Protein AF-A0A248YJZ9-F1 (afdb_monomer_lite)

pLDDT: mean 92.22, std 12.18, range [39.53, 98.88]

Secondary structure (DSSP, 8-state):
----PPPHHHHHHHHHHHHHS--GGGHHHHHT--SS-HHHHHHHHHHHH-TTS-EEEES-GGG-EEEEE-TTS-EEEEETTS--GGGS---GGGTTTEEES-TTSSEEEEEE-HHHHHHHH--EEEEEE---TTTS-S-B--HHHHHHHHHHHHTT-SEEEEEEGGGT--HHHHHHHHHTT-SEEEEE--TT-HHHHHHHHHHHHTSSSPPEEEEESHHHHHTHHHHHHH-TT-EEE-S-SHHHHHHHHHHHHTSS-GGGSTTEEEE----S-SS--SSPEEEPPPPPGGG----PPP-TTHHHHHHTT-BEEE--EES-S---TTS--TTT-S-EEPPGGGHHHHHHHHHHHHTT-TTS---EEE--SSSS-SSTTSSTTGGGSPPP--

Radius of gyration: 21.54 Å; chains: 1; bounding box: 48×52×67 Å

Sequence (390 aa):
MRDLVPSVHDRLLYACAHATGSIRSHRQLLASVPLEDPNALRAALSSAVGEERTVVVTGPLDRRLVLIQRSSGSWTAADLSGRPHSNRVWPAWTDDHLRVADPESRLSTAQITAEGQRRLLRPRLLLASLYHPEHFPLPRFPLAISDLARAARSTLLGRVELMDMQLGFGLDDIIDRVRDRVEVLGVSVTFGQHDLAVQLLDAVTALDRPPLVIAGGSLTVRNERILLDRYPNLLICRGAGEPTIADVLAHWHGDLDVGQIRGVGFRHTSQVRTVLPIGLPGRTAIVANRSQTDMWPELDLLDRTFAHRGVAQLESSRGCTNYCSFCPRGHKGQWAGARPDALPWLLRQIGAVFDRHPNLNRTIYLVDEEFIGRGDDAASPILSTRPPRL

Foldseek 3Di:
DPPPQDALLSLLLVLLCVQAVDRPDQSVLSVPFQLLAQVSVQVSSCVSNDVVKDWFWFAFSCFIWIWIQHPVRKIKIAGSNQAFQLPAPAAPVCPPAKDFPGRRGRIGIMHGDPVSVQQLADDEEEEEEFDDCVVPVFDEDCLLVQQLRNLQRSNSGHHYDYYYVSLVDDLVNVLVVQVVRHQEYEYEDEPPRVVSVVVSLVSQVPDPRRHQYEYEYDVCLVCVVVCCVVRQSYKYQQARCSQQSSVVSCVSVVNDDPQRRARIWHWDCDPDPDDDDHTDIDGHHHDACQVPARSFGRCNCVLSSVVSVHAAEDEQWWAACDDDPPDDRRHGHHIHGHDCPCVLVSLVSSVVSVVVRVVHDPDYHHPYPDQQHDDPRGPPPPVPDDRPPD

Structure (mmCIF, N/CA/C/O backbone):
data_AF-A0A248YJZ9-F1
#
_entry.id   AF-A0A248YJZ9-F1
#
loop_
_atom_site.group_PDB
_atom_site.id
_atom_site.type_symbol
_atom_site.label_atom_id
_atom_site.label_alt_id
_atom_site.label_comp_id
_atom_site.label_asym_id
_atom_site.label_entity_id
_atom_site.label_seq_id
_atom_site.pdbx_PDB_ins_code
_atom_site.Cartn_x
_atom_site.Cartn_y
_atom_site.Cartn_z
_atom_site.occupancy
_atom_site.B_iso_or_equiv
_atom_site.auth_seq_id
_atom_site.auth_comp_id
_atom_site.auth_asym_id
_atom_site.auth_atom_id
_atom_site.pdbx_PDB_model_num
ATOM 1 N N . MET A 1 1 ? -2.686 22.998 33.275 1.00 45.00 1 MET A N 1
ATOM 2 C CA . MET A 1 1 ? -2.180 21.699 32.783 1.00 45.00 1 MET A CA 1
ATOM 3 C C . MET A 1 1 ? -2.195 21.770 31.270 1.00 45.00 1 MET A C 1
ATOM 5 O O . MET A 1 1 ? -3.240 22.095 30.734 1.00 45.00 1 MET A O 1
ATOM 9 N N . ARG A 1 2 ? -1.056 21.605 30.586 1.00 50.09 2 ARG A N 1
ATOM 10 C CA . ARG A 1 2 ? -1.077 21.482 29.120 1.00 50.09 2 ARG A CA 1
ATOM 11 C C . ARG A 1 2 ? -1.733 20.141 28.810 1.00 50.09 2 ARG A C 1
ATOM 13 O O . ARG A 1 2 ? -1.237 19.133 29.309 1.00 50.09 2 ARG A O 1
ATOM 20 N N . ASP A 1 3 ? -2.821 20.142 28.052 1.00 61.38 3 ASP A N 1
ATOM 21 C CA . ASP A 1 3 ? -3.430 18.914 27.548 1.00 61.38 3 ASP A CA 1
ATOM 22 C C . ASP A 1 3 ? -2.385 18.193 26.696 1.00 61.38 3 ASP A C 1
ATOM 24 O O . ASP A 1 3 ? -2.062 18.610 25.581 1.00 61.38 3 ASP A O 1
ATOM 28 N N . LEU A 1 4 ? -1.759 17.166 27.273 1.00 78.75 4 LEU A N 1
ATOM 29 C CA . LEU A 1 4 ? -0.786 16.352 26.564 1.00 78.75 4 LEU A CA 1
ATOM 30 C C . LEU A 1 4 ? -1.532 15.664 25.426 1.00 78.75 4 LEU A C 1
ATOM 32 O O . LEU A 1 4 ? -2.432 14.858 25.660 1.00 78.75 4 LEU A O 1
ATOM 36 N N . VAL A 1 5 ? -1.169 16.013 24.192 1.00 85.25 5 VAL A N 1
ATOM 37 C CA . VAL A 1 5 ? -1.706 15.363 22.998 1.00 85.25 5 VAL A CA 1
ATOM 38 C C . VAL A 1 5 ? -1.412 13.863 23.122 1.00 85.25 5 VAL A C 1
ATOM 40 O O . VAL A 1 5 ? -0.236 13.502 23.201 1.00 85.25 5 VAL A O 1
ATOM 43 N N . PRO A 1 6 ? -2.435 12.984 23.140 1.00 90.56 6 PRO A N 1
ATOM 44 C CA . PRO A 1 6 ? -2.221 11.551 23.303 1.00 90.56 6 PRO A CA 1
ATOM 45 C C . PRO A 1 6 ? -1.289 11.011 22.221 1.00 90.56 6 PRO A C 1
ATOM 47 O O . PRO A 1 6 ? -1.449 11.370 21.041 1.00 90.56 6 PRO A O 1
ATOM 50 N N . SER A 1 7 ? -0.364 10.130 22.610 1.00 94.56 7 SER A N 1
ATOM 51 C CA . SER A 1 7 ? 0.512 9.430 21.666 1.00 94.56 7 SER A CA 1
ATOM 52 C C . SER A 1 7 ? -0.306 8.536 20.726 1.00 94.56 7 SER A C 1
ATOM 54 O O . SER A 1 7 ? -1.473 8.234 20.989 1.00 94.56 7 SER A O 1
ATOM 56 N N . VAL A 1 8 ? 0.279 8.092 19.610 1.00 94.88 8 VAL A N 1
ATOM 57 C CA . VAL A 1 8 ? -0.424 7.170 18.699 1.00 94.88 8 VAL A CA 1
ATOM 58 C C . VAL A 1 8 ? -0.745 5.841 19.396 1.00 94.88 8 VAL A C 1
ATOM 60 O O . VAL A 1 8 ? -1.843 5.312 19.229 1.00 94.88 8 VAL A O 1
ATOM 63 N N . HIS A 1 9 ? 0.146 5.348 20.258 1.00 95.62 9 HIS A N 1
ATOM 64 C CA . HIS A 1 9 ? -0.098 4.147 21.057 1.00 95.62 9 HIS A CA 1
ATOM 65 C C . HIS A 1 9 ? -1.214 4.335 22.093 1.00 95.62 9 HIS A C 1
ATOM 67 O O . HIS A 1 9 ? -2.032 3.433 22.266 1.00 95.62 9 HIS A O 1
ATOM 73 N N . ASP A 1 10 ? -1.350 5.519 22.704 1.00 95.19 10 ASP A N 1
ATOM 74 C CA . ASP A 1 10 ? -2.514 5.821 23.555 1.00 95.19 10 ASP A CA 1
ATOM 75 C C . ASP A 1 10 ? -3.819 5.768 22.749 1.00 95.19 10 ASP A C 1
ATOM 77 O O . ASP A 1 10 ? -4.831 5.252 23.220 1.00 95.19 10 ASP A O 1
ATOM 81 N N . ARG A 1 11 ? -3.808 6.247 21.497 1.00 96.56 11 ARG A N 1
ATOM 82 C CA . ARG A 1 11 ? -4.982 6.182 20.605 1.00 96.56 11 ARG A CA 1
ATOM 83 C C . ARG A 1 11 ? -5.359 4.744 20.263 1.00 96.56 11 ARG A C 1
ATOM 85 O O . ARG A 1 11 ? -6.551 4.446 20.241 1.00 96.56 11 ARG A O 1
ATOM 92 N N . LEU A 1 12 ? -4.378 3.864 20.054 1.00 96.81 12 LEU A N 1
ATOM 93 C CA . LEU A 1 12 ? -4.614 2.429 19.871 1.00 96.81 12 LEU A CA 1
ATOM 94 C C . LEU A 1 12 ? -5.252 1.800 21.111 1.00 96.81 12 LEU A C 1
ATOM 96 O O . LEU A 1 12 ? -6.250 1.092 20.994 1.00 96.81 12 LEU A O 1
ATOM 100 N N . LEU A 1 13 ? -4.736 2.116 22.302 1.00 96.06 13 LEU A N 1
ATOM 101 C CA . LEU A 1 13 ? -5.307 1.637 23.562 1.00 96.06 13 LEU A CA 1
ATOM 102 C C . LEU A 1 13 ? -6.754 2.101 23.741 1.00 96.06 13 LEU A C 1
ATOM 104 O O . LEU A 1 13 ? -7.610 1.303 24.122 1.00 96.06 13 LEU A O 1
ATOM 108 N N . TYR A 1 14 ? -7.048 3.362 23.417 1.00 96.31 14 TYR A N 1
ATOM 109 C CA . TYR A 1 14 ? -8.414 3.879 23.446 1.00 96.31 14 TYR A CA 1
ATOM 110 C C . TYR A 1 14 ? -9.323 3.203 22.416 1.00 96.31 14 TYR A C 1
ATOM 112 O O . TYR A 1 14 ? -10.481 2.938 22.730 1.00 96.31 14 TYR A O 1
ATOM 120 N N . ALA A 1 15 ? -8.823 2.879 21.220 1.00 97.19 15 ALA A N 1
ATOM 121 C CA . ALA A 1 15 ? -9.591 2.141 20.219 1.00 97.19 15 ALA A CA 1
ATOM 122 C C . ALA A 1 15 ? -9.956 0.731 20.713 1.00 97.19 15 ALA A C 1
ATOM 124 O O . ALA A 1 15 ? -11.123 0.341 20.643 1.00 97.19 15 ALA A O 1
ATOM 125 N N . CYS A 1 16 ? -8.995 -0.000 21.286 1.00 96.75 16 CYS A N 1
ATOM 126 C CA . CYS A 1 16 ? -9.253 -1.304 21.898 1.00 96.75 16 CYS A CA 1
ATOM 127 C C . CYS A 1 16 ? -10.275 -1.193 23.028 1.00 96.75 16 CYS A C 1
ATOM 129 O O . CYS A 1 16 ? -11.274 -1.903 23.017 1.00 96.75 16 CYS A O 1
ATOM 131 N N . ALA A 1 17 ? -10.083 -0.251 23.950 1.00 95.75 17 ALA A N 1
ATOM 132 C CA . ALA A 1 17 ? -10.990 -0.050 25.074 1.00 95.75 17 ALA A CA 1
ATOM 133 C C . ALA A 1 17 ? -12.406 0.335 24.645 1.00 95.75 17 ALA A C 1
ATOM 135 O O . ALA A 1 17 ? -13.376 -0.129 25.235 1.00 95.75 17 ALA A O 1
ATOM 136 N N . HIS A 1 18 ? -12.546 1.144 23.598 1.00 96.88 18 HIS A N 1
ATOM 137 C CA . HIS A 1 18 ? -13.847 1.483 23.033 1.00 96.88 18 HIS A CA 1
ATOM 138 C C . HIS A 1 18 ? -14.530 0.262 22.393 1.00 96.88 18 HIS A C 1
ATOM 140 O O . HIS A 1 18 ? -15.752 0.114 22.466 1.00 96.88 18 HIS A O 1
ATOM 146 N N . ALA A 1 19 ? -13.751 -0.645 21.792 1.00 96.69 19 ALA A N 1
ATOM 147 C CA . ALA A 1 19 ? -14.270 -1.875 21.203 1.00 96.69 19 ALA A CA 1
ATOM 148 C C . ALA A 1 19 ? -14.649 -2.943 22.246 1.00 96.69 19 ALA A C 1
ATOM 150 O O . ALA A 1 19 ? -15.673 -3.608 22.082 1.00 96.69 19 ALA A O 1
ATOM 151 N N . THR A 1 20 ? -13.848 -3.100 23.305 1.00 95.44 20 THR A N 1
ATOM 152 C CA . THR A 1 20 ? -13.954 -4.204 24.278 1.00 95.44 20 THR A CA 1
ATOM 153 C C . THR A 1 20 ? -14.568 -3.805 25.621 1.00 95.44 20 THR A C 1
ATOM 155 O O . THR A 1 20 ? -14.990 -4.673 26.377 1.00 95.44 20 THR A O 1
ATOM 158 N N . GLY A 1 21 ? -14.605 -2.511 25.946 1.00 94.38 21 GLY A N 1
ATOM 159 C CA . GLY A 1 21 ? -14.975 -2.001 27.269 1.00 94.38 21 GLY A CA 1
ATOM 160 C C . GLY A 1 21 ? -13.861 -2.082 28.325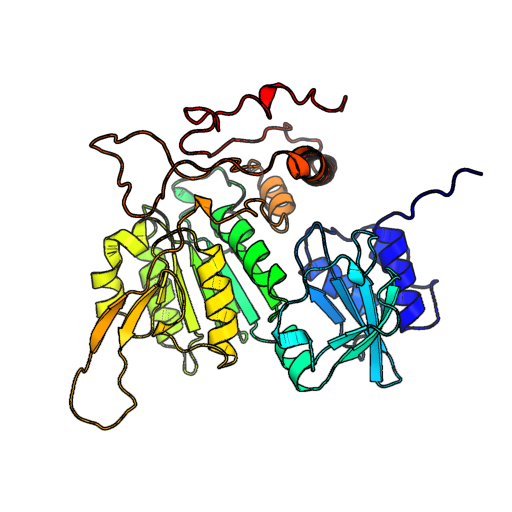 1.00 94.38 21 GLY A C 1
ATOM 161 O O . GLY A 1 21 ? -14.121 -1.768 29.484 1.00 94.38 21 GLY A O 1
ATOM 162 N N . SER A 1 22 ? -12.631 -2.490 27.974 1.00 90.12 22 SER A N 1
ATOM 163 C CA . SER A 1 22 ? -11.518 -2.659 28.929 1.00 90.12 22 SER A CA 1
ATOM 164 C C . SER A 1 22 ? -10.154 -2.242 28.358 1.00 90.12 22 SER A C 1
ATOM 166 O O . SER A 1 22 ? -9.840 -2.513 27.204 1.00 90.12 22 SER A O 1
ATOM 168 N N . ILE A 1 23 ? -9.316 -1.603 29.190 1.00 77.88 23 ILE A N 1
ATOM 169 C CA . ILE A 1 23 ? -7.974 -1.094 28.822 1.00 77.88 23 ILE A CA 1
ATOM 170 C C . ILE A 1 23 ? -6.836 -2.054 29.237 1.00 77.88 23 ILE A C 1
ATOM 172 O O . ILE A 1 23 ? -5.761 -2.043 28.637 1.00 77.88 23 ILE A O 1
ATOM 176 N N . ARG A 1 24 ? -7.004 -2.835 30.317 1.00 70.31 24 ARG A N 1
ATOM 177 C CA . ARG A 1 24 ? -5.861 -3.207 31.182 1.00 70.31 24 ARG A CA 1
ATOM 178 C C . ARG A 1 24 ? -4.939 -4.320 30.667 1.00 70.31 24 ARG A C 1
ATOM 180 O O . ARG A 1 24 ? -3.758 -4.278 30.992 1.00 70.31 24 ARG A O 1
ATOM 187 N N . SER A 1 25 ? -5.412 -5.286 29.884 1.00 74.19 25 SER A N 1
ATOM 188 C CA . SER A 1 25 ? -4.648 -6.517 29.606 1.00 74.19 25 SER A CA 1
ATOM 189 C C . SER A 1 25 ? -3.593 -6.414 28.494 1.00 74.19 25 SER A C 1
ATOM 191 O O . SER A 1 25 ? -2.751 -7.300 28.397 1.00 74.19 25 SER A O 1
ATOM 193 N N . HIS A 1 26 ? -3.576 -5.348 27.680 1.00 82.50 26 HIS A N 1
ATOM 194 C CA . HIS A 1 26 ? -2.786 -5.337 26.429 1.00 82.50 26 HIS A CA 1
ATOM 195 C C . HIS A 1 26 ? -1.887 -4.110 26.238 1.00 82.50 26 HIS A C 1
ATOM 197 O O . HIS A 1 26 ? -1.384 -3.867 25.141 1.00 82.50 26 HIS A O 1
ATOM 203 N N . ARG A 1 27 ? -1.649 -3.334 27.306 1.00 89.50 27 ARG A N 1
ATOM 204 C CA . ARG A 1 27 ? -0.862 -2.093 27.223 1.00 89.50 27 ARG A CA 1
ATOM 205 C C . ARG A 1 27 ? 0.548 -2.313 26.687 1.00 89.50 27 ARG A C 1
ATOM 207 O O . ARG A 1 27 ? 0.992 -1.553 25.838 1.00 89.50 27 ARG A O 1
ATOM 214 N N . GLN A 1 28 ? 1.234 -3.341 27.181 1.00 91.62 28 GLN A N 1
ATOM 215 C CA . GLN A 1 28 ? 2.612 -3.632 26.782 1.00 91.62 28 GLN A CA 1
ATOM 216 C C . GLN A 1 28 ? 2.700 -4.068 25.317 1.00 91.62 28 GLN A C 1
ATOM 218 O O . GLN A 1 28 ? 3.536 -3.544 24.592 1.00 91.62 28 GLN A O 1
ATOM 223 N N . LEU A 1 29 ? 1.797 -4.953 24.875 1.00 92.88 29 LEU A N 1
ATOM 224 C CA . LEU A 1 29 ? 1.754 -5.444 23.495 1.00 92.88 29 LEU A CA 1
ATOM 225 C C . LEU A 1 29 ? 1.555 -4.303 22.490 1.00 92.88 29 LEU A C 1
ATOM 227 O O . LEU A 1 29 ? 2.253 -4.230 21.486 1.00 92.88 29 LEU A O 1
ATOM 231 N N . LEU A 1 30 ? 0.606 -3.401 22.761 1.00 95.12 30 LEU A N 1
ATOM 232 C CA . LEU A 1 30 ? 0.325 -2.300 21.843 1.00 95.12 30 LEU A CA 1
ATOM 233 C C . LEU A 1 30 ? 1.354 -1.176 21.937 1.00 95.12 30 LEU A C 1
ATOM 235 O O . LEU A 1 30 ? 1.499 -0.454 20.968 1.00 95.12 30 LEU A O 1
ATOM 239 N N . ALA A 1 31 ? 2.070 -1.003 23.050 1.00 93.94 31 ALA A N 1
ATOM 240 C CA . ALA A 1 31 ? 3.051 0.077 23.195 1.00 93.94 31 ALA A CA 1
ATOM 241 C C . ALA A 1 31 ? 4.326 -0.122 22.358 1.00 93.94 31 ALA A C 1
ATOM 243 O O . ALA A 1 31 ? 5.015 0.853 22.071 1.00 93.94 31 ALA A O 1
ATOM 244 N N . SER A 1 32 ? 4.653 -1.359 21.978 1.00 93.19 32 SER A N 1
ATOM 245 C CA . SER A 1 32 ? 5.859 -1.683 21.206 1.00 93.19 32 SER A CA 1
ATOM 246 C C . SER A 1 32 ? 5.596 -1.946 19.725 1.00 93.19 32 SER A C 1
ATOM 248 O O . SER A 1 32 ? 6.543 -2.179 18.976 1.00 93.19 32 SER A O 1
ATOM 250 N N . VAL A 1 33 ? 4.334 -1.932 19.288 1.00 96.12 33 VAL A N 1
ATOM 251 C CA . VAL A 1 33 ? 4.002 -2.296 17.911 1.00 96.12 33 VAL A CA 1
ATOM 252 C C . VAL A 1 33 ? 4.504 -1.225 16.928 1.00 96.12 33 VAL A C 1
ATOM 254 O O . VAL A 1 33 ? 4.255 -0.031 17.156 1.00 96.12 33 VAL A O 1
ATOM 257 N N . PRO A 1 34 ? 5.205 -1.616 15.845 1.00 95.81 34 PRO A N 1
ATOM 258 C CA . PRO A 1 34 ? 5.595 -0.689 14.788 1.00 95.81 34 PRO A CA 1
ATOM 259 C C . PRO A 1 34 ? 4.342 -0.164 14.081 1.00 95.81 34 PRO A C 1
ATOM 261 O O . PRO A 1 34 ? 3.473 -0.930 13.667 1.00 95.81 34 PRO A O 1
ATOM 264 N N . LEU A 1 35 ? 4.220 1.158 13.973 1.00 95.88 35 LEU A N 1
ATOM 265 C CA . LEU A 1 35 ? 3.022 1.819 13.433 1.00 95.88 35 LEU A CA 1
ATOM 266 C C . LEU A 1 35 ? 3.044 1.888 11.900 1.00 95.88 35 LEU A C 1
ATOM 268 O O . LEU A 1 35 ? 2.001 1.989 11.249 1.00 95.88 35 LEU A O 1
ATOM 272 N N . GLU A 1 36 ? 4.246 1.840 11.341 1.00 96.62 36 GLU A N 1
ATOM 273 C CA . GLU A 1 36 ? 4.547 1.766 9.922 1.00 96.62 36 GLU A CA 1
ATOM 274 C C . GLU A 1 36 ? 4.227 0.408 9.297 1.00 96.62 36 GLU A C 1
ATOM 276 O O . GLU A 1 36 ? 4.000 0.363 8.094 1.00 96.62 36 GLU A O 1
ATOM 281 N N . ASP A 1 37 ? 4.140 -0.663 10.094 1.00 97.69 37 ASP A N 1
ATOM 282 C CA . ASP A 1 37 ? 3.752 -1.996 9.632 1.00 97.69 37 ASP A CA 1
ATOM 283 C C . ASP A 1 37 ? 2.275 -2.278 9.989 1.00 97.69 37 ASP A C 1
ATOM 285 O O . ASP A 1 37 ? 1.950 -2.672 11.117 1.00 97.69 37 ASP A O 1
ATOM 289 N N . PRO A 1 38 ? 1.335 -2.104 9.042 1.00 97.44 38 PRO A N 1
ATOM 290 C CA . PRO A 1 38 ? -0.078 -2.354 9.283 1.00 97.44 38 PRO A CA 1
ATOM 291 C C . PRO A 1 38 ? -0.404 -3.830 9.538 1.00 97.44 38 PRO A C 1
ATOM 293 O O . PRO A 1 38 ? -1.431 -4.112 10.159 1.00 97.44 38 PRO A O 1
ATOM 296 N N . ASN A 1 39 ? 0.423 -4.780 9.085 1.00 96.56 39 ASN A N 1
ATOM 297 C CA . ASN A 1 39 ? 0.195 -6.202 9.337 1.00 96.56 39 ASN A CA 1
ATOM 298 C C . ASN A 1 39 ? 0.583 -6.567 10.771 1.00 96.56 39 ASN A C 1
ATOM 300 O O . ASN A 1 39 ? -0.221 -7.211 11.453 1.00 96.56 39 ASN A O 1
ATOM 304 N N . ALA A 1 40 ? 1.737 -6.097 11.255 1.00 97.25 40 ALA A N 1
ATOM 305 C CA . ALA A 1 40 ? 2.120 -6.219 12.662 1.00 97.25 40 ALA A CA 1
ATOM 306 C C . ALA A 1 40 ? 1.105 -5.517 13.577 1.00 97.25 40 ALA A C 1
ATOM 308 O O . ALA A 1 40 ? 0.643 -6.102 14.560 1.00 97.25 40 ALA A O 1
ATOM 309 N N . LEU A 1 41 ? 0.669 -4.307 13.205 1.00 97.94 41 LEU A N 1
ATOM 310 C CA . LEU A 1 41 ? -0.365 -3.574 13.931 1.00 97.94 41 LEU A CA 1
ATOM 311 C C . LEU A 1 41 ? -1.694 -4.339 13.992 1.00 97.94 41 LEU A C 1
ATOM 313 O O . LEU A 1 41 ? -2.281 -4.476 15.066 1.00 97.94 41 LEU A O 1
ATOM 317 N N . ARG A 1 42 ? -2.162 -4.889 12.864 1.00 98.00 42 ARG A N 1
ATOM 318 C CA . ARG A 1 42 ? -3.380 -5.712 12.822 1.00 98.00 42 ARG A CA 1
ATOM 319 C C . ARG A 1 42 ? -3.242 -6.965 13.683 1.00 98.00 42 ARG A C 1
ATOM 321 O O . ARG A 1 42 ? -4.198 -7.304 14.377 1.00 98.00 42 ARG A O 1
ATOM 328 N N . ALA A 1 43 ? -2.099 -7.647 13.643 1.00 97.44 43 ALA A N 1
ATOM 329 C CA . ALA A 1 43 ? -1.854 -8.852 14.435 1.00 97.44 43 ALA A CA 1
ATOM 330 C C . ALA A 1 43 ? -1.886 -8.550 15.942 1.00 97.44 43 ALA A C 1
ATOM 332 O O . ALA A 1 43 ? -2.612 -9.212 16.684 1.00 97.44 43 ALA A O 1
ATOM 333 N N . ALA A 1 44 ? -1.191 -7.495 16.378 1.00 97.25 44 ALA A N 1
ATOM 334 C CA . ALA A 1 44 ? -1.192 -7.056 17.771 1.00 97.25 44 ALA A CA 1
ATOM 335 C C . ALA A 1 44 ? -2.596 -6.650 18.244 1.00 97.25 44 ALA A C 1
ATOM 337 O O . ALA A 1 44 ? -3.018 -7.035 19.332 1.00 97.25 44 ALA A O 1
ATOM 338 N N . LEU A 1 45 ? -3.349 -5.921 17.411 1.00 97.19 45 LEU A N 1
ATOM 339 C CA . LEU A 1 45 ? -4.735 -5.561 17.704 1.00 97.19 45 LEU A CA 1
ATOM 340 C C . LEU A 1 45 ? -5.642 -6.790 17.789 1.00 97.19 45 LEU A C 1
ATOM 342 O O . LEU A 1 45 ? -6.405 -6.888 18.739 1.00 97.19 45 LEU A O 1
ATOM 346 N N . SER A 1 46 ? -5.538 -7.733 16.850 1.00 96.94 46 SER A N 1
ATOM 347 C CA . SER A 1 46 ? -6.351 -8.962 16.846 1.00 96.94 46 SER A CA 1
ATOM 348 C C . SER A 1 46 ? -6.089 -9.797 18.101 1.00 96.94 46 SER A C 1
ATOM 350 O O . SER A 1 46 ? -7.027 -10.228 18.760 1.00 96.94 46 SER A O 1
ATOM 352 N N . SER A 1 47 ? -4.822 -9.931 18.507 1.00 95.75 47 SER A N 1
ATOM 353 C CA . SER A 1 47 ? -4.459 -10.570 19.777 1.00 95.75 47 SER A CA 1
ATOM 354 C C . SER A 1 47 ? -5.006 -9.804 20.992 1.00 95.75 47 SER A C 1
ATOM 356 O O . SER A 1 47 ? -5.493 -10.415 21.939 1.00 95.75 47 SER A O 1
ATOM 358 N N . ALA A 1 48 ? -4.977 -8.468 20.959 1.00 95.44 48 ALA A N 1
ATOM 359 C CA . ALA A 1 48 ? -5.463 -7.625 22.049 1.00 95.44 48 ALA A CA 1
ATOM 360 C C . ALA A 1 48 ? -6.993 -7.581 22.178 1.00 95.44 48 ALA A C 1
ATOM 362 O O . ALA A 1 48 ? -7.503 -7.311 23.264 1.00 95.44 48 ALA A O 1
ATOM 363 N N . VAL A 1 49 ? -7.738 -7.780 21.090 1.00 95.50 49 VAL A N 1
ATOM 364 C CA . VAL A 1 49 ? -9.205 -7.742 21.118 1.00 95.50 49 VAL A CA 1
ATOM 365 C C . VAL A 1 49 ? -9.853 -9.118 21.031 1.00 95.50 49 VAL A C 1
ATOM 367 O O . VAL A 1 49 ? -11.068 -9.175 21.148 1.00 95.50 49 VAL A O 1
ATOM 370 N N . GLY A 1 50 ? -9.094 -10.199 20.865 1.00 94.88 50 GLY A N 1
ATOM 371 C CA . GLY A 1 50 ? -9.623 -11.554 20.688 1.00 94.88 50 GLY A CA 1
ATOM 372 C C . GLY A 1 50 ? -9.870 -11.916 19.220 1.00 94.88 50 GLY A C 1
ATOM 373 O O . GLY A 1 50 ? -10.253 -11.074 18.404 1.00 94.88 50 GLY A O 1
ATOM 374 N N . GLU A 1 51 ? -9.635 -13.187 18.886 1.00 93.44 51 GLU A N 1
ATOM 375 C CA . GLU A 1 51 ? -9.694 -13.722 17.516 1.00 93.44 51 GLU A CA 1
ATOM 376 C C . GLU A 1 51 ? -11.111 -13.750 16.928 1.00 93.44 51 GLU A C 1
ATOM 378 O O . GLU A 1 51 ? -11.280 -13.799 15.711 1.00 93.44 51 GLU A O 1
ATOM 383 N N . GLU A 1 52 ? -12.142 -13.679 17.771 1.00 95.69 52 GLU A N 1
ATOM 384 C CA . GLU A 1 52 ? -13.538 -13.626 17.345 1.00 95.69 52 GLU A CA 1
ATOM 385 C C . GLU A 1 52 ? -13.931 -12.274 16.733 1.00 95.69 52 GLU A C 1
ATOM 387 O O . GLU A 1 52 ? -14.985 -12.158 16.104 1.00 95.69 52 GLU A O 1
ATOM 392 N N . ARG A 1 53 ? -13.110 -11.234 16.928 1.00 96.69 53 ARG A N 1
ATOM 393 C CA . ARG A 1 53 ? -13.372 -9.890 16.410 1.00 96.69 53 ARG A CA 1
ATOM 394 C C . ARG A 1 53 ? -12.606 -9.652 15.120 1.00 96.69 53 ARG A C 1
ATOM 396 O O . ARG A 1 53 ? -11.392 -9.819 15.037 1.00 96.69 53 ARG A O 1
ATOM 403 N N . THR A 1 54 ? -13.309 -9.133 14.122 1.00 98.19 54 THR A N 1
ATOM 404 C CA . THR A 1 54 ? -12.660 -8.680 12.895 1.00 98.19 54 THR A CA 1
ATOM 405 C C . THR A 1 54 ? -11.922 -7.364 13.138 1.00 98.19 54 THR A C 1
ATOM 407 O O . THR A 1 54 ? -12.516 -6.377 13.581 1.00 98.19 54 THR A O 1
ATOM 410 N N . VAL A 1 55 ? -10.634 -7.333 12.789 1.00 98.50 55 VAL A N 1
ATOM 411 C CA . VAL A 1 55 ? -9.800 -6.125 12.804 1.00 98.50 55 VAL A CA 1
ATOM 412 C C . VAL A 1 55 ? -9.400 -5.743 11.381 1.00 98.50 55 VAL A C 1
ATOM 414 O O . VAL A 1 55 ? -8.908 -6.568 10.602 1.00 98.50 55 VAL A O 1
ATOM 417 N N . VAL A 1 56 ? -9.565 -4.462 11.055 1.00 98.62 56 VAL A N 1
ATOM 418 C CA . VAL A 1 56 ? -9.059 -3.847 9.825 1.00 98.62 56 VAL A CA 1
ATOM 419 C C . VAL A 1 56 ? -8.109 -2.714 10.192 1.00 98.62 56 VAL A C 1
ATOM 421 O O . VAL A 1 56 ? -8.436 -1.845 10.998 1.00 98.62 56 VAL A O 1
ATOM 424 N N . VAL A 1 57 ? -6.935 -2.723 9.567 1.00 98.62 57 VAL A N 1
ATOM 425 C CA . VAL A 1 57 ? -5.941 -1.649 9.622 1.00 98.62 57 VAL A CA 1
ATOM 426 C C . VAL A 1 57 ? -5.692 -1.223 8.179 1.00 98.62 57 VAL A C 1
ATOM 428 O O . VAL A 1 57 ? -5.206 -2.022 7.382 1.00 98.62 57 VAL A O 1
ATOM 431 N N . THR A 1 58 ? -6.101 -0.007 7.825 1.00 98.25 58 THR A N 1
ATOM 432 C CA . THR A 1 58 ? -6.091 0.496 6.439 1.00 98.25 58 THR A CA 1
ATOM 433 C C . THR A 1 58 ? -5.841 2.009 6.400 1.00 98.25 58 THR A C 1
ATOM 435 O O . THR A 1 58 ? -5.610 2.627 7.439 1.00 98.25 58 THR A O 1
ATOM 438 N N . GLY A 1 59 ? -5.850 2.622 5.216 1.00 98.00 59 GLY A N 1
ATOM 439 C CA . GLY A 1 59 ? -5.468 4.020 5.013 1.00 98.00 59 GLY A CA 1
ATOM 440 C C . GLY A 1 59 ? -3.950 4.226 5.051 1.00 98.00 59 GLY A C 1
ATOM 441 O O . GLY A 1 59 ? -3.234 3.362 5.560 1.00 98.00 59 GLY A O 1
ATOM 442 N N . PRO A 1 60 ? -3.444 5.342 4.507 1.00 97.12 60 PRO A N 1
ATOM 443 C CA . PRO A 1 60 ? -2.013 5.625 4.466 1.00 97.12 60 PRO A CA 1
ATOM 444 C C . PRO A 1 60 ? -1.451 5.943 5.862 1.00 97.12 60 PRO A C 1
ATOM 446 O O . PRO A 1 60 ? -2.209 6.273 6.771 1.00 97.12 60 PRO A O 1
ATOM 449 N N . LEU A 1 61 ? -0.132 5.865 6.053 1.00 96.81 61 LEU A N 1
ATOM 450 C CA . LEU A 1 61 ? 0.540 6.005 7.356 1.00 96.81 61 LEU A CA 1
ATOM 451 C C . LEU A 1 61 ? 0.157 7.285 8.126 1.00 96.81 61 LEU A C 1
ATOM 453 O O . LEU A 1 61 ? -0.113 7.238 9.326 1.00 96.81 61 LEU A O 1
ATOM 457 N N . ASP A 1 62 ? 0.076 8.425 7.444 1.00 95.50 62 ASP A N 1
ATOM 458 C CA . ASP A 1 62 ? -0.297 9.723 8.021 1.00 95.50 62 ASP A CA 1
ATOM 459 C C . ASP A 1 62 ? -1.785 9.832 8.370 1.00 95.50 62 ASP A C 1
ATOM 461 O O . ASP A 1 62 ? -2.170 10.715 9.137 1.00 95.50 62 ASP A O 1
ATOM 465 N N . ARG A 1 63 ? -2.619 8.932 7.839 1.00 96.56 63 ARG A N 1
ATOM 466 C CA . ARG A 1 63 ? -4.062 8.820 8.088 1.00 96.56 63 ARG A CA 1
ATOM 467 C C . ARG A 1 63 ? -4.439 7.354 8.299 1.00 96.56 63 ARG A C 1
ATOM 469 O O . ARG A 1 63 ? -5.370 6.852 7.662 1.00 96.56 63 ARG A O 1
ATOM 476 N N . ARG A 1 64 ? -3.737 6.648 9.189 1.00 98.12 64 ARG A N 1
ATOM 477 C CA . ARG A 1 64 ? -4.030 5.235 9.461 1.00 98.12 64 ARG A CA 1
ATOM 478 C C . ARG A 1 64 ? -5.386 5.101 10.158 1.00 98.12 64 ARG A C 1
ATOM 480 O O . ARG A 1 64 ? -5.624 5.735 11.185 1.00 98.12 64 ARG A O 1
ATOM 487 N N . LEU A 1 65 ? -6.267 4.283 9.592 1.00 98.69 65 LEU A N 1
ATOM 488 C CA . LEU A 1 65 ? -7.598 3.970 10.104 1.00 98.69 65 LEU A CA 1
ATOM 489 C C . LEU A 1 65 ? -7.599 2.568 10.717 1.00 98.69 65 LEU A C 1
ATOM 491 O O . LEU A 1 65 ? -7.180 1.599 10.079 1.00 98.69 65 LEU A O 1
ATOM 495 N N . VAL A 1 66 ? -8.108 2.467 11.940 1.00 98.75 66 VAL A N 1
ATOM 496 C CA . VAL A 1 66 ? -8.352 1.200 12.631 1.00 98.75 66 VAL A CA 1
ATOM 497 C C . VAL A 1 66 ? -9.853 0.998 12.778 1.00 98.75 66 VAL A C 1
ATOM 499 O O . VAL A 1 66 ? -10.548 1.870 13.305 1.00 98.75 66 VAL A O 1
ATOM 502 N N . LEU A 1 67 ? -10.339 -0.161 12.332 1.00 98.81 67 LEU A N 1
ATOM 503 C CA . LEU A 1 67 ? -11.718 -0.602 12.509 1.00 98.81 67 LEU A CA 1
ATOM 504 C C . LEU A 1 67 ? -11.728 -1.916 13.293 1.00 98.81 67 LEU A C 1
ATOM 506 O O . LEU A 1 67 ? -11.032 -2.863 12.924 1.00 98.81 67 LEU A O 1
ATOM 510 N N . ILE A 1 68 ? -12.511 -1.976 14.368 1.00 98.56 68 ILE A N 1
ATOM 511 C CA . ILE A 1 68 ? -12.610 -3.157 15.239 1.00 98.56 68 ILE A CA 1
ATOM 512 C C . ILE A 1 68 ? -14.080 -3.514 15.411 1.00 98.56 68 ILE A C 1
ATOM 514 O O . ILE A 1 68 ? -14.856 -2.698 15.913 1.00 98.56 68 ILE A O 1
ATOM 518 N N . GLN A 1 69 ? -14.470 -4.721 15.015 1.00 98.50 69 GLN A N 1
ATOM 519 C CA . GLN A 1 69 ? -15.836 -5.195 15.201 1.00 98.50 69 GLN A CA 1
ATOM 520 C C . GLN A 1 69 ? -16.131 -5.413 16.692 1.00 98.50 69 GLN A C 1
ATOM 522 O O . GLN A 1 69 ? -15.342 -6.012 17.422 1.00 98.50 69 GLN A O 1
ATOM 527 N N . ARG A 1 70 ? -17.275 -4.916 17.159 1.00 97.81 70 ARG A N 1
ATOM 528 C CA . ARG A 1 70 ? -17.755 -5.061 18.539 1.00 97.81 70 ARG A CA 1
ATOM 529 C C . ARG A 1 70 ? -18.680 -6.271 18.636 1.00 97.81 70 ARG A C 1
ATOM 531 O O . ARG A 1 70 ? -19.273 -6.689 17.645 1.00 97.81 70 ARG A O 1
ATOM 538 N N . SER A 1 71 ? -18.878 -6.786 19.847 1.00 96.19 71 SER A N 1
ATOM 539 C CA . SER A 1 71 ? -19.813 -7.898 20.098 1.00 96.19 71 SER A CA 1
ATOM 540 C C . SER A 1 71 ? -21.263 -7.565 19.729 1.00 96.19 71 SER A C 1
ATOM 542 O O . SER A 1 71 ? -22.035 -8.458 19.408 1.00 96.19 71 SER A O 1
ATOM 544 N N . SER A 1 72 ? -21.628 -6.280 19.719 1.00 96.06 72 SER A N 1
ATOM 545 C CA . SER A 1 72 ? -22.930 -5.784 19.258 1.00 96.06 72 SER A CA 1
ATOM 546 C C . SER A 1 72 ? -23.109 -5.799 17.733 1.00 96.06 72 SER A C 1
ATOM 548 O O . SER A 1 72 ? -24.152 -5.375 17.249 1.00 96.06 72 SER A O 1
ATOM 550 N N . GLY A 1 73 ? -22.087 -6.179 16.958 1.00 95.94 73 GLY A N 1
ATOM 551 C CA . GLY A 1 73 ? -22.087 -6.129 15.491 1.00 95.94 73 GLY A CA 1
ATOM 552 C C . GLY A 1 73 ? -21.755 -4.755 14.891 1.00 95.94 73 GLY A C 1
ATOM 553 O O . GLY A 1 73 ? -21.391 -4.671 13.719 1.00 95.94 73 GLY A O 1
ATOM 554 N N . SER A 1 74 ? -21.814 -3.680 15.685 1.00 97.75 74 SER A N 1
ATOM 555 C CA . SER A 1 74 ? -21.270 -2.370 15.306 1.00 97.75 74 SER A CA 1
ATOM 556 C C . SER A 1 74 ? -19.740 -2.367 15.351 1.00 97.75 74 SER A C 1
ATOM 558 O O . SER A 1 74 ? -19.113 -3.299 15.847 1.00 97.75 74 SER A O 1
ATOM 560 N N . TRP A 1 75 ? -19.123 -1.312 14.834 1.00 98.69 75 TRP A N 1
ATOM 561 C CA . TRP A 1 75 ? -17.673 -1.185 14.741 1.00 98.69 75 TRP A CA 1
ATOM 562 C C . TRP A 1 75 ? -17.170 -0.026 15.598 1.00 98.69 75 TRP A C 1
ATOM 564 O O . TRP A 1 75 ? -17.877 0.951 15.829 1.00 98.69 75 TRP A O 1
ATOM 574 N N . THR A 1 76 ? -15.937 -0.128 16.073 1.00 98.69 76 THR A N 1
ATOM 575 C CA . THR A 1 76 ? -15.140 1.010 16.536 1.00 98.69 76 THR A CA 1
ATOM 576 C C . THR A 1 76 ? -14.338 1.532 15.356 1.00 98.69 76 THR A C 1
ATOM 578 O O . THR A 1 76 ? -13.685 0.731 14.697 1.00 98.69 76 THR A O 1
ATOM 581 N N . ALA A 1 77 ? -14.342 2.844 15.124 1.00 98.69 77 ALA A N 1
ATOM 582 C CA . ALA A 1 77 ? -13.520 3.509 14.120 1.00 98.69 77 ALA A CA 1
ATOM 583 C C . ALA A 1 77 ? -12.582 4.532 14.768 1.00 98.69 77 ALA A C 1
ATOM 585 O O . ALA A 1 77 ? -13.041 5.467 15.430 1.00 98.69 77 ALA A O 1
ATOM 586 N N . ALA A 1 78 ? -11.275 4.375 14.555 1.00 98.56 78 ALA A N 1
ATOM 587 C CA . ALA A 1 78 ? -10.242 5.241 15.115 1.00 98.56 78 ALA A CA 1
ATOM 588 C C . ALA A 1 78 ? -9.273 5.743 14.033 1.00 98.56 78 ALA A C 1
ATOM 590 O O . ALA A 1 78 ? -8.624 4.939 13.364 1.00 98.56 78 ALA A O 1
ATOM 591 N N . ASP A 1 79 ? -9.146 7.064 13.883 1.00 98.38 79 ASP A N 1
ATOM 592 C CA . ASP A 1 79 ? -8.111 7.687 13.050 1.00 98.38 79 ASP A CA 1
ATOM 593 C C . ASP A 1 79 ? -6.860 7.941 13.911 1.00 98.38 79 ASP A C 1
ATOM 595 O O . ASP A 1 79 ? -6.845 8.774 14.828 1.00 98.38 79 ASP A O 1
ATOM 599 N N . LEU A 1 80 ? -5.788 7.196 13.636 1.00 97.81 80 LEU A N 1
ATOM 600 C CA . LEU A 1 80 ? -4.562 7.230 14.433 1.00 97.81 80 LEU A CA 1
ATOM 601 C C . LEU A 1 80 ? -3.754 8.512 14.236 1.00 97.81 80 LEU A C 1
ATOM 603 O O . LEU A 1 80 ? -2.932 8.837 15.096 1.00 97.81 80 LEU A O 1
ATOM 607 N N . SER A 1 81 ? -4.034 9.296 13.188 1.00 96.31 81 SER A N 1
ATOM 608 C CA . SER A 1 81 ? -3.459 10.638 13.021 1.00 96.31 81 SER A CA 1
ATOM 609 C C . SER A 1 81 ? -3.917 11.602 14.118 1.00 96.31 81 SER A C 1
ATOM 611 O O . SER A 1 81 ? -3.244 12.596 14.399 1.00 96.31 81 SER A O 1
ATOM 613 N N . GLY A 1 82 ? -5.018 11.271 14.808 1.00 96.38 82 GLY A N 1
ATOM 614 C CA . GLY A 1 82 ? -5.623 12.089 15.857 1.00 96.38 82 GLY A CA 1
ATOM 615 C C . GLY A 1 82 ? -6.558 13.165 15.321 1.00 96.38 82 GLY A C 1
ATOM 616 O O . GLY A 1 82 ? -7.124 13.911 16.116 1.00 96.38 82 GLY A O 1
ATOM 617 N N . ARG A 1 83 ? -6.729 13.239 13.998 1.00 97.31 83 ARG A N 1
ATOM 618 C CA . ARG A 1 83 ? -7.681 14.137 13.347 1.00 97.31 83 ARG A CA 1
ATOM 619 C C . ARG A 1 83 ? -9.099 13.550 13.393 1.00 97.31 83 ARG A C 1
ATOM 621 O O . ARG A 1 83 ? -9.236 12.327 13.387 1.00 97.31 83 ARG A O 1
ATOM 628 N N . PRO A 1 84 ? -10.139 14.400 13.393 1.00 98.25 84 PRO A N 1
ATOM 629 C CA . PRO A 1 84 ? -11.518 13.973 13.179 1.00 98.25 84 PRO A CA 1
ATOM 630 C C . PRO A 1 84 ? -11.706 13.164 11.893 1.00 98.25 84 PRO A C 1
ATOM 632 O O . PRO A 1 84 ? -11.029 13.416 10.886 1.00 98.25 84 PRO A O 1
ATOM 635 N N . HIS A 1 85 ? -12.669 12.242 11.906 1.00 98.25 85 HIS A N 1
ATOM 636 C CA . HIS A 1 85 ? -13.060 11.462 10.727 1.00 98.25 85 HIS A CA 1
ATOM 637 C C . HIS A 1 85 ? -13.604 12.340 9.588 1.00 98.25 85 HIS A C 1
ATOM 639 O O . HIS A 1 85 ? -13.405 11.995 8.425 1.00 98.25 85 HIS A O 1
ATOM 645 N N . SER A 1 86 ? -14.199 13.499 9.886 1.00 97.94 86 SER A N 1
ATOM 646 C CA . SER A 1 86 ? -14.672 14.486 8.902 1.00 97.94 86 SER A CA 1
ATOM 647 C C . SER A 1 86 ? -13.549 15.105 8.066 1.00 97.94 86 SER A C 1
ATOM 649 O O . SER A 1 86 ? -13.774 15.520 6.935 1.00 97.94 86 SER A O 1
ATOM 651 N N . ASN A 1 87 ? -12.306 15.099 8.564 1.00 97.75 87 ASN A N 1
ATOM 652 C CA . ASN A 1 87 ? -11.138 15.571 7.813 1.00 97.75 87 ASN A CA 1
ATOM 653 C C . ASN A 1 87 ? -10.564 14.516 6.853 1.00 97.75 87 ASN A C 1
ATOM 655 O O . ASN A 1 87 ? -9.524 14.752 6.230 1.00 97.75 87 ASN A O 1
ATOM 659 N N . ARG A 1 88 ? -11.105 13.293 6.825 1.00 97.06 88 ARG A N 1
ATOM 660 C CA . ARG A 1 88 ? -10.662 12.252 5.889 1.00 97.06 88 ARG A CA 1
ATOM 661 C C . ARG A 1 88 ? -11.357 12.456 4.547 1.00 97.06 88 ARG A C 1
ATOM 663 O O . ARG A 1 88 ? -12.562 12.659 4.496 1.00 97.06 88 ARG A O 1
ATOM 670 N N . VAL A 1 89 ? -10.595 12.321 3.466 1.00 96.38 89 VAL A N 1
ATOM 671 C CA . VAL A 1 89 ? -11.168 12.122 2.133 1.00 96.38 89 VAL A CA 1
ATOM 672 C C . VAL A 1 89 ? -11.619 10.668 2.054 1.00 96.38 89 VAL A C 1
ATOM 674 O O . VAL A 1 89 ? -10.788 9.760 1.997 1.00 96.38 89 VAL A O 1
ATOM 677 N N . TRP A 1 90 ? -12.924 10.449 2.160 1.00 97.75 90 TRP A N 1
ATOM 678 C CA . TRP A 1 90 ? -13.519 9.122 2.077 1.00 97.75 90 TRP A CA 1
ATOM 679 C C . TRP A 1 90 ? -13.682 8.711 0.601 1.00 97.75 90 TRP A C 1
ATOM 681 O O . TRP A 1 90 ? -14.146 9.523 -0.201 1.00 97.75 90 TRP A O 1
ATOM 691 N N . PRO A 1 91 ? -13.265 7.494 0.203 1.00 97.50 91 PRO A N 1
ATOM 692 C CA . PRO A 1 91 ? -13.512 6.978 -1.142 1.00 97.50 91 PRO A CA 1
ATOM 693 C C . PRO A 1 91 ? -15.014 6.860 -1.424 1.00 97.50 91 PRO A C 1
ATOM 695 O O . PRO A 1 91 ? -15.758 6.421 -0.555 1.00 97.50 91 PRO A O 1
ATOM 698 N N . ALA A 1 92 ? -15.452 7.157 -2.650 1.00 97.62 92 ALA A N 1
ATOM 699 C CA . ALA A 1 92 ? -16.878 7.190 -3.005 1.00 97.62 92 ALA A CA 1
ATOM 700 C C . ALA A 1 92 ? -17.648 5.896 -2.667 1.00 97.62 92 ALA A C 1
ATOM 702 O O . ALA A 1 92 ? -18.817 5.949 -2.306 1.00 97.62 92 ALA A O 1
ATOM 703 N N . TRP A 1 93 ? -16.995 4.726 -2.711 1.00 97.81 93 TRP A N 1
ATOM 704 C CA . TRP A 1 93 ? -17.653 3.463 -2.354 1.00 97.81 93 TRP A CA 1
ATOM 705 C C . TRP A 1 93 ? -18.148 3.434 -0.898 1.00 97.81 93 TRP A C 1
ATOM 707 O O . TRP A 1 93 ? -19.005 2.621 -0.564 1.00 97.81 93 TRP A O 1
ATOM 717 N N . THR A 1 94 ? -17.621 4.283 -0.008 1.00 98.31 94 THR A N 1
ATOM 718 C CA . THR A 1 94 ? -17.984 4.248 1.413 1.00 98.31 94 THR A CA 1
ATOM 719 C C . THR A 1 94 ? -19.350 4.848 1.729 1.00 98.31 94 THR A C 1
ATOM 721 O O . THR A 1 94 ? -19.886 4.496 2.778 1.00 98.31 94 THR A O 1
ATOM 724 N N . ASP A 1 95 ? -19.924 5.680 0.852 1.00 97.38 95 ASP A N 1
ATOM 725 C CA . ASP A 1 95 ? -21.104 6.513 1.147 1.00 97.38 95 ASP A CA 1
ATOM 726 C C . ASP A 1 95 ? -22.296 5.707 1.702 1.00 97.38 95 ASP A C 1
ATOM 728 O O . ASP A 1 95 ? -22.903 6.102 2.699 1.00 97.38 95 ASP A O 1
ATOM 732 N N . ASP A 1 96 ? -22.547 4.515 1.151 1.00 96.75 96 ASP A N 1
ATOM 733 C CA . ASP A 1 96 ? -23.630 3.613 1.581 1.00 96.75 96 ASP A CA 1
ATOM 734 C C . ASP A 1 96 ? -23.138 2.386 2.368 1.00 96.75 96 ASP A C 1
ATOM 736 O O . ASP A 1 96 ? -23.910 1.496 2.746 1.00 96.75 96 ASP A O 1
ATOM 740 N N . HIS A 1 97 ? -21.831 2.283 2.599 1.00 98.44 97 HIS A N 1
ATOM 741 C CA . HIS A 1 97 ? -21.210 1.055 3.091 1.00 98.44 97 HIS A CA 1
ATOM 742 C C . HIS A 1 97 ? -20.470 1.211 4.415 1.00 98.44 97 HIS A C 1
ATOM 744 O O . HIS A 1 97 ? -20.298 0.206 5.114 1.00 98.44 97 HIS A O 1
ATOM 750 N N . LEU A 1 98 ? -20.081 2.433 4.779 1.00 98.50 98 LEU A N 1
ATOM 751 C CA . LEU A 1 98 ? -19.411 2.766 6.028 1.00 98.50 98 LEU A CA 1
ATOM 752 C C . LEU A 1 98 ? -19.928 4.112 6.539 1.00 98.50 98 LEU A C 1
ATOM 754 O O . LEU A 1 98 ? -19.665 5.158 5.958 1.00 98.50 98 LEU A O 1
ATOM 758 N N . ARG A 1 99 ? -20.599 4.095 7.692 1.00 98.50 99 ARG A N 1
ATOM 759 C CA . ARG A 1 99 ? -21.080 5.309 8.359 1.00 98.50 99 ARG A CA 1
ATOM 760 C C . ARG A 1 99 ? -20.450 5.452 9.734 1.00 98.50 99 ARG A C 1
ATOM 762 O O . ARG A 1 99 ? -20.648 4.595 10.593 1.00 98.50 99 ARG A O 1
ATOM 769 N N . VAL A 1 100 ? -19.735 6.550 9.959 1.00 98.50 100 VAL A N 1
ATOM 770 C CA . VAL A 1 100 ? -19.211 6.933 11.279 1.00 98.50 100 VAL A CA 1
ATOM 771 C C . VAL A 1 100 ? -20.287 7.720 12.031 1.00 98.50 100 VAL A C 1
ATOM 773 O O . VAL A 1 100 ? -20.868 8.648 11.475 1.00 98.50 100 VAL A O 1
ATOM 776 N N . ALA A 1 101 ? -20.582 7.342 13.276 1.00 98.44 101 ALA A N 1
ATOM 777 C CA . ALA A 1 101 ? -21.673 7.936 14.053 1.00 98.44 101 ALA A CA 1
ATOM 778 C C . ALA A 1 101 ? -21.386 9.384 14.481 1.00 98.44 101 ALA A C 1
ATOM 780 O O . ALA A 1 101 ? -22.281 10.221 14.459 1.00 98.44 101 ALA A O 1
ATOM 781 N N . ASP A 1 102 ? -20.136 9.664 14.848 1.00 98.38 102 ASP A N 1
ATOM 782 C CA . ASP A 1 102 ? -19.643 10.998 15.190 1.00 98.38 102 ASP A CA 1
ATOM 783 C C . ASP A 1 102 ? -18.399 11.303 14.340 1.00 98.38 102 ASP A C 1
ATOM 785 O O . ASP A 1 102 ? -17.297 10.861 14.694 1.00 98.38 102 ASP A O 1
ATOM 789 N N . PRO A 1 103 ? -18.567 11.980 13.189 1.00 98.19 103 PRO A N 1
ATOM 790 C CA . PRO A 1 103 ? -17.463 12.284 12.290 1.00 98.19 103 PRO A CA 1
ATOM 791 C C . PRO A 1 103 ? -16.525 13.372 12.839 1.00 98.19 103 PRO A C 1
ATOM 793 O O . PRO A 1 103 ? -15.372 13.437 12.416 1.00 98.19 103 PRO A O 1
ATOM 796 N N . GLU A 1 104 ? -16.963 14.179 13.808 1.00 98.38 104 GLU A N 1
ATOM 797 C CA . GLU A 1 104 ? -16.134 15.226 14.423 1.00 98.38 104 GLU A CA 1
ATOM 798 C C . GLU A 1 104 ? -15.171 14.663 15.478 1.00 98.38 104 GLU A C 1
ATOM 800 O O . GLU A 1 104 ? -14.199 15.312 15.874 1.00 98.38 104 GLU A O 1
ATOM 805 N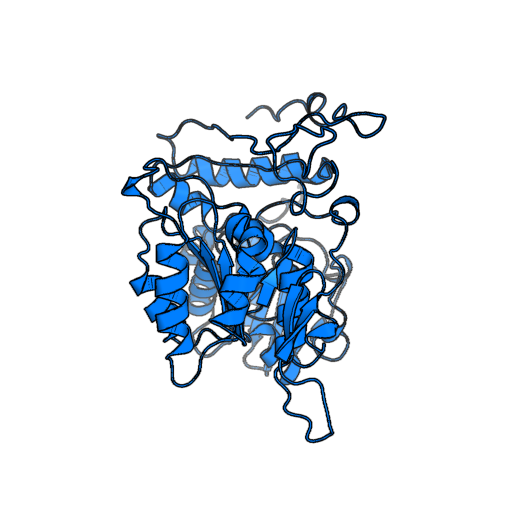 N . SER A 1 105 ? -15.372 13.410 15.887 1.00 98.06 105 SER A N 1
ATOM 806 C CA . SER A 1 105 ? -14.431 12.684 16.728 1.00 98.06 105 SER A CA 1
ATOM 807 C C . SER A 1 105 ? -13.377 11.931 15.909 1.00 98.06 105 SER A C 1
ATOM 809 O O . SER A 1 105 ? -13.607 11.467 14.794 1.00 98.06 105 SER A O 1
ATOM 811 N N . ARG A 1 106 ? -12.193 11.745 16.504 1.00 97.88 106 ARG A N 1
ATOM 812 C CA . ARG A 1 106 ? -11.149 10.818 16.019 1.00 97.88 106 ARG A CA 1
ATOM 813 C C . ARG A 1 106 ? -11.432 9.352 16.370 1.00 97.88 106 ARG A C 1
ATOM 815 O O . ARG A 1 106 ? -10.782 8.458 15.836 1.00 97.88 106 ARG A O 1
ATOM 822 N N . LEU A 1 107 ? -12.323 9.107 17.332 1.00 98.38 107 LEU A N 1
ATOM 823 C CA . LEU A 1 107 ? -12.698 7.791 17.850 1.00 98.38 107 LEU A CA 1
ATOM 824 C C . LEU A 1 107 ? -14.218 7.740 17.991 1.00 98.38 107 LEU A C 1
ATOM 826 O O . LEU A 1 107 ? -14.791 8.491 18.776 1.00 98.38 107 LEU A O 1
ATOM 830 N N . SER A 1 108 ? -14.865 6.859 17.241 1.00 98.50 108 SER A N 1
ATOM 831 C CA . SER A 1 108 ? -16.322 6.792 17.203 1.00 98.50 108 SER A CA 1
ATOM 832 C C . SER A 1 108 ? -16.813 5.364 16.994 1.00 98.50 108 SER A C 1
ATOM 834 O O . SER A 1 108 ? -16.035 4.438 16.746 1.00 98.50 108 SER A O 1
ATOM 836 N N . THR A 1 109 ? -18.124 5.183 17.096 1.00 98.62 109 THR A N 1
ATOM 837 C CA . THR A 1 109 ? -18.777 3.980 16.582 1.00 98.62 109 THR A CA 1
ATOM 838 C C . THR A 1 109 ? -19.017 4.122 15.084 1.00 98.62 109 THR A C 1
ATOM 840 O O . THR A 1 109 ? -19.169 5.228 14.568 1.00 98.62 109 THR A O 1
ATOM 843 N N . ALA A 1 110 ? -19.047 3.002 14.375 1.00 98.69 110 ALA A N 1
ATOM 844 C CA . ALA A 1 110 ? -19.362 2.954 12.961 1.00 98.69 110 ALA A CA 1
ATOM 845 C C . ALA A 1 110 ? -20.301 1.788 12.645 1.00 98.69 110 ALA A C 1
ATOM 847 O O . ALA A 1 110 ? -20.345 0.776 13.353 1.00 98.69 110 ALA A O 1
ATOM 848 N N . GLN A 1 111 ? -21.048 1.938 11.561 1.00 98.62 111 GLN A N 1
ATOM 849 C CA . GLN A 1 111 ? -21.814 0.874 10.930 1.00 98.62 111 GLN A CA 1
ATOM 850 C C . GLN A 1 111 ? -21.143 0.527 9.608 1.00 98.62 111 GLN A C 1
ATOM 852 O O . GLN A 1 111 ? -20.821 1.422 8.829 1.00 98.62 111 GLN A O 1
ATOM 857 N N . ILE A 1 112 ? -20.920 -0.766 9.373 1.00 98.62 112 ILE A N 1
ATOM 858 C CA . ILE A 1 112 ? -20.312 -1.266 8.140 1.00 98.62 112 ILE A CA 1
ATOM 859 C C . ILE A 1 112 ? -21.183 -2.395 7.604 1.00 98.62 112 ILE A C 1
ATOM 861 O O . ILE A 1 112 ? -21.384 -3.406 8.285 1.00 98.62 112 ILE A O 1
ATOM 865 N N . THR A 1 113 ? -21.696 -2.211 6.391 1.00 98.62 113 THR A N 1
ATOM 866 C CA . THR A 1 113 ? -22.509 -3.219 5.695 1.00 98.62 113 THR A CA 1
ATOM 867 C C . THR A 1 113 ? -21.676 -4.458 5.347 1.00 98.62 113 THR A C 1
ATOM 869 O O . THR A 1 113 ? -20.446 -4.423 5.391 1.00 98.62 113 THR A O 1
ATOM 872 N N . ALA A 1 114 ? -22.322 -5.565 4.968 1.00 98.25 114 ALA A N 1
ATOM 873 C CA . ALA A 1 114 ? -21.604 -6.765 4.529 1.00 98.25 114 ALA A CA 1
ATOM 874 C C . ALA A 1 114 ? -20.708 -6.497 3.302 1.00 98.25 114 ALA A C 1
ATOM 876 O O . ALA A 1 114 ? -19.566 -6.953 3.268 1.00 98.25 114 ALA A O 1
ATOM 877 N N . GLU A 1 115 ? -21.182 -5.702 2.336 1.00 98.50 115 GLU A N 1
ATOM 878 C CA . GLU A 1 115 ? -20.376 -5.299 1.177 1.00 98.50 115 GLU A CA 1
ATOM 879 C C . GLU A 1 115 ? -19.220 -4.378 1.583 1.00 98.50 115 GLU A C 1
ATOM 881 O O . GLU A 1 115 ? -18.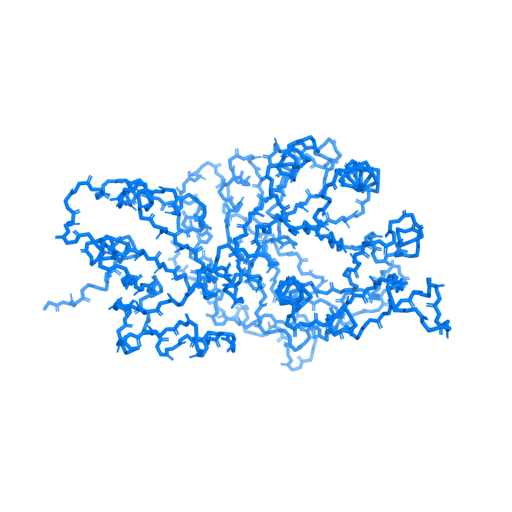093 -4.574 1.135 1.00 98.50 115 GLU A O 1
ATOM 886 N N . GLY A 1 116 ? -19.445 -3.439 2.508 1.00 98.62 116 GLY A N 1
ATOM 887 C CA . GLY A 1 116 ? -18.367 -2.612 3.054 1.00 98.62 116 GLY A CA 1
ATOM 888 C C . GLY A 1 116 ? -17.285 -3.437 3.751 1.00 98.62 116 GLY A C 1
ATOM 889 O O . GLY A 1 116 ? -16.095 -3.199 3.558 1.00 98.62 116 GLY A O 1
ATOM 890 N N . GLN A 1 117 ? -17.676 -4.465 4.509 1.00 98.50 117 GLN A N 1
ATOM 891 C CA . GLN A 1 117 ? -16.730 -5.404 5.115 1.00 98.50 117 GLN A CA 1
ATOM 892 C C . GLN A 1 117 ? -15.969 -6.190 4.047 1.00 98.50 117 GLN A C 1
ATOM 894 O O . GLN A 1 117 ? -14.747 -6.300 4.134 1.00 98.50 117 GLN A O 1
ATOM 899 N N . ARG A 1 118 ? -16.658 -6.691 3.013 1.00 98.56 118 ARG A N 1
ATOM 900 C CA . ARG A 1 118 ? -16.014 -7.363 1.878 1.00 98.56 118 ARG A CA 1
ATOM 901 C C . ARG A 1 118 ? -14.975 -6.452 1.222 1.00 98.56 118 ARG A C 1
ATOM 903 O O . ARG A 1 118 ? -13.849 -6.899 1.039 1.00 98.56 118 ARG A O 1
ATOM 910 N N . ARG A 1 119 ? -15.318 -5.194 0.938 1.00 98.56 119 ARG A N 1
ATOM 911 C CA . ARG A 1 119 ? -14.422 -4.178 0.359 1.00 98.56 119 ARG A CA 1
ATOM 912 C C . ARG A 1 119 ? -13.236 -3.833 1.244 1.00 98.56 119 ARG A C 1
ATOM 914 O O . ARG A 1 119 ? -12.148 -3.654 0.732 1.00 98.56 119 ARG A O 1
ATOM 921 N N . LEU A 1 120 ? -13.388 -3.804 2.564 1.00 98.62 120 LEU A N 1
ATOM 922 C CA . LEU A 1 120 ? -12.264 -3.564 3.481 1.00 98.62 120 LEU A CA 1
ATOM 923 C C . LEU A 1 120 ? -11.326 -4.772 3.625 1.00 98.62 120 LEU A C 1
ATOM 925 O O . LEU A 1 120 ? -10.161 -4.630 3.994 1.00 98.62 120 LEU A O 1
ATOM 929 N N . LEU A 1 121 ? -11.845 -5.983 3.425 1.00 98.44 121 LEU A N 1
ATOM 930 C CA . LEU A 1 121 ? -11.126 -7.231 3.689 1.00 98.44 121 LEU A CA 1
ATOM 931 C C . LEU A 1 121 ? -10.551 -7.873 2.426 1.00 98.44 121 LEU A C 1
ATOM 933 O O . LEU A 1 121 ? -9.635 -8.696 2.529 1.00 98.44 121 LEU A O 1
ATOM 937 N N . ARG A 1 122 ? -11.097 -7.526 1.259 1.00 98.50 122 ARG A N 1
ATOM 938 C CA . ARG A 1 122 ? -10.771 -8.086 -0.053 1.00 98.50 122 ARG A CA 1
ATOM 939 C C . ARG A 1 122 ? -10.608 -6.947 -1.070 1.00 98.50 122 ARG A C 1
ATOM 941 O O . ARG A 1 122 ? -11.277 -5.937 -0.903 1.00 98.50 122 ARG A O 1
ATOM 948 N N . PRO A 1 123 ? -9.748 -7.103 -2.086 1.00 98.62 123 PRO A N 1
ATOM 949 C CA . PRO A 1 123 ? -8.880 -8.259 -2.298 1.00 98.62 123 PRO A CA 1
ATOM 950 C C . PRO A 1 123 ? -7.709 -8.324 -1.306 1.00 98.62 123 PRO A C 1
ATOM 952 O O . PRO A 1 123 ? -7.341 -7.334 -0.672 1.00 98.62 123 PRO A O 1
ATOM 955 N N . ARG A 1 124 ? -7.083 -9.497 -1.182 1.00 98.69 124 ARG A N 1
ATOM 956 C CA . ARG A 1 124 ? -5.699 -9.603 -0.693 1.00 98.69 124 ARG A CA 1
ATOM 957 C C . ARG A 1 124 ? -4.750 -9.231 -1.837 1.00 98.69 124 ARG A C 1
ATOM 959 O O . ARG A 1 124 ? -4.570 -10.023 -2.763 1.00 98.69 124 ARG A O 1
ATOM 966 N N . LEU A 1 125 ? -4.179 -8.032 -1.761 1.00 98.81 125 LEU A N 1
ATOM 967 C CA . LEU A 1 125 ? -3.158 -7.513 -2.668 1.00 98.81 125 LEU A CA 1
ATOM 968 C C . LEU A 1 125 ? -1.762 -7.843 -2.127 1.00 98.81 125 LEU A C 1
ATOM 970 O O . LEU A 1 125 ? -1.407 -7.407 -1.030 1.00 98.81 125 LEU A O 1
ATOM 974 N N . LEU A 1 126 ? -0.962 -8.548 -2.924 1.00 98.88 126 LEU A N 1
ATOM 975 C CA . LEU A 1 126 ? 0.480 -8.673 -2.718 1.00 98.88 126 LEU A CA 1
ATOM 976 C C . LEU A 1 126 ? 1.210 -7.767 -3.712 1.00 98.88 126 LEU A C 1
ATOM 978 O O . LEU A 1 126 ? 1.003 -7.893 -4.917 1.00 98.88 126 LEU A O 1
ATOM 982 N N . LEU A 1 127 ? 2.078 -6.885 -3.219 1.00 98.88 127 LEU A N 1
ATOM 983 C CA . LEU A 1 127 ? 3.028 -6.134 -4.036 1.00 98.88 127 LEU A CA 1
ATOM 984 C C . LEU A 1 127 ? 4.427 -6.718 -3.839 1.00 98.88 127 LEU A C 1
ATOM 986 O O . LEU A 1 127 ? 4.976 -6.674 -2.738 1.00 98.88 127 LEU A O 1
ATOM 990 N N . ALA A 1 128 ? 4.997 -7.265 -4.906 1.00 98.75 128 ALA A N 1
ATOM 991 C CA . ALA A 1 128 ? 6.301 -7.909 -4.894 1.00 98.75 128 ALA A CA 1
ATOM 992 C C . ALA A 1 128 ? 7.323 -7.115 -5.721 1.00 98.75 128 ALA A C 1
ATOM 994 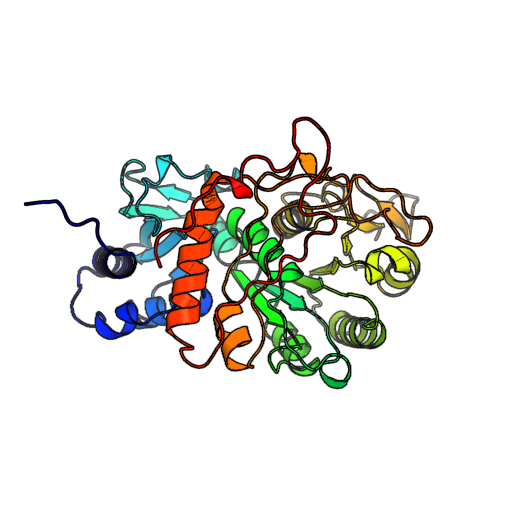O O . ALA A 1 128 ? 7.036 -6.711 -6.849 1.00 98.75 128 ALA A O 1
ATOM 995 N N . SER A 1 129 ? 8.524 -6.910 -5.184 1.00 98.50 129 SER A N 1
ATOM 996 C CA . SER A 1 129 ? 9.667 -6.368 -5.926 1.00 98.50 129 SER A CA 1
ATOM 997 C C . SER A 1 129 ? 10.636 -7.492 -6.279 1.00 98.50 129 SER A C 1
ATOM 999 O O . SER A 1 129 ? 11.137 -8.175 -5.383 1.00 98.50 129 SER A O 1
ATOM 1001 N N . LEU A 1 130 ? 10.883 -7.686 -7.579 1.00 98.44 130 LEU A N 1
ATOM 1002 C CA . LEU A 1 130 ? 11.814 -8.707 -8.062 1.00 98.44 130 LEU A CA 1
ATOM 1003 C C . LEU A 1 130 ? 13.235 -8.176 -8.101 1.00 98.44 130 LEU A C 1
ATOM 1005 O O . LEU A 1 130 ? 13.476 -7.046 -8.544 1.00 98.44 130 LEU A O 1
ATOM 1009 N N . TYR A 1 131 ? 14.172 -9.009 -7.662 1.00 97.62 131 TYR A N 1
ATOM 1010 C CA . TYR A 1 131 ? 15.560 -8.610 -7.561 1.00 97.62 131 TYR A CA 1
ATOM 1011 C C . TYR A 1 131 ? 16.505 -9.807 -7.471 1.00 97.62 131 TYR A C 1
ATOM 1013 O O . TYR A 1 131 ? 16.213 -10.760 -6.758 1.00 97.62 131 TYR A O 1
ATOM 1021 N N . HIS A 1 132 ? 17.663 -9.694 -8.119 1.00 97.38 132 HIS A N 1
ATOM 1022 C CA . HIS A 1 132 ? 18.829 -10.567 -7.949 1.00 97.38 132 HIS A CA 1
ATOM 1023 C C . HIS A 1 132 ? 19.765 -9.984 -6.873 1.00 97.38 132 HIS A C 1
ATOM 1025 O O . HIS A 1 132 ? 20.595 -9.117 -7.196 1.00 97.38 132 HIS A O 1
ATOM 1031 N N . PRO A 1 133 ? 19.632 -10.365 -5.584 1.00 95.12 133 PRO A N 1
ATOM 1032 C CA . PRO A 1 133 ? 20.475 -9.836 -4.506 1.00 95.12 133 PRO A CA 1
ATOM 1033 C C . PRO A 1 133 ? 21.970 -10.136 -4.704 1.00 95.12 133 PRO A C 1
ATOM 1035 O O . PRO A 1 133 ? 22.815 -9.373 -4.242 1.00 95.12 133 PRO A O 1
ATOM 1038 N N . GLU A 1 134 ? 22.319 -11.188 -5.441 1.00 95.38 134 GLU A N 1
ATOM 1039 C CA . GLU A 1 134 ? 23.690 -11.550 -5.801 1.00 95.38 134 GLU A CA 1
ATOM 1040 C C . GLU A 1 134 ? 24.363 -10.541 -6.744 1.00 95.38 134 GLU A C 1
ATOM 1042 O O . GLU A 1 134 ? 25.589 -10.440 -6.770 1.00 95.38 134 GLU A O 1
ATOM 1047 N N . HIS A 1 135 ? 23.585 -9.781 -7.519 1.00 94.56 135 HIS A N 1
ATOM 1048 C CA . HIS A 1 135 ? 24.107 -8.772 -8.447 1.00 94.56 135 HIS A CA 1
ATOM 1049 C C . HIS A 1 135 ? 24.189 -7.387 -7.810 1.00 94.56 135 HIS A C 1
ATOM 1051 O O . HIS A 1 135 ? 25.017 -6.563 -8.199 1.00 94.56 135 HIS A O 1
ATOM 1057 N N . PHE A 1 136 ? 23.345 -7.127 -6.815 1.00 90.94 136 PHE A N 1
ATOM 1058 C CA . PHE A 1 136 ? 23.270 -5.838 -6.147 1.00 90.94 136 PHE A CA 1
ATOM 1059 C C . PHE A 1 136 ? 23.092 -6.040 -4.633 1.00 90.94 136 PHE A C 1
ATOM 1061 O O . PHE A 1 136 ? 21.988 -5.900 -4.107 1.00 90.94 136 PHE A O 1
ATOM 1068 N N . PRO A 1 137 ? 24.182 -6.334 -3.912 1.00 90.44 137 PRO A N 1
ATOM 1069 C CA . PRO A 1 137 ? 24.121 -6.885 -2.559 1.00 90.44 137 PRO A CA 1
ATOM 1070 C C . PRO A 1 137 ? 23.746 -5.883 -1.467 1.00 90.44 137 PRO A C 1
ATOM 1072 O O . PRO A 1 137 ? 23.582 -6.292 -0.324 1.00 90.44 137 PRO A O 1
ATOM 1075 N N . LEU A 1 138 ? 23.650 -4.585 -1.777 1.00 95.00 138 LEU A N 1
ATOM 1076 C CA . LEU A 1 138 ? 23.231 -3.565 -0.817 1.00 95.00 138 LEU A CA 1
ATOM 1077 C C . LEU A 1 138 ? 21.717 -3.334 -0.941 1.00 95.00 138 LEU A C 1
ATOM 1079 O O . LEU A 1 138 ? 21.302 -2.705 -1.923 1.00 95.00 138 LEU A O 1
ATOM 1083 N N . PRO A 1 139 ? 20.899 -3.786 0.031 1.00 97.12 139 PRO A N 1
ATOM 1084 C CA . PRO A 1 139 ? 19.459 -3.592 -0.014 1.00 97.12 139 PRO A CA 1
ATOM 1085 C C . PRO A 1 139 ? 19.107 -2.113 0.036 1.00 97.12 139 PRO A C 1
ATOM 1087 O O . PRO A 1 139 ? 19.688 -1.321 0.786 1.00 97.12 139 PRO A O 1
ATOM 1090 N N . ARG A 1 140 ? 18.121 -1.737 -0.764 1.00 97.44 140 ARG A N 1
ATOM 1091 C CA . ARG A 1 140 ? 17.612 -0.376 -0.841 1.00 97.44 140 ARG A CA 1
ATOM 1092 C C . ARG A 1 140 ? 16.129 -0.382 -0.535 1.00 97.44 140 ARG A C 1
ATOM 1094 O O . ARG A 1 140 ? 15.415 -1.256 -1.019 1.00 97.44 140 ARG A O 1
ATOM 1101 N N . PHE A 1 141 ? 15.686 0.590 0.255 1.00 98.38 141 PHE A N 1
ATOM 1102 C CA . PHE A 1 141 ? 14.282 0.714 0.625 1.00 98.38 141 PHE A CA 1
ATOM 1103 C C . PHE A 1 141 ? 13.377 0.748 -0.628 1.00 98.38 141 PHE A C 1
ATOM 1105 O O . PHE A 1 141 ? 13.555 1.634 -1.466 1.00 98.38 141 PHE A O 1
ATOM 1112 N N . PRO A 1 142 ? 12.425 -0.192 -0.789 1.00 97.88 142 PRO A N 1
ATOM 1113 C CA . PRO A 1 142 ? 11.763 -0.420 -2.073 1.00 97.88 142 PRO A CA 1
ATOM 1114 C C . PRO A 1 142 ? 10.606 0.544 -2.350 1.00 97.88 142 PRO A C 1
ATOM 1116 O O . PRO A 1 142 ? 9.432 0.165 -2.348 1.00 97.88 142 PRO A O 1
ATOM 1119 N N . LEU A 1 143 ? 10.955 1.790 -2.677 1.00 97.44 143 LEU A N 1
ATOM 1120 C CA . LEU A 1 143 ? 10.006 2.866 -2.991 1.00 97.44 143 LEU A CA 1
ATOM 1121 C C . LEU A 1 143 ? 8.945 2.448 -4.017 1.00 97.44 143 LEU A C 1
ATOM 1123 O O . LEU A 1 143 ? 7.763 2.702 -3.818 1.00 97.44 143 LEU A O 1
ATOM 1127 N N . ALA A 1 144 ? 9.342 1.701 -5.053 1.00 96.12 144 ALA A N 1
ATOM 1128 C CA . ALA A 1 144 ? 8.444 1.284 -6.126 1.00 96.12 144 ALA A CA 1
ATOM 1129 C C . ALA A 1 144 ? 7.196 0.523 -5.647 1.00 96.12 144 ALA A C 1
ATOM 1131 O O . ALA A 1 144 ? 6.148 0.665 -6.264 1.00 96.12 144 ALA A O 1
ATOM 1132 N N . ILE A 1 145 ? 7.280 -0.288 -4.586 1.00 98.38 145 ILE A N 1
ATOM 1133 C CA . ILE A 1 145 ? 6.103 -0.975 -4.023 1.00 98.38 145 ILE A CA 1
ATOM 1134 C C . ILE A 1 145 ? 5.541 -0.247 -2.800 1.00 98.38 145 ILE A C 1
ATOM 1136 O O . ILE A 1 145 ? 4.342 -0.343 -2.552 1.00 98.38 145 ILE A O 1
ATOM 1140 N N . SER A 1 146 ? 6.360 0.519 -2.075 1.00 98.56 146 SER A N 1
ATOM 1141 C CA . SER A 1 146 ? 5.915 1.349 -0.950 1.00 98.56 146 SER A CA 1
ATOM 1142 C C . SER A 1 146 ? 4.987 2.494 -1.370 1.00 98.56 146 SER A C 1
ATOM 1144 O O . SER A 1 146 ? 4.008 2.773 -0.675 1.00 98.56 146 SER A O 1
ATOM 1146 N N . ASP A 1 147 ? 5.243 3.129 -2.514 1.00 97.56 147 ASP A N 1
ATOM 1147 C CA . ASP A 1 147 ? 4.396 4.201 -3.052 1.00 97.56 147 ASP A CA 1
ATOM 1148 C C . ASP A 1 147 ? 3.049 3.634 -3.530 1.00 97.56 147 ASP A C 1
ATOM 1150 O O . ASP A 1 147 ? 1.975 4.159 -3.219 1.00 97.56 147 ASP A O 1
ATOM 1154 N N . LEU A 1 148 ? 3.079 2.477 -4.202 1.00 98.00 148 LEU A N 1
ATOM 1155 C CA . LEU A 1 148 ? 1.866 1.764 -4.611 1.00 98.00 148 LEU A CA 1
ATOM 1156 C C . LEU A 1 148 ? 1.054 1.282 -3.410 1.00 98.00 148 LEU A C 1
ATOM 1158 O O . LEU A 1 148 ? -0.176 1.321 -3.448 1.00 98.00 148 LEU A O 1
ATOM 1162 N N . ALA A 1 149 ? 1.720 0.859 -2.333 1.00 98.56 149 ALA A N 1
ATOM 1163 C CA . ALA A 1 149 ? 1.057 0.475 -1.096 1.00 98.56 149 ALA A CA 1
ATOM 1164 C C . ALA A 1 149 ? 0.253 1.639 -0.520 1.00 98.56 149 ALA A C 1
ATOM 1166 O O . ALA A 1 149 ? -0.891 1.445 -0.100 1.00 98.56 149 ALA A O 1
ATOM 1167 N N . ARG A 1 150 ? 0.819 2.852 -0.546 1.00 97.81 150 ARG A N 1
ATOM 1168 C CA . ARG A 1 150 ? 0.124 4.066 -0.118 1.00 97.81 150 ARG A CA 1
ATOM 1169 C C . ARG A 1 150 ? -1.124 4.3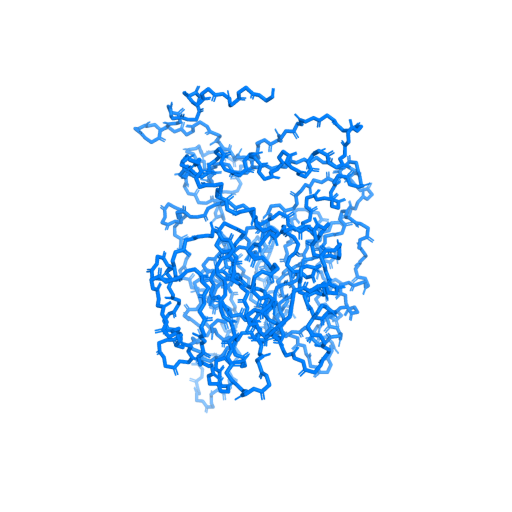05 -0.952 1.00 97.81 150 ARG A C 1
ATOM 1171 O O . ARG A 1 150 ? -2.210 4.451 -0.396 1.00 97.81 150 ARG A O 1
ATOM 1178 N N . ALA A 1 151 ? -0.979 4.293 -2.275 1.00 97.56 151 ALA A N 1
ATOM 1179 C CA . ALA A 1 151 ? -2.082 4.517 -3.202 1.00 97.56 151 ALA A CA 1
ATOM 1180 C C . ALA A 1 151 ? -3.208 3.491 -3.016 1.00 97.56 151 ALA A C 1
ATOM 1182 O O . ALA A 1 151 ? -4.372 3.866 -2.874 1.00 97.56 151 ALA A O 1
ATOM 1183 N N . ALA A 1 152 ? -2.854 2.208 -2.918 1.00 98.38 152 ALA A N 1
ATOM 1184 C CA . ALA A 1 152 ? -3.789 1.128 -2.635 1.00 98.38 152 ALA A CA 1
ATOM 1185 C C . ALA A 1 152 ? -4.516 1.348 -1.298 1.00 98.38 152 ALA A C 1
ATOM 1187 O O . ALA A 1 152 ? -5.744 1.309 -1.244 1.00 98.38 152 ALA A O 1
ATOM 1188 N N . ARG A 1 153 ? -3.790 1.665 -0.221 1.00 98.31 153 ARG A N 1
ATOM 1189 C CA . ARG A 1 153 ? -4.373 1.893 1.113 1.00 98.31 153 ARG A CA 1
ATOM 1190 C C . ARG A 1 153 ? -5.269 3.123 1.176 1.00 98.31 153 ARG A C 1
ATOM 1192 O O . ARG A 1 153 ? -6.237 3.110 1.931 1.00 98.31 153 ARG A O 1
ATOM 1199 N N . SER A 1 154 ? -4.995 4.155 0.383 1.00 97.56 154 SER A N 1
ATOM 1200 C CA . SER A 1 154 ? -5.848 5.345 0.277 1.00 97.56 154 SER A CA 1
ATOM 1201 C C . SER A 1 154 ? -7.225 5.047 -0.320 1.00 97.56 154 SER A C 1
ATOM 1203 O O . SER A 1 154 ? -8.173 5.770 -0.025 1.00 97.56 154 SER A O 1
ATOM 1205 N N . THR A 1 155 ? -7.378 3.959 -1.084 1.00 98.19 155 THR A N 1
ATOM 1206 C CA . THR A 1 155 ? -8.695 3.517 -1.582 1.00 98.19 155 THR A CA 1
ATOM 1207 C C . THR A 1 155 ? -9.560 2.855 -0.513 1.00 98.19 155 THR A C 1
ATOM 1209 O O . THR A 1 155 ? -10.756 2.673 -0.727 1.00 98.19 155 THR A O 1
ATOM 1212 N N . LEU A 1 156 ? -8.969 2.466 0.624 1.00 98.56 156 LEU A N 1
ATOM 1213 C CA . LEU A 1 156 ? -9.593 1.621 1.646 1.00 98.56 156 LEU A CA 1
ATOM 1214 C C . LEU A 1 156 ? -10.129 0.275 1.105 1.00 98.56 156 LEU A C 1
ATOM 1216 O O . LEU A 1 156 ? -10.908 -0.378 1.795 1.00 98.56 156 LEU A O 1
ATOM 1220 N N . LEU A 1 157 ? -9.708 -0.152 -0.093 1.00 98.50 157 LEU A N 1
ATOM 1221 C CA . LEU A 1 157 ? -10.075 -1.434 -0.688 1.00 98.50 157 LEU A CA 1
ATOM 1222 C C . LEU A 1 157 ? -9.015 -2.491 -0.368 1.00 98.50 157 LEU A C 1
ATOM 1224 O O . LEU A 1 157 ? -7.844 -2.370 -0.728 1.00 98.50 157 LEU A O 1
ATOM 1228 N N . GLY A 1 158 ? -9.450 -3.556 0.286 1.00 98.38 158 GLY A N 1
ATOM 1229 C CA . GLY A 1 158 ? -8.670 -4.746 0.539 1.00 98.38 158 GLY A CA 1
ATOM 1230 C C . GLY A 1 158 ? -7.546 -4.593 1.554 1.00 98.38 158 GLY A C 1
ATOM 1231 O O . GLY A 1 158 ? -7.484 -3.684 2.386 1.00 98.38 158 GLY A O 1
ATOM 1232 N N . ARG A 1 159 ? -6.646 -5.574 1.504 1.00 98.25 159 ARG A N 1
ATOM 1233 C CA . ARG A 1 159 ? -5.485 -5.702 2.386 1.00 98.25 159 ARG A CA 1
ATOM 1234 C C . ARG A 1 159 ? -4.229 -5.739 1.540 1.00 98.25 159 ARG A C 1
ATOM 1236 O O . ARG A 1 159 ? -4.163 -6.516 0.596 1.00 98.25 159 ARG A O 1
ATOM 1243 N N . VAL A 1 160 ? -3.235 -4.946 1.925 1.00 98.69 160 VAL A N 1
ATOM 1244 C CA . VAL A 1 160 ? -1.977 -4.811 1.184 1.00 98.69 160 VAL A CA 1
ATOM 1245 C C . VAL A 1 160 ? -0.834 -5.437 1.968 1.00 98.69 160 VAL A C 1
ATOM 1247 O O . VAL A 1 160 ? -0.593 -5.070 3.121 1.00 98.69 160 VAL A O 1
ATOM 1250 N N . GLU A 1 161 ? -0.113 -6.340 1.320 1.00 98.50 161 GLU A N 1
ATOM 1251 C CA . GLU A 1 161 ? 1.125 -6.944 1.797 1.00 98.50 161 GLU A CA 1
ATOM 1252 C C . GLU A 1 161 ? 2.270 -6.656 0.820 1.00 98.50 161 GLU A C 1
ATOM 1254 O O . GLU A 1 161 ? 2.043 -6.599 -0.388 1.00 98.50 161 GLU A O 1
ATOM 1259 N N . LEU A 1 162 ? 3.487 -6.474 1.345 1.00 98.75 162 LEU A N 1
ATOM 1260 C CA . LEU A 1 162 ? 4.684 -6.159 0.568 1.00 98.75 162 LEU A CA 1
ATOM 1261 C C . LEU A 1 162 ? 5.744 -7.251 0.744 1.00 98.75 162 LEU A C 1
ATOM 1263 O O . LEU A 1 162 ? 6.019 -7.670 1.868 1.00 98.75 162 LEU A O 1
ATOM 1267 N N . MET A 1 163 ? 6.376 -7.662 -0.353 1.00 98.69 163 MET A N 1
ATOM 1268 C CA . MET A 1 163 ? 7.534 -8.560 -0.355 1.00 98.69 163 MET A CA 1
ATOM 1269 C C . MET A 1 163 ? 8.620 -8.000 -1.275 1.00 98.69 163 MET A C 1
ATOM 1271 O O . MET A 1 163 ? 8.344 -7.565 -2.388 1.00 98.69 163 MET A O 1
ATOM 1275 N N . ASP A 1 164 ? 9.868 -8.014 -0.821 1.00 98.62 164 ASP A N 1
ATOM 1276 C CA . ASP A 1 164 ? 11.017 -7.560 -1.607 1.00 98.62 164 ASP A CA 1
ATOM 1277 C C . ASP A 1 164 ? 12.144 -8.585 -1.523 1.00 98.62 164 ASP A C 1
ATOM 1279 O O . ASP A 1 164 ? 12.607 -8.923 -0.429 1.00 98.62 164 ASP A O 1
ATOM 1283 N N . MET A 1 165 ? 12.603 -9.059 -2.681 1.00 98.50 165 MET A N 1
ATOM 1284 C CA . MET A 1 165 ? 13.675 -10.048 -2.762 1.00 98.50 165 MET A CA 1
ATOM 1285 C C . MET A 1 165 ? 15.016 -9.544 -2.205 1.00 98.50 165 MET A C 1
ATOM 1287 O O . MET A 1 165 ? 15.838 -10.341 -1.759 1.00 98.50 165 MET A O 1
ATOM 1291 N N . GLN A 1 166 ? 15.223 -8.224 -2.110 1.00 97.88 166 GLN A N 1
ATOM 1292 C CA . GLN A 1 166 ? 16.385 -7.649 -1.416 1.00 97.88 166 GLN A CA 1
ATOM 1293 C C . GLN A 1 166 ? 16.404 -7.952 0.093 1.00 97.88 166 GLN A C 1
ATOM 1295 O O . GLN A 1 166 ? 17.450 -7.858 0.732 1.00 97.88 166 GLN A O 1
ATOM 1300 N N . LEU A 1 167 ? 15.249 -8.281 0.679 1.00 97.88 167 LEU A N 1
ATOM 1301 C CA . LEU A 1 167 ? 15.040 -8.398 2.125 1.00 97.88 167 LEU A CA 1
ATOM 1302 C C . LEU A 1 167 ? 14.889 -9.856 2.577 1.00 97.88 167 LEU A C 1
ATOM 1304 O O . LEU A 1 167 ? 14.201 -10.148 3.559 1.00 97.88 167 LEU A O 1
ATOM 1308 N N . GLY A 1 168 ? 15.523 -10.775 1.846 1.00 96.62 168 GLY A N 1
ATOM 1309 C CA . GLY A 1 168 ? 15.580 -12.199 2.179 1.00 96.62 168 GLY A CA 1
ATOM 1310 C C . GLY A 1 168 ? 14.359 -13.012 1.756 1.00 96.62 168 GLY A C 1
ATOM 1311 O O . GLY A 1 168 ? 14.226 -14.140 2.212 1.00 96.62 168 GLY A O 1
ATOM 1312 N N . PHE A 1 169 ? 13.474 -12.456 0.925 1.00 98.12 169 PHE A N 1
ATOM 1313 C CA . PHE A 1 169 ? 12.425 -13.236 0.269 1.00 98.12 169 PHE A CA 1
ATOM 1314 C C . PHE A 1 169 ? 12.941 -13.832 -1.044 1.00 98.12 169 PHE A C 1
ATOM 1316 O O . PHE A 1 169 ? 13.582 -13.144 -1.836 1.00 98.12 169 PHE A O 1
ATOM 1323 N N . GLY A 1 170 ? 12.644 -15.101 -1.290 1.00 98.19 170 GLY A N 1
ATOM 1324 C CA . GLY A 1 170 ? 12.882 -15.772 -2.561 1.00 98.19 170 GLY A CA 1
ATOM 1325 C C . GLY A 1 170 ? 11.694 -15.674 -3.517 1.00 98.19 170 GLY A C 1
ATOM 1326 O O . GLY A 1 170 ? 10.598 -15.234 -3.162 1.00 98.19 170 GLY A O 1
ATOM 1327 N N . LEU A 1 171 ? 11.909 -16.142 -4.748 1.00 98.50 171 LEU A N 1
ATOM 1328 C CA . LEU A 1 171 ? 10.840 -16.291 -5.735 1.00 98.50 171 LEU A CA 1
ATOM 1329 C C . LEU A 1 171 ? 9.765 -17.278 -5.252 1.00 98.50 171 LEU A C 1
ATOM 1331 O O . LEU A 1 171 ? 8.572 -17.007 -5.388 1.00 98.50 171 LEU A O 1
ATOM 1335 N N . ASP A 1 172 ? 10.194 -18.379 -4.632 1.00 98.50 172 ASP A N 1
ATOM 1336 C CA . ASP A 1 172 ? 9.302 -19.401 -4.082 1.00 98.50 172 ASP A CA 1
ATOM 1337 C C . ASP A 1 172 ? 8.428 -18.850 -2.953 1.00 98.50 172 ASP A C 1
ATOM 1339 O O . ASP A 1 172 ? 7.233 -19.126 -2.935 1.00 98.50 172 ASP A O 1
ATOM 1343 N N . ASP A 1 173 ? 8.962 -17.976 -2.089 1.00 98.50 173 ASP A N 1
ATOM 1344 C CA . ASP A 1 173 ? 8.162 -17.325 -1.044 1.00 98.50 173 ASP A CA 1
ATOM 1345 C C . ASP A 1 173 ? 7.011 -16.508 -1.649 1.00 98.50 173 ASP A C 1
ATOM 1347 O O . ASP A 1 173 ? 5.894 -16.506 -1.125 1.00 98.50 173 ASP A O 1
ATOM 1351 N N . ILE A 1 174 ? 7.270 -15.799 -2.756 1.00 98.69 174 ILE A N 1
ATOM 1352 C CA . ILE A 1 174 ? 6.250 -15.013 -3.464 1.00 98.69 174 ILE A CA 1
ATOM 1353 C C . ILE A 1 174 ? 5.203 -15.955 -4.065 1.00 98.69 174 ILE A C 1
ATOM 1355 O O . ILE A 1 174 ? 4.006 -15.711 -3.915 1.00 98.69 174 ILE A O 1
ATOM 1359 N N . ILE A 1 175 ? 5.627 -17.038 -4.722 1.00 98.62 175 ILE A N 1
ATOM 1360 C CA . ILE A 1 175 ? 4.721 -18.021 -5.332 1.00 98.62 175 ILE A CA 1
ATOM 1361 C C . ILE A 1 175 ? 3.856 -18.700 -4.262 1.00 98.62 175 ILE A C 1
ATOM 1363 O O . ILE A 1 175 ? 2.639 -18.806 -4.428 1.00 98.62 175 ILE A O 1
ATOM 1367 N N . ASP A 1 176 ? 4.449 -19.113 -3.146 1.00 98.31 176 ASP A N 1
ATOM 1368 C CA . ASP A 1 176 ? 3.739 -19.733 -2.030 1.00 98.31 176 ASP A CA 1
ATOM 1369 C C . ASP A 1 176 ? 2.776 -18.756 -1.373 1.00 98.31 176 ASP A C 1
ATOM 1371 O O . ASP A 1 176 ? 1.633 -19.113 -1.070 1.00 98.31 176 ASP A O 1
ATOM 1375 N N . ARG A 1 177 ? 3.172 -17.485 -1.246 1.00 97.94 177 ARG A N 1
ATOM 1376 C CA . ARG A 1 177 ? 2.244 -16.451 -0.802 1.00 97.94 177 ARG A CA 1
ATOM 1377 C C . ARG A 1 177 ? 1.071 -16.302 -1.759 1.00 97.94 177 ARG A C 1
ATOM 1379 O O . ARG A 1 177 ? -0.059 -16.169 -1.297 1.00 97.94 177 ARG A O 1
ATOM 1386 N N . VAL A 1 178 ? 1.312 -16.348 -3.069 1.00 98.31 178 VAL A N 1
ATOM 1387 C CA . VAL A 1 178 ? 0.242 -16.268 -4.068 1.00 98.31 178 VAL A CA 1
ATOM 1388 C C . VAL A 1 178 ? -0.729 -17.444 -3.940 1.00 98.31 178 VAL A C 1
ATOM 1390 O O . VAL A 1 178 ? -1.945 -17.234 -3.941 1.00 98.31 178 VAL A O 1
ATOM 1393 N N . ARG A 1 179 ? -0.206 -18.661 -3.740 1.00 97.56 179 ARG A N 1
ATOM 1394 C CA . ARG A 1 179 ? -1.003 -19.870 -3.468 1.00 97.56 179 ARG A CA 1
ATOM 1395 C C . ARG A 1 179 ? -1.835 -19.739 -2.190 1.00 97.56 179 ARG A C 1
ATOM 1397 O O . ARG A 1 179 ? -2.981 -20.193 -2.170 1.00 97.56 179 ARG A O 1
ATOM 1404 N N . ASP A 1 180 ? -1.329 -19.053 -1.163 1.00 95.19 180 ASP A N 1
ATOM 1405 C CA . ASP A 1 180 ? -2.073 -18.706 0.059 1.00 95.19 180 ASP A CA 1
ATOM 1406 C C . ASP A 1 180 ? -3.081 -17.549 -0.148 1.00 95.19 180 ASP A C 1
ATOM 1408 O O . ASP A 1 180 ? -3.172 -16.585 0.616 1.00 95.19 180 ASP A O 1
ATOM 1412 N N . ARG A 1 181 ? -3.929 -17.666 -1.174 1.00 92.44 181 ARG A N 1
ATOM 1413 C CA . ARG A 1 181 ? -5.111 -16.816 -1.411 1.00 92.44 181 ARG A CA 1
ATOM 1414 C C . ARG A 1 181 ? -4.810 -15.331 -1.659 1.00 92.44 181 ARG A C 1
ATOM 1416 O O . ARG A 1 181 ? -5.584 -14.481 -1.201 1.00 92.44 181 ARG A O 1
ATOM 1423 N N . VAL A 1 182 ? -3.739 -15.003 -2.379 1.00 98.19 182 VAL A N 1
ATOM 1424 C CA . VAL A 1 182 ? -3.621 -13.676 -3.010 1.00 98.19 182 VAL A CA 1
ATOM 1425 C C . VAL A 1 182 ? -4.641 -13.588 -4.139 1.00 98.19 182 VAL A C 1
ATOM 1427 O O . VAL A 1 182 ? -4.822 -14.531 -4.902 1.00 98.19 182 VAL A O 1
ATOM 1430 N N . GLU A 1 183 ? -5.330 -12.457 -4.232 1.00 98.56 183 GLU A N 1
ATOM 1431 C CA . GLU A 1 183 ? -6.359 -12.221 -5.254 1.00 98.56 183 GLU A CA 1
ATOM 1432 C C . GLU A 1 183 ? -5.893 -11.221 -6.310 1.00 98.56 183 GLU A C 1
ATOM 1434 O O . GLU A 1 183 ? -6.335 -11.286 -7.457 1.00 98.56 183 GLU A O 1
ATOM 1439 N N . VAL A 1 184 ? -4.979 -10.327 -5.928 1.00 98.81 184 VAL A N 1
ATOM 1440 C CA . VAL A 1 184 ? -4.303 -9.398 -6.832 1.00 98.81 184 VAL A CA 1
ATOM 1441 C C . VAL A 1 184 ? -2.805 -9.453 -6.553 1.00 98.81 184 VAL A C 1
ATOM 1443 O O . VAL A 1 184 ? -2.378 -9.284 -5.412 1.00 98.81 184 VAL A O 1
ATOM 1446 N N . LEU A 1 185 ? -2.009 -9.670 -7.593 1.00 98.88 185 LEU A N 1
ATOM 1447 C CA . LEU A 1 185 ? -0.552 -9.656 -7.537 1.00 98.88 185 LEU A CA 1
ATOM 1448 C C . LEU A 1 185 ? -0.029 -8.472 -8.353 1.00 98.88 185 LEU A C 1
ATOM 1450 O O . LEU A 1 185 ? -0.165 -8.449 -9.575 1.00 98.88 185 LEU A O 1
ATOM 1454 N N . GLY A 1 186 ? 0.588 -7.503 -7.682 1.00 98.81 186 GLY A N 1
ATOM 1455 C CA . GLY A 1 186 ? 1.361 -6.444 -8.320 1.00 98.81 186 GLY A CA 1
ATOM 1456 C C . GLY A 1 186 ? 2.850 -6.765 -8.281 1.00 98.81 186 GLY A C 1
ATOM 1457 O O . GLY A 1 186 ? 3.384 -7.057 -7.216 1.00 98.81 186 GLY A O 1
ATOM 1458 N N . VAL A 1 187 ? 3.535 -6.699 -9.420 1.00 98.69 187 VAL A N 1
ATOM 1459 C CA . VAL A 1 187 ? 4.964 -7.027 -9.514 1.00 98.69 187 VAL A CA 1
ATOM 1460 C C . VAL A 1 187 ? 5.750 -5.848 -10.076 1.00 98.69 187 VAL A C 1
ATOM 1462 O O . VAL A 1 187 ? 5.495 -5.386 -11.189 1.00 98.69 187 VAL A O 1
ATOM 1465 N N . SER A 1 188 ? 6.735 -5.373 -9.320 1.00 98.50 188 SER A N 1
ATOM 1466 C CA . SER A 1 188 ? 7.715 -4.390 -9.779 1.00 98.50 188 SER A CA 1
ATOM 1467 C C . SER A 1 188 ? 8.898 -5.106 -10.427 1.00 98.50 188 SER A C 1
ATOM 1469 O O . SER A 1 188 ? 9.610 -5.870 -9.772 1.00 98.50 188 SER A O 1
ATOM 1471 N N . VAL A 1 189 ? 9.106 -4.860 -11.723 1.00 97.88 189 VAL A N 1
ATOM 1472 C CA . VAL A 1 189 ? 10.168 -5.482 -12.520 1.00 97.88 189 VAL A CA 1
ATOM 1473 C C . VAL A 1 189 ? 11.057 -4.397 -13.129 1.00 97.88 189 VAL A C 1
ATOM 1475 O O . VAL A 1 189 ? 10.686 -3.690 -14.073 1.00 97.88 189 VAL A O 1
ATOM 1478 N N . THR A 1 190 ? 12.268 -4.272 -12.592 1.00 94.56 190 THR A N 1
ATOM 1479 C CA . THR A 1 190 ? 13.288 -3.333 -13.080 1.00 94.56 190 THR A CA 1
ATOM 1480 C C . THR A 1 190 ? 14.277 -4.022 -14.030 1.00 94.56 190 THR A C 1
ATOM 1482 O O . THR A 1 190 ? 14.095 -5.177 -14.421 1.00 94.56 190 THR A O 1
ATOM 1485 N N . PHE A 1 191 ? 15.305 -3.302 -14.489 1.00 93.38 191 PHE A N 1
ATOM 1486 C CA . PHE A 1 191 ? 16.301 -3.860 -15.406 1.00 93.38 191 PHE A CA 1
ATOM 1487 C C . PHE A 1 191 ? 17.047 -5.054 -14.793 1.00 93.38 191 PHE A C 1
ATOM 1489 O O . PHE A 1 191 ? 17.384 -5.054 -13.612 1.00 93.38 191 PHE A O 1
ATOM 1496 N N . GLY A 1 192 ? 17.324 -6.059 -15.626 1.00 94.56 192 GLY A N 1
ATOM 1497 C CA . GLY A 1 192 ? 18.036 -7.273 -15.218 1.00 94.56 192 GLY A CA 1
ATOM 1498 C C . GLY A 1 192 ? 17.170 -8.341 -14.547 1.00 94.56 192 GLY A C 1
ATOM 1499 O O . GLY A 1 192 ? 17.716 -9.364 -14.182 1.00 94.56 192 GLY A O 1
ATOM 1500 N N . GLN A 1 193 ? 15.852 -8.133 -14.415 1.00 97.44 193 GLN A N 1
ATOM 1501 C CA . GLN A 1 193 ? 14.948 -9.041 -13.682 1.00 97.44 193 GLN A CA 1
ATOM 1502 C C . GLN A 1 193 ? 13.975 -9.809 -14.602 1.00 97.44 193 GLN A C 1
ATOM 1504 O O . GLN A 1 193 ? 12.885 -10.201 -14.184 1.00 97.44 193 GLN A O 1
ATOM 1509 N N . HIS A 1 194 ? 14.292 -9.942 -15.898 1.00 97.25 194 HIS A N 1
ATOM 1510 C CA . HIS A 1 194 ? 13.361 -10.527 -16.875 1.00 97.25 194 HIS A CA 1
ATOM 1511 C C . HIS A 1 194 ? 13.135 -12.022 -16.648 1.00 97.25 194 HIS A C 1
ATOM 1513 O O . HIS A 1 194 ? 12.012 -12.500 -16.772 1.00 97.25 194 HIS A O 1
ATOM 1519 N N . ASP A 1 195 ? 14.198 -12.741 -16.317 1.00 97.88 195 ASP A N 1
ATOM 1520 C CA . ASP A 1 195 ? 14.188 -14.164 -16.008 1.00 97.88 195 ASP A CA 1
ATOM 1521 C C . ASP A 1 195 ? 13.329 -14.466 -14.772 1.00 97.88 195 ASP A C 1
ATOM 1523 O O . ASP A 1 195 ? 12.456 -15.328 -14.851 1.00 97.88 195 ASP A O 1
ATOM 1527 N N . LEU A 1 196 ? 13.489 -13.702 -13.683 1.00 98.50 196 LEU A N 1
ATOM 1528 C CA . LEU A 1 196 ? 12.638 -13.812 -12.492 1.00 98.50 196 LEU A CA 1
ATOM 1529 C C . LEU A 1 196 ? 11.172 -13.512 -12.818 1.00 98.50 196 LEU A C 1
ATOM 1531 O O . LEU A 1 196 ? 10.279 -14.230 -12.373 1.00 98.50 196 LEU A O 1
ATOM 1535 N N . ALA A 1 197 ? 10.913 -12.476 -13.624 1.00 98.50 197 ALA A N 1
ATOM 1536 C CA . ALA A 1 197 ? 9.555 -12.125 -14.028 1.00 98.50 197 ALA A CA 1
ATOM 1537 C C . ALA A 1 197 ? 8.888 -13.248 -14.834 1.00 98.50 197 ALA A C 1
ATOM 1539 O O . ALA A 1 197 ? 7.736 -13.578 -14.572 1.00 98.50 197 ALA A O 1
ATOM 1540 N N . VAL A 1 198 ? 9.602 -13.853 -15.786 1.00 98.56 198 VAL A N 1
ATOM 1541 C CA . VAL A 1 198 ? 9.090 -14.979 -16.582 1.00 98.56 198 VAL A CA 1
ATOM 1542 C C . VAL A 1 198 ? 8.822 -16.197 -15.700 1.00 98.56 198 VAL A C 1
ATOM 1544 O O . VAL A 1 198 ? 7.735 -16.760 -15.782 1.00 98.56 198 VAL A O 1
ATOM 1547 N N . GLN A 1 199 ? 9.756 -16.563 -14.817 1.00 98.69 199 GLN A N 1
ATOM 1548 C CA . GLN A 1 199 ? 9.578 -17.693 -13.899 1.00 98.69 199 GLN A CA 1
ATOM 1549 C C . GLN A 1 199 ? 8.371 -17.493 -12.970 1.00 98.69 199 GLN A C 1
ATOM 1551 O O . GLN A 1 199 ? 7.546 -18.397 -12.831 1.00 98.69 199 GLN A O 1
ATOM 1556 N N . LEU A 1 200 ? 8.218 -16.294 -12.390 1.00 98.75 200 LEU A N 1
ATOM 1557 C CA . LEU A 1 200 ? 7.057 -15.961 -11.564 1.00 98.75 200 LEU A CA 1
ATOM 1558 C C . LEU A 1 200 ? 5.754 -16.065 -12.359 1.00 98.75 200 LEU A C 1
ATOM 1560 O O . LEU A 1 200 ? 4.801 -16.689 -11.903 1.00 98.75 200 LEU A O 1
ATOM 1564 N N . LEU A 1 201 ? 5.696 -15.431 -13.533 1.00 98.69 201 LEU A N 1
ATOM 1565 C CA . LEU A 1 201 ? 4.481 -15.378 -14.342 1.00 98.69 201 LEU A CA 1
ATOM 1566 C C . LEU A 1 201 ? 4.089 -16.764 -14.859 1.00 98.69 201 LEU A C 1
ATOM 1568 O O . LEU A 1 201 ? 2.905 -17.090 -14.831 1.00 98.69 201 LEU A O 1
ATOM 1572 N N . ASP A 1 202 ? 5.049 -17.600 -15.259 1.00 98.62 202 ASP A N 1
ATOM 1573 C CA . ASP A 1 202 ? 4.794 -18.998 -15.621 1.00 98.62 202 ASP A CA 1
ATOM 1574 C C . ASP A 1 202 ? 4.177 -19.767 -14.443 1.00 98.62 202 ASP A C 1
ATOM 1576 O O . ASP A 1 202 ? 3.129 -20.392 -14.596 1.00 98.62 202 ASP A O 1
ATOM 1580 N N . ALA A 1 203 ? 4.771 -19.669 -13.249 1.00 98.62 203 ALA A N 1
ATOM 1581 C CA . ALA A 1 203 ? 4.278 -20.368 -12.063 1.00 98.62 203 ALA A CA 1
ATOM 1582 C C . ALA A 1 203 ? 2.887 -19.881 -11.624 1.00 98.62 203 ALA A C 1
ATOM 1584 O O . ALA A 1 203 ? 2.022 -20.691 -11.292 1.00 98.62 203 ALA A O 1
ATOM 1585 N N . VAL A 1 204 ? 2.658 -18.565 -11.631 1.00 98.19 204 VAL A N 1
ATOM 1586 C CA . VAL A 1 204 ? 1.398 -17.951 -11.187 1.00 98.19 204 VAL A CA 1
ATOM 1587 C C . VAL A 1 204 ? 0.268 -18.207 -12.181 1.00 98.19 204 VAL A C 1
ATOM 1589 O O . VAL A 1 204 ? -0.851 -18.494 -11.763 1.00 98.19 204 VAL A O 1
ATOM 1592 N N . THR A 1 205 ? 0.534 -18.131 -13.487 1.00 97.06 205 THR A N 1
ATOM 1593 C CA . THR A 1 205 ? -0.494 -18.379 -14.515 1.00 97.06 205 THR A CA 1
ATOM 1594 C C . THR A 1 205 ? -0.856 -19.855 -14.661 1.00 97.06 205 THR A C 1
ATOM 1596 O O . THR A 1 205 ? -1.946 -20.152 -15.143 1.00 97.06 205 THR A O 1
ATOM 1599 N N . ALA A 1 206 ? 0.008 -20.764 -14.201 1.00 97.62 206 ALA A N 1
ATOM 1600 C CA . ALA A 1 206 ? -0.256 -22.200 -14.147 1.00 97.62 206 ALA A CA 1
ATOM 1601 C C . ALA A 1 206 ? -1.104 -22.644 -12.937 1.00 97.62 206 ALA A C 1
ATOM 1603 O O . ALA A 1 206 ? -1.451 -23.819 -12.842 1.00 97.62 206 ALA A O 1
ATOM 1604 N N . LEU A 1 207 ? -1.430 -21.746 -11.999 1.00 97.00 207 LEU A N 1
ATOM 1605 C CA . LEU A 1 207 ? -2.303 -22.070 -10.867 1.00 97.00 207 LEU A CA 1
ATOM 1606 C C . LEU A 1 207 ? -3.742 -22.326 -11.334 1.00 97.00 207 LEU A C 1
ATOM 1608 O O . LEU A 1 207 ? -4.226 -21.667 -12.249 1.00 97.00 207 LEU A O 1
ATOM 1612 N N . ASP A 1 208 ? -4.472 -23.192 -10.624 1.00 96.06 208 ASP A N 1
ATOM 1613 C CA . ASP A 1 208 ? -5.895 -23.466 -10.905 1.00 96.06 208 ASP A CA 1
ATOM 1614 C C . ASP A 1 208 ? -6.766 -22.201 -10.852 1.00 96.06 208 ASP A C 1
ATOM 1616 O O . ASP A 1 208 ? -7.788 -22.083 -11.530 1.00 96.06 208 ASP A O 1
ATOM 1620 N N . ARG A 1 209 ? -6.381 -21.258 -9.986 1.00 95.38 209 ARG A N 1
ATOM 1621 C CA . ARG A 1 209 ? -7.050 -19.973 -9.775 1.00 95.38 209 ARG A CA 1
ATOM 1622 C C . ARG A 1 209 ? -5.991 -18.876 -9.704 1.00 95.38 209 ARG A C 1
ATOM 1624 O O . ARG A 1 209 ? -5.602 -18.495 -8.599 1.00 95.38 209 ARG A O 1
ATOM 1631 N N . PRO A 1 210 ? -5.485 -18.403 -10.854 1.00 96.94 210 PRO A N 1
ATOM 1632 C CA . PRO A 1 210 ? -4.486 -17.349 -10.860 1.00 96.94 210 PRO A CA 1
ATOM 1633 C C . PRO A 1 210 ? -5.108 -16.045 -10.324 1.00 96.94 210 PRO A C 1
ATOM 1635 O O . PRO A 1 210 ? -6.281 -15.770 -10.604 1.00 96.94 210 PRO A O 1
ATOM 1638 N N . PRO A 1 211 ? -4.362 -15.231 -9.556 1.00 98.31 211 PRO A N 1
ATOM 1639 C CA . PRO A 1 211 ? -4.812 -13.897 -9.177 1.00 98.31 211 PRO A CA 1
ATOM 1640 C C . PRO A 1 211 ? -4.902 -12.985 -10.407 1.00 98.31 211 PRO A C 1
ATOM 1642 O O . PRO A 1 211 ? -4.338 -13.273 -11.466 1.00 98.31 211 PRO A O 1
ATOM 1645 N N . LEU A 1 212 ? -5.537 -11.825 -10.248 1.00 98.50 212 LEU A N 1
ATOM 1646 C CA . LEU A 1 212 ? -5.352 -10.730 -11.196 1.00 98.50 212 LEU A CA 1
ATOM 1647 C C . LEU A 1 212 ? -3.901 -10.240 -11.101 1.00 98.50 212 LEU A C 1
ATOM 1649 O O . LEU A 1 212 ? -3.469 -9.812 -10.031 1.00 98.50 212 LEU A O 1
ATOM 1653 N N . VAL A 1 213 ? -3.149 -10.299 -12.201 1.00 98.62 213 VAL A N 1
ATOM 1654 C CA . VAL A 1 213 ? -1.732 -9.911 -12.213 1.00 98.62 213 VAL A CA 1
ATOM 1655 C C . VAL A 1 213 ? -1.545 -8.574 -12.917 1.00 98.62 213 VAL A C 1
ATOM 1657 O O . VAL A 1 213 ? -1.983 -8.388 -14.054 1.00 98.62 213 VAL A O 1
ATOM 1660 N N . ILE A 1 214 ? -0.828 -7.664 -12.260 1.00 98.75 214 ILE A N 1
ATOM 1661 C CA . ILE A 1 214 ? -0.321 -6.433 -12.855 1.00 98.75 214 ILE A CA 1
ATOM 1662 C C . ILE A 1 214 ? 1.195 -6.345 -12.686 1.00 98.75 214 ILE A C 1
ATOM 1664 O O . ILE A 1 214 ? 1.720 -6.518 -11.591 1.00 98.75 214 ILE A O 1
ATOM 1668 N N . ALA A 1 215 ? 1.913 -6.050 -13.767 1.00 98.56 215 ALA A N 1
ATOM 1669 C CA . ALA A 1 215 ? 3.354 -5.835 -13.740 1.00 98.56 215 ALA A CA 1
ATOM 1670 C C . ALA A 1 215 ? 3.694 -4.391 -14.125 1.00 98.56 215 ALA A C 1
ATOM 1672 O O . ALA A 1 215 ? 3.145 -3.837 -15.076 1.00 98.56 215 ALA A O 1
ATOM 1673 N N . GLY A 1 216 ? 4.612 -3.778 -13.384 1.00 97.88 216 GLY A N 1
ATOM 1674 C CA . GLY A 1 216 ? 5.116 -2.426 -13.617 1.00 97.88 216 GLY A CA 1
ATOM 1675 C C . GLY A 1 216 ? 6.641 -2.385 -13.617 1.00 97.88 216 GLY A C 1
ATOM 1676 O O . GLY A 1 216 ? 7.305 -3.416 -13.492 1.00 97.88 216 GLY A O 1
ATOM 1677 N N . GLY A 1 217 ? 7.201 -1.192 -13.794 1.00 95.94 217 GLY A N 1
ATOM 1678 C CA . GLY A 1 217 ? 8.646 -0.973 -13.875 1.00 95.94 217 GLY A CA 1
ATOM 1679 C C . GLY A 1 217 ? 9.171 -0.809 -15.304 1.00 95.94 217 GLY A C 1
ATOM 1680 O O . GLY A 1 217 ? 8.504 -1.089 -16.298 1.00 95.94 217 GLY A O 1
ATOM 1681 N N . SER A 1 218 ? 10.392 -0.293 -15.427 1.00 94.19 218 SER A N 1
ATOM 1682 C CA . SER A 1 218 ? 10.959 0.113 -16.721 1.00 94.19 218 SER A CA 1
ATOM 1683 C C . SER A 1 218 ? 11.081 -1.037 -17.726 1.00 94.19 218 SER A C 1
ATOM 1685 O O . SER A 1 218 ? 10.966 -0.813 -18.936 1.00 94.19 218 SER A O 1
ATOM 1687 N N . LEU A 1 219 ? 11.321 -2.260 -17.244 1.00 94.56 219 LEU A N 1
ATOM 1688 C CA . LEU A 1 219 ? 11.522 -3.430 -18.091 1.00 94.56 219 LEU A CA 1
ATOM 1689 C C . LEU A 1 219 ? 10.201 -3.926 -18.690 1.00 94.56 219 LEU A C 1
ATOM 1691 O O . LEU A 1 219 ? 10.152 -4.227 -19.882 1.00 94.56 219 LEU A O 1
ATOM 1695 N N . THR A 1 220 ? 9.126 -3.968 -17.899 1.00 95.62 220 THR A N 1
ATOM 1696 C CA . THR A 1 220 ? 7.812 -4.453 -18.353 1.00 95.62 220 THR A CA 1
ATOM 1697 C C . THR A 1 220 ? 7.203 -3.537 -19.401 1.00 95.62 220 THR A C 1
ATOM 1699 O O . THR A 1 220 ? 6.722 -4.029 -20.416 1.00 95.62 220 THR A O 1
ATOM 1702 N N . VAL A 1 221 ? 7.324 -2.215 -19.244 1.00 93.81 221 VAL A N 1
ATOM 1703 C CA . VAL A 1 221 ? 6.845 -1.255 -20.256 1.00 93.81 221 VAL A CA 1
ATOM 1704 C C . VAL A 1 221 ? 7.597 -1.400 -21.580 1.00 93.81 221 VAL A C 1
ATOM 1706 O O . VAL A 1 221 ? 7.005 -1.318 -22.655 1.00 93.81 221 VAL A O 1
ATOM 1709 N N . ARG A 1 222 ? 8.910 -1.641 -21.529 1.00 94.12 222 ARG A N 1
ATOM 1710 C CA . ARG A 1 222 ? 9.730 -1.835 -22.736 1.00 94.12 222 ARG A CA 1
ATOM 1711 C C . ARG A 1 222 ? 9.448 -3.166 -23.433 1.00 94.12 222 ARG A C 1
ATOM 1713 O O . ARG A 1 222 ? 9.513 -3.227 -24.657 1.00 94.12 222 ARG A O 1
ATOM 1720 N N . ASN A 1 223 ? 9.091 -4.192 -22.665 1.00 95.81 223 ASN A N 1
ATOM 1721 C CA . ASN A 1 223 ? 8.785 -5.531 -23.162 1.00 95.81 223 ASN A CA 1
ATOM 1722 C C . ASN A 1 223 ? 7.275 -5.815 -23.228 1.00 95.81 223 ASN A C 1
ATOM 1724 O O . ASN A 1 223 ? 6.884 -6.975 -23.329 1.00 95.81 223 ASN A O 1
ATOM 1728 N N . GLU A 1 224 ? 6.432 -4.773 -23.207 1.00 96.06 224 GLU A N 1
ATOM 1729 C CA . GLU A 1 224 ? 4.969 -4.872 -23.088 1.00 96.06 224 GLU A CA 1
ATOM 1730 C C . GLU A 1 224 ? 4.382 -5.880 -24.082 1.00 96.06 224 GLU A C 1
ATOM 1732 O O . GLU A 1 224 ? 3.675 -6.799 -23.684 1.00 96.06 224 GLU A O 1
ATOM 1737 N N . ARG A 1 225 ? 4.738 -5.767 -25.368 1.00 95.62 225 ARG A N 1
ATOM 1738 C CA . ARG A 1 225 ? 4.233 -6.668 -26.414 1.00 95.62 225 ARG A CA 1
ATOM 1739 C C . ARG A 1 225 ? 4.623 -8.126 -26.166 1.00 95.62 225 ARG A C 1
ATOM 1741 O O . ARG A 1 225 ? 3.767 -8.992 -26.242 1.00 95.62 225 ARG A O 1
ATOM 1748 N N . ILE A 1 226 ? 5.892 -8.384 -25.843 1.00 96.50 226 ILE A N 1
ATOM 1749 C CA . ILE A 1 226 ? 6.410 -9.743 -25.609 1.00 96.50 226 ILE A CA 1
ATOM 1750 C C . ILE A 1 226 ? 5.697 -10.379 -24.411 1.00 96.50 226 ILE A C 1
ATOM 1752 O O . ILE A 1 226 ? 5.285 -11.535 -24.472 1.00 96.50 226 ILE A O 1
ATOM 1756 N N . LEU A 1 227 ? 5.528 -9.610 -23.332 1.00 97.25 227 LEU A N 1
ATOM 1757 C CA . LEU A 1 227 ? 4.857 -10.078 -22.124 1.00 97.25 227 LEU A CA 1
ATOM 1758 C C . LEU A 1 227 ? 3.367 -10.331 -22.366 1.00 97.25 227 LEU A C 1
ATOM 1760 O O . LEU A 1 227 ? 2.873 -11.376 -21.966 1.00 97.25 227 LEU A O 1
ATOM 1764 N N . LEU A 1 228 ? 2.664 -9.430 -23.055 1.00 96.56 228 LEU A N 1
ATOM 1765 C CA . LEU A 1 228 ? 1.242 -9.599 -23.373 1.00 96.56 228 LEU A CA 1
ATOM 1766 C C . LEU A 1 228 ? 0.989 -10.718 -24.393 1.00 96.56 228 LEU A C 1
ATOM 1768 O O . LEU A 1 228 ? -0.061 -11.357 -24.352 1.00 96.56 228 LEU A O 1
ATOM 1772 N N . ASP A 1 229 ? 1.930 -10.975 -25.305 1.00 94.75 229 ASP A N 1
ATOM 1773 C CA . ASP A 1 229 ? 1.852 -12.102 -26.238 1.00 94.75 229 ASP A CA 1
ATOM 1774 C C . ASP A 1 229 ? 1.942 -13.450 -25.511 1.00 94.75 229 ASP A C 1
ATOM 1776 O O . ASP A 1 229 ? 1.199 -14.369 -25.850 1.00 94.75 229 ASP A O 1
ATOM 1780 N N . ARG A 1 230 ? 2.790 -13.555 -24.481 1.00 96.56 230 ARG A N 1
ATOM 1781 C CA . ARG A 1 230 ? 2.941 -14.776 -23.675 1.00 96.56 230 ARG A CA 1
ATOM 1782 C C . ARG A 1 230 ? 1.890 -14.915 -22.567 1.00 96.56 230 ARG A C 1
ATOM 1784 O O . ARG A 1 230 ? 1.428 -16.021 -22.308 1.00 96.56 230 ARG A O 1
ATOM 1791 N N . TYR A 1 231 ? 1.505 -13.811 -21.931 1.00 96.88 231 TYR A N 1
ATOM 1792 C CA . TYR A 1 231 ? 0.599 -13.771 -20.781 1.00 96.88 231 TYR A CA 1
ATOM 1793 C C . TYR A 1 231 ? -0.608 -12.866 -21.093 1.00 96.88 231 TYR A C 1
ATOM 1795 O O . TYR A 1 231 ? -0.636 -11.702 -20.691 1.00 96.88 231 TYR A O 1
ATOM 1803 N N . PRO A 1 232 ? -1.633 -13.364 -21.809 1.00 94.44 232 PRO A N 1
ATOM 1804 C CA . PRO A 1 232 ? -2.720 -12.526 -22.326 1.00 94.44 232 PRO A CA 1
ATOM 1805 C C . PRO A 1 232 ? -3.617 -11.901 -21.245 1.00 94.44 232 PRO A C 1
ATOM 1807 O O . PRO A 1 232 ? -4.274 -10.900 -21.517 1.00 94.44 232 PRO A O 1
ATOM 1810 N N . ASN A 1 233 ? -3.630 -12.462 -20.031 1.00 94.81 233 ASN A N 1
ATOM 1811 C CA . ASN A 1 233 ? -4.391 -11.944 -18.886 1.00 94.81 233 ASN A CA 1
ATOM 1812 C C . ASN A 1 233 ? -3.591 -10.952 -18.016 1.00 94.81 233 ASN A C 1
ATOM 1814 O O . ASN A 1 233 ? -4.098 -10.493 -16.995 1.00 94.81 233 ASN A O 1
ATOM 1818 N N . LEU A 1 234 ? -2.339 -10.650 -18.374 1.00 97.56 234 LEU A N 1
ATOM 1819 C CA . LEU A 1 234 ? -1.492 -9.713 -17.640 1.00 97.56 234 LEU A CA 1
ATOM 1820 C C . LEU A 1 234 ? -1.902 -8.264 -17.931 1.00 97.56 234 LEU A C 1
ATOM 1822 O O . LEU A 1 234 ? -2.116 -7.887 -19.084 1.00 97.56 234 LEU A O 1
ATOM 1826 N N . LEU A 1 235 ? -1.925 -7.431 -16.892 1.00 98.44 235 LEU A N 1
ATOM 1827 C CA . LEU A 1 235 ? -1.956 -5.977 -17.034 1.00 98.44 235 LEU A CA 1
ATOM 1828 C C . LEU A 1 235 ? -0.528 -5.424 -16.945 1.00 98.44 235 LEU A C 1
ATOM 1830 O O . LEU A 1 235 ? 0.230 -5.782 -16.046 1.00 98.44 235 LEU A O 1
ATOM 1834 N N . ILE A 1 236 ? -0.150 -4.526 -17.851 1.00 98.25 236 ILE A N 1
ATOM 1835 C CA . ILE A 1 236 ? 1.144 -3.830 -17.817 1.00 98.25 236 ILE A CA 1
ATOM 1836 C C . ILE A 1 236 ? 0.912 -2.376 -17.421 1.00 98.25 236 ILE A C 1
ATOM 1838 O O . ILE A 1 236 ? 0.302 -1.629 -18.180 1.00 98.25 236 ILE A O 1
ATOM 1842 N N . CYS A 1 237 ? 1.419 -1.944 -16.269 1.00 97.62 237 CYS A N 1
ATOM 1843 C CA . CYS A 1 237 ? 1.409 -0.538 -15.873 1.00 97.62 237 CYS A CA 1
ATOM 1844 C C . CYS A 1 237 ? 2.462 0.246 -16.668 1.00 97.62 237 CYS A C 1
ATOM 1846 O O . CYS A 1 237 ? 3.649 -0.065 -16.601 1.00 97.62 237 CYS A O 1
ATOM 1848 N N . ARG A 1 238 ? 2.039 1.277 -17.409 1.00 95.06 238 ARG A N 1
ATOM 1849 C CA . ARG A 1 238 ? 2.857 1.989 -18.413 1.00 95.06 238 ARG A CA 1
ATOM 1850 C C . ARG A 1 238 ? 3.509 3.281 -17.912 1.00 95.06 238 ARG A C 1
ATOM 1852 O O . ARG A 1 238 ? 4.255 3.917 -18.655 1.00 95.06 238 ARG A O 1
ATOM 1859 N N . GLY A 1 239 ? 3.238 3.671 -16.670 1.00 92.56 239 GLY A N 1
ATOM 1860 C CA . GLY A 1 239 ? 3.783 4.868 -16.032 1.00 92.56 239 GLY A CA 1
ATOM 1861 C C . GLY A 1 239 ? 3.812 4.726 -14.513 1.00 92.56 239 GLY A C 1
ATOM 1862 O O . GLY A 1 239 ? 3.931 3.615 -13.998 1.00 92.56 239 GLY A O 1
ATOM 1863 N N . ALA A 1 240 ? 3.682 5.852 -13.812 1.00 93.31 240 ALA A N 1
ATOM 1864 C CA . ALA A 1 240 ? 3.501 5.879 -12.363 1.00 93.31 240 ALA A CA 1
ATOM 1865 C C . ALA A 1 240 ? 2.244 5.080 -11.972 1.00 93.31 240 ALA A C 1
ATOM 1867 O O . ALA A 1 240 ? 1.168 5.292 -12.538 1.00 93.31 240 ALA A O 1
ATOM 1868 N N . GLY A 1 241 ? 2.413 4.107 -11.080 1.00 95.75 241 GLY A N 1
ATOM 1869 C CA . GLY A 1 241 ? 1.429 3.047 -10.873 1.00 95.75 241 GLY A CA 1
ATOM 1870 C C . GLY A 1 241 ? 0.358 3.346 -9.833 1.00 95.75 241 GLY A C 1
ATOM 1871 O O . GLY A 1 241 ? -0.534 2.526 -9.663 1.00 95.75 241 GLY A O 1
ATOM 1872 N N . GLU A 1 242 ? 0.406 4.483 -9.144 1.00 97.12 242 GLU A N 1
ATOM 1873 C CA . GLU A 1 242 ? -0.516 4.831 -8.058 1.00 97.12 242 GLU A CA 1
ATOM 1874 C C . GLU A 1 242 ? -1.967 4.942 -8.531 1.00 97.12 242 GLU A C 1
ATOM 1876 O O . GLU A 1 242 ? -2.834 4.301 -7.932 1.00 97.12 242 GLU A O 1
ATOM 1881 N N . PRO A 1 243 ? -2.281 5.682 -9.616 1.00 96.31 243 PRO A N 1
ATOM 1882 C CA . PRO A 1 243 ? -3.649 5.717 -10.125 1.00 96.31 243 PRO A CA 1
ATOM 1883 C C . PRO A 1 243 ? -4.070 4.343 -10.652 1.00 96.31 243 PRO A C 1
ATOM 1885 O O . PRO A 1 243 ? -5.208 3.926 -10.463 1.00 96.31 243 PRO A O 1
ATOM 1888 N N . THR A 1 244 ? -3.127 3.626 -11.266 1.00 97.69 244 THR A N 1
ATOM 1889 C CA . THR A 1 244 ? -3.350 2.305 -11.842 1.00 97.69 244 THR A CA 1
ATOM 1890 C C . THR A 1 244 ? -3.727 1.277 -10.782 1.00 97.69 244 THR A C 1
ATOM 1892 O O . THR A 1 244 ? -4.706 0.561 -10.957 1.00 97.69 244 THR A O 1
ATOM 1895 N N . ILE A 1 245 ? -2.982 1.187 -9.676 1.00 98.44 245 ILE A N 1
ATOM 1896 C CA . ILE A 1 245 ? -3.255 0.195 -8.632 1.00 98.44 245 ILE A CA 1
ATOM 1897 C C . ILE A 1 245 ? -4.579 0.490 -7.925 1.00 98.44 245 ILE A C 1
ATOM 1899 O O . ILE A 1 245 ? -5.314 -0.441 -7.610 1.00 98.44 245 ILE A O 1
ATOM 1903 N N . ALA A 1 246 ? -4.928 1.768 -7.745 1.00 97.88 246 ALA A N 1
ATOM 1904 C CA . ALA A 1 246 ? -6.232 2.157 -7.221 1.00 97.88 246 ALA A CA 1
ATOM 1905 C C . ALA A 1 246 ? -7.376 1.680 -8.135 1.00 97.88 246 ALA A C 1
ATOM 1907 O O . ALA A 1 246 ? -8.338 1.075 -7.659 1.00 97.88 246 ALA A O 1
ATOM 1908 N N . ASP A 1 247 ? -7.238 1.880 -9.448 1.00 98.50 247 ASP A N 1
ATOM 1909 C CA . ASP A 1 247 ? -8.232 1.437 -10.427 1.00 98.50 247 ASP A CA 1
ATOM 1910 C C . ASP A 1 247 ? -8.286 -0.091 -10.559 1.00 98.50 247 ASP A C 1
ATOM 1912 O O . ASP A 1 247 ? -9.360 -0.648 -10.750 1.00 98.50 247 ASP A O 1
ATOM 1916 N N . VAL A 1 248 ? -7.155 -0.791 -10.425 1.00 98.69 248 VAL A N 1
ATOM 1917 C CA . VAL A 1 248 ? -7.107 -2.263 -10.413 1.00 98.69 248 VAL A CA 1
ATOM 1918 C C . VAL A 1 248 ? -7.918 -2.829 -9.250 1.00 98.69 248 VAL A C 1
ATOM 1920 O O . VAL A 1 248 ? -8.636 -3.812 -9.427 1.00 98.69 248 VAL A O 1
ATOM 1923 N N . LEU A 1 249 ? -7.841 -2.212 -8.069 1.00 98.75 249 LEU A N 1
ATOM 1924 C CA . LEU A 1 249 ? -8.639 -2.632 -6.916 1.00 98.75 249 LEU A CA 1
ATOM 1925 C C . LEU A 1 249 ? -10.135 -2.393 -7.152 1.00 98.75 249 LEU A C 1
ATOM 1927 O O . LEU A 1 249 ? -10.942 -3.276 -6.871 1.00 98.75 249 LEU A O 1
ATOM 1931 N N . ALA A 1 250 ? -10.507 -1.246 -7.724 1.00 98.38 250 ALA A N 1
ATOM 1932 C CA . ALA A 1 250 ? -11.890 -0.960 -8.106 1.00 98.38 250 ALA A CA 1
ATOM 1933 C C . ALA A 1 250 ? -12.402 -1.934 -9.191 1.00 98.38 250 ALA A C 1
ATOM 1935 O O . ALA A 1 250 ? -13.494 -2.490 -9.072 1.00 98.38 250 ALA A O 1
ATOM 1936 N N . HIS A 1 251 ? -11.581 -2.231 -10.203 1.00 98.25 251 HIS A N 1
ATOM 1937 C CA . HIS A 1 251 ? -11.869 -3.230 -11.233 1.00 98.25 251 HIS A CA 1
ATOM 1938 C C . HIS A 1 251 ? -12.098 -4.623 -10.638 1.00 98.25 251 HIS A C 1
ATOM 1940 O O . HIS A 1 251 ? -13.044 -5.306 -11.021 1.00 98.25 251 HIS A O 1
ATOM 1946 N N . TRP A 1 252 ? -11.292 -5.032 -9.653 1.00 98.31 252 TRP A N 1
ATOM 1947 C CA . TRP A 1 252 ? -11.475 -6.314 -8.967 1.00 98.31 252 TRP A CA 1
ATOM 1948 C C . TRP A 1 252 ? -12.843 -6.423 -8.269 1.00 98.31 252 TRP A C 1
ATOM 1950 O O . TRP A 1 252 ? -13.431 -7.503 -8.211 1.00 98.31 252 TRP A O 1
ATOM 1960 N N . HIS A 1 253 ? -13.383 -5.305 -7.773 1.00 98.12 253 HIS A N 1
ATOM 1961 C CA . HIS A 1 253 ? -14.735 -5.242 -7.211 1.00 98.12 253 HIS A CA 1
ATOM 1962 C C . HIS A 1 253 ? -15.853 -5.142 -8.259 1.00 98.12 253 HIS A C 1
ATOM 1964 O O . HIS A 1 253 ? -17.018 -5.278 -7.885 1.00 98.12 253 HIS A O 1
ATOM 1970 N N . GLY A 1 254 ? -15.516 -4.967 -9.539 1.00 97.38 254 GLY A N 1
ATOM 1971 C CA . GLY A 1 254 ? -16.473 -4.761 -10.627 1.00 97.38 254 GLY A CA 1
ATOM 1972 C C . GLY A 1 254 ? -16.928 -3.308 -10.792 1.00 97.38 254 GLY A C 1
ATOM 1973 O O . GLY A 1 254 ? -17.895 -3.066 -11.504 1.00 97.38 254 GLY A O 1
ATOM 1974 N N . ASP A 1 255 ? -16.251 -2.347 -10.155 1.00 97.25 255 ASP A N 1
ATOM 1975 C CA . ASP A 1 255 ? -16.603 -0.921 -10.247 1.00 97.25 255 ASP A CA 1
ATOM 1976 C C . ASP A 1 255 ? -16.095 -0.272 -11.542 1.00 97.25 255 ASP A C 1
ATOM 1978 O O . ASP A 1 255 ? -16.575 0.787 -11.942 1.00 97.25 255 ASP A O 1
ATOM 1982 N N . LEU A 1 256 ? -15.093 -0.888 -12.175 1.00 97.12 256 LEU A N 1
ATOM 1983 C CA . LEU A 1 256 ? -14.478 -0.437 -13.418 1.00 97.12 256 LEU A CA 1
ATOM 1984 C C . LEU A 1 256 ? -14.311 -1.611 -14.379 1.00 97.12 256 LEU A C 1
ATOM 1986 O O . LEU A 1 256 ? -13.941 -2.710 -13.970 1.00 97.12 256 LEU A O 1
ATOM 1990 N N . ASP A 1 257 ? -14.473 -1.353 -15.669 1.00 96.00 257 ASP A N 1
ATOM 1991 C CA . ASP A 1 257 ? -14.000 -2.230 -16.733 1.00 96.00 257 ASP A CA 1
ATOM 1992 C C . ASP A 1 257 ? -12.480 -2.100 -16.909 1.00 96.00 257 ASP A C 1
ATOM 1994 O O . ASP A 1 257 ? -11.885 -1.054 -16.640 1.00 96.00 257 ASP A O 1
ATOM 1998 N N . VAL A 1 258 ? -11.831 -3.128 -17.468 1.00 95.38 258 VAL A N 1
ATOM 1999 C CA . VAL A 1 258 ? -10.377 -3.104 -17.735 1.00 95.38 258 VAL A CA 1
ATOM 2000 C C . VAL A 1 258 ? -9.953 -1.908 -18.603 1.00 95.38 258 VAL A C 1
ATOM 2002 O O . VAL A 1 258 ? -8.892 -1.326 -18.395 1.00 95.38 258 VAL A O 1
ATOM 2005 N N . GLY A 1 259 ? -10.811 -1.489 -19.543 1.00 95.25 259 GLY A N 1
ATOM 2006 C CA . GLY A 1 259 ? -10.580 -0.329 -20.410 1.00 95.25 259 GLY A CA 1
ATOM 2007 C C . GLY A 1 259 ? -10.692 1.027 -19.702 1.00 95.25 259 GLY A C 1
ATOM 2008 O O . GLY A 1 259 ? -10.322 2.042 -20.288 1.00 95.25 259 GLY A O 1
ATOM 2009 N N . GLN A 1 260 ? -11.184 1.052 -18.461 1.00 96.56 260 GLN A N 1
ATOM 2010 C CA . GLN A 1 260 ? -11.274 2.248 -17.622 1.00 96.56 260 GLN A CA 1
ATOM 2011 C C . GLN A 1 260 ? -10.110 2.358 -16.630 1.00 96.56 260 GLN A C 1
ATOM 2013 O O . GLN A 1 260 ? -9.888 3.437 -16.084 1.00 96.56 260 GLN A O 1
ATOM 2018 N N . ILE A 1 261 ? -9.337 1.284 -16.425 1.00 97.56 261 ILE A N 1
ATOM 2019 C CA . ILE A 1 261 ? -8.131 1.317 -15.593 1.00 97.56 261 ILE A CA 1
ATOM 2020 C C . ILE A 1 261 ? -7.126 2.259 -16.245 1.00 97.56 261 ILE A C 1
ATOM 2022 O O . ILE A 1 261 ? -6.734 2.052 -17.391 1.00 97.56 261 ILE A O 1
ATOM 2026 N N . ARG A 1 262 ? -6.681 3.300 -15.548 1.00 97.00 262 ARG A N 1
ATOM 2027 C CA . ARG A 1 262 ? -5.753 4.282 -16.117 1.00 97.00 262 ARG A CA 1
ATOM 2028 C C . ARG A 1 262 ? -4.348 3.693 -16.270 1.00 97.00 262 ARG A C 1
ATOM 2030 O O . ARG A 1 262 ? -3.878 2.933 -15.434 1.00 97.00 262 ARG A O 1
ATOM 2037 N N . GLY A 1 263 ? -3.657 4.078 -17.341 1.00 96.06 263 GLY A N 1
ATOM 2038 C CA . GLY A 1 263 ? -2.237 3.797 -17.553 1.00 96.06 263 GLY A CA 1
ATOM 2039 C C . GLY A 1 263 ? -1.847 2.335 -17.790 1.00 96.06 263 GLY A C 1
ATOM 2040 O O . GLY A 1 263 ? -0.682 2.009 -17.560 1.00 96.06 263 GLY A O 1
ATOM 2041 N N . VAL A 1 264 ? -2.746 1.467 -18.264 1.00 97.62 264 VAL A N 1
ATOM 2042 C CA . VAL A 1 264 ? -2.442 0.046 -18.520 1.00 97.62 264 VAL A CA 1
ATOM 2043 C C . VAL A 1 264 ? -2.352 -0.308 -19.999 1.00 97.62 264 VAL A C 1
ATOM 2045 O O . VAL A 1 264 ? -3.031 0.268 -20.848 1.00 97.62 264 VAL A O 1
ATOM 2048 N N . GLY A 1 265 ? -1.495 -1.278 -20.306 1.00 97.19 265 GLY A N 1
ATOM 2049 C CA . GLY A 1 265 ? -1.541 -2.092 -21.517 1.00 97.19 265 GLY A CA 1
ATOM 2050 C C . GLY A 1 265 ? -2.092 -3.476 -21.180 1.00 97.19 265 GLY A C 1
ATOM 2051 O O . GLY A 1 265 ? -1.756 -4.028 -20.134 1.00 97.19 265 GLY A O 1
ATOM 2052 N N . PHE A 1 266 ? -2.943 -4.028 -22.036 1.00 96.62 266 PHE A N 1
ATOM 2053 C CA . PHE A 1 266 ? -3.594 -5.323 -21.822 1.00 96.62 266 PHE A CA 1
ATOM 2054 C C . PHE A 1 266 ? -3.988 -5.951 -23.164 1.00 96.62 266 PHE A C 1
ATOM 2056 O O . PHE A 1 266 ? -3.893 -5.302 -24.208 1.00 96.62 266 PHE A O 1
ATOM 2063 N N . ARG A 1 267 ? -4.448 -7.206 -23.173 1.00 93.50 267 ARG A N 1
ATOM 2064 C CA . ARG A 1 267 ? -5.120 -7.789 -24.347 1.00 93.50 267 ARG A CA 1
ATOM 2065 C C . ARG A 1 267 ? -6.607 -7.906 -24.092 1.00 93.50 267 ARG A C 1
ATOM 2067 O O . ARG A 1 267 ? -7.029 -8.313 -23.015 1.00 93.50 267 ARG A O 1
ATOM 2074 N N . HIS A 1 268 ? -7.404 -7.601 -25.109 1.00 81.75 268 HIS A N 1
ATOM 2075 C CA . HIS A 1 268 ? -8.828 -7.901 -25.063 1.00 81.75 268 HIS A CA 1
ATOM 2076 C C . HIS A 1 268 ? -9.026 -9.419 -25.126 1.00 81.75 268 HIS A C 1
ATOM 2078 O O . HIS A 1 268 ? -8.881 -10.034 -26.187 1.00 81.75 268 HIS A O 1
ATOM 2084 N N . THR A 1 269 ? -9.354 -10.029 -23.991 1.00 66.31 269 THR A N 1
ATOM 2085 C CA . THR A 1 269 ? -9.825 -11.410 -23.932 1.00 66.31 269 THR A CA 1
ATOM 2086 C C . THR A 1 269 ? -11.338 -11.385 -24.143 1.00 66.31 269 THR A C 1
ATOM 2088 O O . THR A 1 269 ? -12.118 -10.999 -23.279 1.00 66.31 269 THR A O 1
ATOM 2091 N N . SER A 1 270 ? -11.788 -11.681 -25.364 1.00 53.44 270 SER A N 1
ATOM 2092 C CA . SER A 1 270 ? -13.214 -11.644 -25.691 1.00 53.44 270 SER A CA 1
ATOM 2093 C C . SER A 1 270 ? -13.969 -12.730 -24.913 1.00 53.44 270 SER A C 1
ATOM 2095 O O . SER A 1 270 ? -13.812 -13.912 -25.215 1.00 53.44 270 SER A O 1
ATOM 2097 N N . GLN A 1 271 ? -14.836 -12.351 -23.972 1.00 50.75 271 GLN A N 1
ATOM 2098 C CA . GLN A 1 271 ? -15.937 -13.222 -23.529 1.00 50.75 271 GLN A CA 1
ATOM 2099 C C . GLN A 1 271 ? -17.281 -12.869 -24.188 1.00 50.75 271 GLN A C 1
ATOM 2101 O O . GLN A 1 271 ? -18.228 -13.648 -24.095 1.00 50.75 271 GLN A O 1
ATOM 2106 N N . VAL A 1 272 ? -17.379 -11.749 -24.917 1.00 45.81 272 VAL A N 1
ATOM 2107 C CA . VAL A 1 272 ? -18.621 -11.361 -25.603 1.00 45.81 272 VAL A CA 1
ATOM 2108 C C . VAL A 1 272 ? -18.642 -11.905 -27.032 1.00 45.81 272 VAL A C 1
ATOM 2110 O O . VAL A 1 272 ? -17.772 -11.633 -27.857 1.00 45.81 272 VAL A O 1
ATOM 2113 N N . ARG A 1 273 ? -19.666 -12.717 -27.298 1.00 39.53 273 ARG A N 1
ATOM 2114 C CA . ARG A 1 273 ? -19.854 -13.623 -28.438 1.00 39.53 273 ARG A CA 1
ATOM 2115 C C . ARG A 1 273 ? -20.301 -12.928 -29.738 1.00 39.53 273 ARG A C 1
ATOM 2117 O O . ARG A 1 273 ? -21.090 -13.495 -30.489 1.00 39.53 273 ARG A O 1
ATOM 2124 N N . THR A 1 274 ? -19.817 -11.720 -30.020 1.00 43.72 274 THR A N 1
ATOM 2125 C CA . THR A 1 274 ? -20.203 -10.950 -31.216 1.00 43.72 274 THR A CA 1
ATOM 2126 C C . THR A 1 274 ? -18.985 -10.367 -31.929 1.00 43.72 274 THR A C 1
ATOM 2128 O O . THR A 1 274 ? -18.427 -9.359 -31.521 1.00 43.72 274 THR A O 1
ATOM 2131 N N . VAL A 1 275 ? -18.585 -11.082 -32.984 1.00 47.25 275 VAL A N 1
ATOM 2132 C CA . VAL A 1 275 ? -17.868 -10.661 -34.203 1.00 47.25 275 VAL A CA 1
ATOM 2133 C C . VAL A 1 275 ? -16.863 -9.495 -34.052 1.00 47.25 275 VAL A C 1
ATOM 2135 O O . VAL A 1 275 ? -17.162 -8.365 -34.411 1.00 47.25 275 VAL A O 1
ATOM 2138 N N . LEU A 1 276 ? -15.637 -9.862 -33.636 1.00 45.84 276 LEU A N 1
ATOM 2139 C CA . LEU A 1 276 ? -14.330 -9.184 -33.823 1.00 45.84 276 LEU A CA 1
ATOM 2140 C C . LEU A 1 276 ? -14.124 -7.836 -33.085 1.00 45.84 276 LEU A C 1
ATOM 2142 O O . LEU A 1 276 ? -14.778 -6.852 -33.413 1.00 45.84 276 LEU A O 1
ATOM 2146 N N . PRO A 1 277 ? -13.156 -7.753 -32.139 1.00 48.47 277 PRO A N 1
ATOM 2147 C CA . PRO A 1 277 ? -11.761 -8.156 -32.350 1.00 48.47 277 PRO A CA 1
ATOM 2148 C C . PRO A 1 277 ? -11.212 -9.106 -31.268 1.00 48.47 277 PRO A C 1
ATOM 2150 O O . PRO A 1 277 ? -11.142 -8.771 -30.086 1.00 48.47 277 PRO A O 1
ATOM 2153 N N . ILE A 1 278 ? -10.748 -10.286 -31.681 1.00 56.56 278 ILE A N 1
ATOM 2154 C CA . ILE A 1 278 ? -10.094 -11.252 -30.789 1.00 56.56 278 ILE A CA 1
ATOM 2155 C C . ILE A 1 278 ? -8.612 -10.869 -30.670 1.00 56.56 278 ILE A C 1
ATOM 2157 O O . ILE A 1 278 ? -7.869 -10.936 -31.647 1.00 56.56 278 ILE A O 1
ATOM 2161 N N . GLY A 1 279 ? -8.179 -10.465 -29.472 1.00 60.31 279 GLY A N 1
ATOM 2162 C CA . GLY A 1 279 ? -6.761 -10.382 -29.117 1.00 60.31 279 GLY A CA 1
ATOM 2163 C C . GLY A 1 279 ? -5.997 -9.129 -29.557 1.00 60.31 279 GLY A C 1
ATOM 2164 O O . GLY A 1 279 ? -4.766 -9.176 -29.556 1.00 60.31 279 GLY A O 1
ATOM 2165 N N . LEU A 1 280 ? -6.649 -8.013 -29.898 1.00 75.19 280 LEU A N 1
ATOM 2166 C CA . LEU A 1 280 ? -5.916 -6.757 -30.113 1.00 75.19 280 LEU A CA 1
ATOM 2167 C C . LEU A 1 280 ? -5.331 -6.230 -28.785 1.00 75.19 280 LEU A C 1
ATOM 2169 O O . LEU A 1 280 ? -5.985 -6.342 -27.742 1.00 75.19 280 LEU A O 1
ATOM 2173 N N . PRO A 1 281 ? -4.106 -5.673 -28.795 1.00 84.12 281 PRO A N 1
ATOM 2174 C CA . PRO A 1 281 ? -3.559 -4.983 -27.635 1.00 84.12 281 PRO A CA 1
ATOM 2175 C C . PRO A 1 281 ? -4.361 -3.701 -27.374 1.00 84.12 281 PRO A C 1
ATOM 2177 O O . PRO A 1 281 ? -4.488 -2.846 -28.250 1.00 84.12 281 PRO A O 1
ATOM 2180 N N . GLY A 1 282 ? -4.898 -3.580 -26.164 1.00 89.81 282 GLY A N 1
ATOM 2181 C CA . GLY A 1 282 ? -5.545 -2.384 -25.644 1.00 89.81 282 GLY A CA 1
ATOM 2182 C C . GLY A 1 282 ? -4.562 -1.556 -24.821 1.00 89.81 282 GLY A C 1
ATOM 2183 O O . GLY A 1 282 ? -3.666 -2.089 -24.164 1.00 89.81 282 GLY A O 1
ATOM 2184 N N . ARG A 1 283 ? -4.717 -0.232 -24.859 1.00 94.94 283 ARG A N 1
ATOM 2185 C CA . ARG A 1 283 ? -3.963 0.710 -24.025 1.00 94.94 283 ARG A CA 1
ATOM 2186 C C . ARG A 1 283 ? -4.893 1.800 -23.530 1.00 94.94 283 ARG A C 1
ATOM 2188 O O . ARG A 1 283 ? -5.618 2.387 -24.328 1.00 94.94 283 ARG A O 1
ATOM 2195 N N . THR A 1 284 ? -4.814 2.116 -22.248 1.00 95.44 284 THR A N 1
ATOM 2196 C CA . THR A 1 284 ? -5.513 3.262 -21.663 1.00 95.44 284 THR A CA 1
ATOM 2197 C C . THR A 1 284 ? -4.564 4.445 -21.473 1.00 95.44 284 THR A C 1
ATOM 2199 O O . THR A 1 284 ? -3.334 4.319 -21.567 1.00 95.44 284 THR A O 1
ATOM 2202 N N . ALA A 1 285 ? -5.135 5.633 -21.263 1.00 94.00 285 ALA A N 1
ATOM 2203 C CA . ALA A 1 285 ? -4.369 6.862 -21.096 1.00 94.00 285 ALA A CA 1
ATOM 2204 C C . ALA A 1 285 ? -3.554 6.837 -19.794 1.00 94.00 285 ALA A C 1
ATOM 2206 O O . ALA A 1 285 ? -4.069 6.488 -18.732 1.00 94.00 285 ALA A O 1
ATOM 2207 N N . ILE A 1 286 ? -2.283 7.235 -19.877 1.00 92.19 286 ILE A N 1
ATOM 2208 C CA . ILE A 1 286 ? -1.413 7.407 -18.708 1.00 92.19 286 ILE A CA 1
ATOM 2209 C C . ILE A 1 286 ? -1.799 8.711 -18.007 1.00 92.19 286 ILE A C 1
ATOM 2211 O O . ILE A 1 286 ? -1.935 9.751 -18.651 1.00 92.19 286 ILE A O 1
ATOM 2215 N N . VAL A 1 287 ? -1.935 8.662 -16.683 1.00 90.50 287 VAL A N 1
ATOM 2216 C CA . VAL A 1 287 ? -2.120 9.864 -15.866 1.00 90.50 287 VAL A CA 1
ATOM 2217 C C . VAL A 1 287 ? -0.805 10.633 -15.817 1.00 90.50 287 VAL A C 1
ATOM 2219 O O . VAL A 1 287 ? 0.230 10.075 -15.451 1.00 90.50 287 VAL A O 1
ATOM 2222 N N . ALA A 1 288 ? -0.840 11.916 -16.173 1.00 87.88 288 ALA A N 1
ATOM 2223 C CA . ALA A 1 288 ? 0.331 12.775 -16.071 1.00 87.88 288 ALA A CA 1
ATOM 2224 C C . ALA A 1 288 ? 0.815 12.829 -14.615 1.00 87.88 288 ALA A C 1
ATOM 2226 O O . ALA A 1 288 ? 0.042 13.107 -13.704 1.00 87.88 288 ALA A O 1
ATOM 2227 N N . ASN A 1 289 ? 2.104 12.610 -14.374 1.00 84.25 289 ASN A N 1
ATOM 2228 C CA . ASN A 1 289 ? 2.634 12.598 -13.011 1.00 84.25 289 ASN A CA 1
ATOM 2229 C C . ASN A 1 289 ? 2.509 13.958 -12.296 1.00 84.25 289 ASN A C 1
ATOM 2231 O O . ASN A 1 289 ? 2.401 13.990 -11.080 1.00 84.25 289 ASN A O 1
ATOM 2235 N N . ARG A 1 290 ? 2.408 15.071 -13.034 1.00 82.31 290 ARG A N 1
ATOM 2236 C CA . ARG A 1 290 ? 2.092 16.401 -12.478 1.00 82.31 290 ARG A CA 1
ATOM 2237 C C . ARG A 1 290 ? 0.721 16.504 -11.807 1.00 82.31 290 ARG A C 1
ATOM 2239 O O . ARG A 1 290 ? 0.525 17.391 -10.987 1.00 82.31 290 ARG A O 1
ATOM 2246 N N . SER A 1 291 ? -0.230 15.634 -12.147 1.00 82.25 291 SER A N 1
ATOM 2247 C CA . SER A 1 291 ? -1.524 15.591 -11.456 1.00 82.25 291 SER A CA 1
ATOM 2248 C C . SER A 1 291 ? -1.496 14.703 -10.210 1.00 82.25 291 SER A C 1
ATOM 2250 O O . SER A 1 291 ? -2.522 14.557 -9.550 1.00 82.25 291 SER A O 1
ATOM 2252 N N . GLN A 1 292 ? -0.361 14.069 -9.901 1.00 81.56 292 GLN A N 1
ATOM 2253 C CA . GLN A 1 292 ? -0.192 13.261 -8.700 1.00 81.56 292 GLN A CA 1
ATOM 2254 C C . GLN A 1 292 ? 0.382 14.145 -7.599 1.00 81.56 292 GLN A C 1
ATOM 2256 O O . GLN A 1 292 ? 1.487 14.663 -7.708 1.00 81.56 292 GLN A O 1
ATOM 2261 N N . THR A 1 293 ? -0.396 14.343 -6.541 1.00 70.25 293 THR A N 1
ATOM 2262 C CA . THR A 1 293 ? -0.021 15.229 -5.430 1.00 70.25 293 THR A CA 1
ATOM 2263 C C . THR A 1 293 ? 0.507 14.480 -4.213 1.00 70.25 293 THR A C 1
ATOM 2265 O O . THR A 1 293 ? 0.985 15.115 -3.275 1.00 70.25 293 THR A O 1
ATOM 2268 N N . ASP A 1 294 ? 0.383 13.154 -4.203 1.00 80.44 294 ASP A N 1
ATOM 2269 C CA . ASP A 1 294 ? 0.802 12.289 -3.107 1.00 80.44 294 ASP A CA 1
ATOM 2270 C C . ASP A 1 294 ? 1.900 11.341 -3.600 1.00 80.44 294 ASP A C 1
ATOM 2272 O O . ASP A 1 294 ? 1.640 10.456 -4.411 1.00 80.44 294 ASP A O 1
ATOM 2276 N N . MET A 1 295 ? 3.132 11.603 -3.165 1.00 84.88 295 MET A N 1
ATOM 2277 C CA . MET A 1 295 ? 4.357 10.948 -3.648 1.00 84.88 295 MET A CA 1
ATOM 2278 C C . MET A 1 295 ? 5.149 10.298 -2.510 1.00 84.88 295 MET A C 1
ATOM 2280 O O . MET A 1 295 ? 6.285 9.883 -2.700 1.00 84.88 295 MET A O 1
ATOM 2284 N N . TRP A 1 296 ? 4.593 10.281 -1.298 1.00 92.88 296 TRP A N 1
ATOM 2285 C CA . TRP A 1 296 ? 5.315 9.787 -0.134 1.00 92.88 296 TRP A CA 1
ATOM 2286 C C . TRP A 1 296 ? 5.159 8.268 0.001 1.00 92.88 296 TRP A C 1
ATOM 2288 O O . TRP A 1 296 ? 4.082 7.755 -0.276 1.00 92.88 296 TRP A O 1
ATOM 2298 N N . PRO A 1 297 ? 6.179 7.529 0.458 1.00 96.94 297 PRO A N 1
ATOM 2299 C CA . PRO A 1 297 ? 6.087 6.078 0.593 1.00 96.94 297 PRO A CA 1
ATOM 2300 C C . PRO A 1 297 ? 5.365 5.656 1.878 1.00 96.94 297 PRO A C 1
ATOM 2302 O O . PRO A 1 297 ? 5.422 6.340 2.905 1.00 96.94 297 PRO A O 1
ATOM 2305 N N . GLU A 1 298 ? 4.760 4.466 1.871 1.00 98.19 298 GLU A N 1
ATOM 2306 C CA . GLU A 1 298 ? 4.548 3.718 3.116 1.00 98.19 298 GLU A CA 1
ATOM 2307 C C . GLU A 1 298 ? 5.880 3.161 3.641 1.00 98.19 298 GLU A C 1
ATOM 2309 O O . GLU A 1 298 ? 6.754 2.809 2.854 1.00 98.19 298 GLU A O 1
ATOM 2314 N N . LEU A 1 299 ? 6.046 3.055 4.963 1.00 98.56 299 LEU A N 1
ATOM 2315 C CA . LEU A 1 299 ? 7.333 2.722 5.594 1.00 98.56 299 LEU A CA 1
ATOM 2316 C C . LEU A 1 299 ? 7.447 1.273 6.106 1.00 98.56 299 LEU A C 1
ATOM 2318 O O . LEU A 1 299 ? 8.400 0.968 6.819 1.00 98.56 299 LEU A O 1
ATOM 2322 N N . ASP A 1 300 ? 6.532 0.375 5.727 1.00 98.00 300 ASP A N 1
ATOM 2323 C CA . ASP A 1 300 ? 6.438 -1.011 6.223 1.00 98.00 300 ASP A CA 1
ATOM 2324 C C . ASP A 1 300 ? 7.777 -1.751 6.201 1.00 98.00 300 ASP A C 1
ATOM 2326 O O . ASP A 1 300 ? 8.166 -2.418 7.155 1.00 98.00 300 ASP A O 1
ATOM 2330 N N . LEU A 1 301 ? 8.485 -1.639 5.074 1.00 98.50 301 LEU A N 1
ATOM 2331 C CA . LEU A 1 301 ? 9.704 -2.393 4.814 1.00 98.50 301 LEU A CA 1
ATOM 2332 C C . LEU A 1 301 ? 10.968 -1.656 5.264 1.00 98.50 301 LEU A C 1
ATOM 2334 O O . LEU A 1 301 ? 12.060 -2.199 5.102 1.00 98.50 301 LEU A O 1
ATOM 2338 N N . LEU A 1 302 ? 10.865 -0.444 5.820 1.00 98.56 302 LEU A N 1
ATOM 2339 C CA . LEU A 1 302 ? 12.046 0.348 6.173 1.00 98.56 302 LEU A CA 1
ATOM 2340 C C . LEU A 1 302 ? 12.819 -0.289 7.332 1.00 98.56 302 LEU A C 1
ATOM 2342 O O . LEU A 1 302 ? 14.038 -0.420 7.255 1.00 98.56 302 LEU A O 1
ATOM 2346 N N . ASP A 1 303 ? 12.111 -0.754 8.363 1.00 98.19 303 ASP A N 1
ATOM 2347 C CA . ASP A 1 303 ? 12.734 -1.437 9.501 1.00 98.19 303 ASP A CA 1
ATOM 2348 C C . ASP A 1 303 ? 13.476 -2.704 9.058 1.00 98.19 303 ASP A C 1
ATOM 2350 O O . ASP A 1 303 ? 14.641 -2.911 9.396 1.00 98.19 303 ASP A O 1
ATOM 2354 N N . ARG A 1 304 ? 12.835 -3.505 8.199 1.00 98.25 304 ARG A N 1
ATOM 2355 C CA . ARG A 1 304 ? 13.450 -4.700 7.615 1.00 98.25 304 ARG A CA 1
ATOM 2356 C C . ARG A 1 304 ? 14.619 -4.350 6.694 1.00 98.25 304 ARG A C 1
ATOM 2358 O O . ARG A 1 304 ? 15.633 -5.036 6.720 1.00 98.25 304 ARG A O 1
ATOM 2365 N N . THR A 1 305 ? 14.528 -3.263 5.930 1.00 98.50 305 THR A N 1
ATOM 2366 C CA . THR A 1 305 ? 15.651 -2.760 5.122 1.00 98.50 305 THR A CA 1
ATOM 2367 C C . THR A 1 305 ? 16.871 -2.503 6.003 1.00 98.50 305 THR A C 1
ATOM 2369 O O . THR A 1 305 ? 17.967 -2.960 5.684 1.00 98.50 305 THR A O 1
ATOM 2372 N N . PHE A 1 306 ? 16.686 -1.852 7.150 1.00 98.31 306 PHE A N 1
ATOM 2373 C CA . PHE A 1 306 ? 17.757 -1.603 8.115 1.00 98.31 306 PHE A CA 1
ATOM 2374 C C . PHE A 1 306 ? 18.259 -2.868 8.814 1.00 98.31 306 PHE A C 1
ATOM 2376 O O . PHE A 1 306 ? 19.471 -3.033 8.959 1.00 98.31 306 PHE A O 1
ATOM 2383 N N . ALA A 1 307 ? 17.375 -3.812 9.147 1.00 97.81 307 ALA A N 1
ATOM 2384 C CA . ALA A 1 307 ? 17.776 -5.115 9.681 1.00 97.81 307 ALA A CA 1
ATOM 2385 C C . ALA A 1 307 ? 18.716 -5.878 8.723 1.00 97.81 307 ALA A C 1
ATOM 2387 O O . ALA A 1 307 ? 19.622 -6.583 9.166 1.00 97.81 307 ALA A O 1
ATOM 2388 N N . HIS A 1 308 ? 18.565 -5.669 7.410 1.00 97.56 308 HIS A N 1
ATOM 2389 C CA . HIS A 1 308 ? 19.450 -6.195 6.365 1.00 97.56 308 HIS A CA 1
ATOM 2390 C C . HIS A 1 308 ? 20.629 -5.262 6.015 1.00 97.56 308 HIS A C 1
ATOM 2392 O O . HIS A 1 308 ? 21.266 -5.431 4.976 1.00 97.56 308 HIS A O 1
ATOM 2398 N N . ARG A 1 309 ? 20.946 -4.280 6.874 1.00 97.06 309 ARG A N 1
ATOM 2399 C CA . ARG A 1 309 ? 22.004 -3.266 6.668 1.00 97.06 309 ARG A CA 1
ATOM 2400 C C . ARG A 1 309 ? 21.850 -2.473 5.363 1.00 97.06 309 ARG A C 1
ATOM 2402 O O . ARG A 1 309 ? 22.835 -1.991 4.804 1.00 97.06 309 ARG A O 1
ATOM 2409 N N . GLY A 1 310 ? 20.620 -2.361 4.875 1.00 97.31 310 GLY A N 1
ATOM 2410 C CA . GLY A 1 310 ? 20.276 -1.574 3.706 1.00 97.31 310 GLY A CA 1
ATOM 2411 C C . GLY A 1 310 ? 20.222 -0.077 3.992 1.00 97.31 310 GLY A C 1
ATOM 2412 O O . GLY A 1 310 ? 20.516 0.392 5.093 1.00 97.31 310 GLY A O 1
ATOM 2413 N N . VAL A 1 311 ? 19.821 0.683 2.976 1.00 97.62 311 VAL A N 1
ATOM 2414 C CA . VAL A 1 311 ? 19.778 2.150 3.024 1.00 97.62 311 VAL A CA 1
ATOM 2415 C C . VAL A 1 311 ? 18.371 2.694 2.804 1.00 97.62 311 VAL A C 1
ATOM 2417 O O . VAL A 1 311 ? 17.594 2.157 2.009 1.00 97.62 311 VAL A O 1
ATOM 2420 N N . ALA A 1 312 ? 18.057 3.800 3.482 1.00 98.25 312 ALA A N 1
ATOM 2421 C CA . ALA A 1 312 ? 16.824 4.535 3.244 1.00 98.25 312 ALA A CA 1
ATOM 2422 C C . ALA A 1 312 ? 16.895 5.250 1.892 1.00 98.25 312 ALA A C 1
ATOM 2424 O O . ALA A 1 312 ? 17.928 5.818 1.525 1.00 98.25 312 ALA A O 1
ATOM 2425 N N . GLN A 1 313 ? 15.777 5.262 1.179 1.00 97.56 313 GLN A N 1
ATOM 2426 C CA . GLN A 1 313 ? 15.608 6.018 -0.052 1.00 97.56 313 GLN A CA 1
ATOM 2427 C C . GLN A 1 313 ? 14.405 6.941 0.082 1.00 97.56 313 GLN A C 1
ATOM 2429 O O . GLN A 1 313 ? 13.464 6.639 0.817 1.00 97.56 313 GLN A O 1
ATOM 2434 N N . LEU A 1 314 ? 14.441 8.059 -0.631 1.00 96.56 314 LEU A N 1
ATOM 2435 C CA . LEU A 1 314 ? 13.312 8.962 -0.762 1.00 96.56 314 LEU A CA 1
ATOM 2436 C C . LEU A 1 314 ? 13.278 9.513 -2.185 1.00 96.56 314 LEU A C 1
ATOM 2438 O O . LEU A 1 314 ? 14.315 9.883 -2.728 1.00 96.56 314 LEU A O 1
ATOM 2442 N N . GLU A 1 315 ? 12.092 9.567 -2.775 1.00 94.94 315 GLU A N 1
ATOM 2443 C CA . GLU A 1 315 ? 11.844 10.277 -4.025 1.00 94.94 315 GLU A CA 1
ATOM 2444 C C . GLU A 1 315 ? 11.046 11.537 -3.683 1.00 94.94 315 GLU A C 1
ATOM 2446 O O . GLU A 1 315 ? 9.926 11.457 -3.182 1.00 94.94 315 GLU A O 1
ATOM 2451 N N . SER A 1 316 ? 11.639 12.714 -3.881 1.00 92.12 316 SER A N 1
ATOM 2452 C CA . SER A 1 316 ? 10.974 13.995 -3.587 1.00 92.12 316 SER A CA 1
ATOM 2453 C C . SER A 1 316 ? 10.435 14.704 -4.828 1.00 92.12 316 SER A C 1
ATOM 2455 O O . SER A 1 316 ? 9.827 15.768 -4.731 1.00 92.12 316 SER A O 1
ATOM 2457 N N . SER A 1 317 ? 10.652 14.118 -5.998 1.00 92.38 317 SER A N 1
ATOM 2458 C CA . SER A 1 317 ? 10.219 14.596 -7.298 1.00 92.38 317 SER A CA 1
ATOM 2459 C C . SER A 1 317 ? 10.265 13.448 -8.303 1.00 92.38 317 SER A C 1
ATOM 2461 O O . SER A 1 317 ? 11.071 12.528 -8.186 1.00 92.38 317 SER A O 1
ATOM 2463 N N . ARG A 1 318 ? 9.391 13.507 -9.307 1.00 92.12 318 ARG A N 1
ATOM 2464 C CA . ARG A 1 318 ? 9.268 12.498 -10.362 1.00 92.12 318 ARG A CA 1
ATOM 2465 C C . ARG A 1 318 ? 9.478 13.114 -11.720 1.00 92.12 318 ARG A C 1
ATOM 2467 O O . ARG A 1 318 ? 9.004 14.214 -11.993 1.00 92.12 318 ARG A O 1
ATOM 2474 N N . GLY A 1 319 ? 10.092 12.341 -12.604 1.00 91.94 319 GLY A N 1
ATOM 2475 C CA . GLY A 1 319 ? 10.414 12.777 -13.951 1.00 91.94 319 GLY A CA 1
ATOM 2476 C C . GLY A 1 319 ? 11.578 13.766 -13.982 1.00 91.94 319 GLY A C 1
ATOM 2477 O O . GLY A 1 319 ? 12.227 14.058 -12.985 1.00 91.94 319 GLY A O 1
ATOM 2478 N N . CYS A 1 320 ? 11.861 14.272 -15.176 1.00 92.44 320 CYS A N 1
ATOM 2479 C CA . CYS A 1 320 ? 13.007 15.128 -15.448 1.00 92.44 320 CYS A CA 1
ATOM 2480 C C . CYS A 1 320 ? 12.644 16.141 -16.542 1.00 92.44 320 CYS A C 1
ATOM 2482 O O . CYS A 1 320 ? 11.826 15.878 -17.429 1.00 92.44 320 CYS A O 1
ATOM 2484 N N . THR A 1 321 ? 13.254 17.312 -16.496 1.00 91.31 321 THR A N 1
ATOM 2485 C CA . THR A 1 321 ? 13.128 18.374 -17.497 1.00 91.31 321 THR A CA 1
ATOM 2486 C C . THR A 1 321 ? 14.055 18.161 -18.697 1.00 91.31 321 THR A C 1
ATOM 2488 O O . THR A 1 321 ? 13.905 18.833 -19.717 1.00 91.31 321 THR A O 1
ATOM 2491 N N . ASN A 1 322 ? 15.002 17.219 -18.603 1.00 89.50 322 ASN A N 1
ATOM 2492 C CA . ASN A 1 322 ? 15.995 16.939 -19.638 1.00 89.50 322 ASN A CA 1
ATOM 2493 C C . ASN A 1 322 ? 15.562 15.833 -20.618 1.00 89.50 322 ASN A C 1
ATOM 2495 O O . ASN A 1 322 ? 14.771 14.939 -20.300 1.00 89.50 322 ASN A O 1
ATOM 2499 N N . TYR A 1 323 ? 16.160 15.875 -21.813 1.00 90.06 323 TYR A N 1
ATOM 2500 C CA . TYR A 1 323 ? 15.943 14.936 -22.919 1.00 90.06 323 TYR A CA 1
ATOM 2501 C C . TYR A 1 323 ? 17.267 14.300 -23.361 1.00 90.06 323 TYR A C 1
ATOM 2503 O O . TYR A 1 323 ? 17.742 14.505 -24.475 1.00 90.06 323 TYR A O 1
ATOM 2511 N N . CYS A 1 324 ? 17.903 13.547 -22.463 1.00 92.25 324 CYS A N 1
ATOM 2512 C CA . CYS A 1 324 ? 19.146 12.844 -22.777 1.00 92.25 324 CYS A CA 1
ATOM 2513 C C . CYS A 1 324 ? 18.893 11.749 -23.826 1.00 92.25 324 CYS A C 1
ATOM 2515 O O . CYS A 1 324 ? 18.011 10.912 -23.635 1.00 92.25 324 CYS A O 1
ATOM 2517 N N . SER A 1 325 ? 19.703 11.703 -24.887 1.00 93.25 325 SER A N 1
ATOM 2518 C CA . SER A 1 325 ? 19.546 10.773 -26.023 1.00 93.25 325 SER A CA 1
ATOM 2519 C C . SER A 1 325 ? 19.580 9.287 -25.640 1.00 93.25 325 SER A C 1
ATOM 2521 O O . SER A 1 325 ? 19.020 8.451 -26.343 1.00 93.25 325 SER A O 1
ATOM 2523 N N . PHE A 1 326 ? 20.209 8.953 -24.514 1.00 91.12 326 PHE A N 1
ATOM 2524 C CA . PHE A 1 326 ? 20.350 7.587 -24.005 1.00 91.12 326 PHE A CA 1
ATOM 2525 C C . PHE A 1 326 ? 19.317 7.217 -22.928 1.00 91.12 326 PHE A C 1
ATOM 2527 O O . PHE A 1 326 ? 19.208 6.047 -22.557 1.00 91.12 326 PHE A O 1
ATOM 2534 N N . CYS A 1 327 ? 18.564 8.185 -22.391 1.00 90.38 327 CYS A N 1
ATOM 2535 C CA . CYS A 1 327 ? 17.623 7.928 -21.304 1.00 90.38 327 CYS A CA 1
ATOM 2536 C C . CYS A 1 327 ? 16.224 7.633 -21.867 1.00 90.38 327 CYS A C 1
ATOM 2538 O O . CYS A 1 327 ? 15.613 8.504 -22.485 1.00 90.38 327 CYS A O 1
ATOM 2540 N N . PRO A 1 328 ? 15.651 6.438 -21.650 1.00 84.44 328 PRO A N 1
ATOM 2541 C CA . PRO A 1 328 ? 14.294 6.142 -22.109 1.00 84.44 328 PRO A CA 1
ATOM 2542 C C . PRO A 1 328 ? 13.230 6.891 -21.311 1.00 84.44 328 PRO A C 1
ATOM 2544 O O . PRO A 1 328 ? 12.848 6.458 -20.229 1.00 84.44 328 PRO A O 1
ATOM 2547 N N . ARG A 1 329 ? 12.691 7.979 -21.859 1.00 81.50 329 ARG A N 1
ATOM 2548 C CA . ARG A 1 329 ? 11.740 8.843 -21.136 1.00 81.50 329 ARG A CA 1
ATOM 2549 C C . ARG A 1 329 ? 10.277 8.398 -21.201 1.00 81.50 329 ARG A C 1
ATOM 2551 O O . ARG A 1 329 ? 9.486 8.863 -20.390 1.00 81.50 329 ARG A O 1
ATOM 2558 N N . GLY A 1 330 ? 9.905 7.497 -22.117 1.00 78.25 330 GLY A N 1
ATOM 2559 C CA . GLY A 1 330 ? 8.495 7.187 -22.415 1.00 78.25 330 GLY A CA 1
ATOM 2560 C C . GLY A 1 330 ? 7.626 6.755 -21.221 1.00 78.25 330 GLY A C 1
ATOM 2561 O O . GLY A 1 330 ? 6.416 6.924 -21.278 1.00 78.25 330 GLY A O 1
ATOM 2562 N N . HIS A 1 331 ? 8.230 6.249 -20.141 1.00 79.81 331 HIS A N 1
ATOM 2563 C CA . HIS A 1 331 ? 7.543 5.803 -18.919 1.00 79.81 331 HIS A CA 1
ATOM 2564 C C . HIS A 1 331 ? 7.794 6.704 -17.694 1.00 79.81 331 HIS A C 1
ATOM 2566 O O . HIS A 1 331 ? 7.273 6.423 -16.622 1.00 79.81 331 HIS A O 1
ATOM 2572 N N . LYS A 1 332 ? 8.605 7.765 -17.825 1.00 82.38 332 LYS A N 1
ATOM 2573 C CA . LYS A 1 332 ? 9.153 8.534 -16.690 1.00 82.38 332 LYS A CA 1
ATOM 2574 C C . LYS A 1 332 ? 8.442 9.866 -16.410 1.00 82.38 332 LYS A C 1
ATOM 2576 O O . LYS A 1 332 ? 8.677 10.477 -15.376 1.00 82.38 332 LYS A O 1
ATOM 2581 N N . GLY A 1 333 ? 7.560 10.319 -17.302 1.00 85.69 333 GLY A N 1
ATOM 2582 C CA . GLY A 1 333 ? 6.763 11.539 -17.098 1.00 85.69 333 GLY A CA 1
ATOM 2583 C C . GLY A 1 333 ? 7.567 12.848 -17.155 1.00 85.69 333 GLY A C 1
ATOM 2584 O O . GLY A 1 333 ? 8.745 12.859 -17.515 1.00 85.69 333 GLY A O 1
ATOM 2585 N N . GLN A 1 334 ? 6.919 13.971 -16.841 1.00 89.44 334 GLN A N 1
ATOM 2586 C CA . GLN A 1 334 ? 7.530 15.310 -16.789 1.00 89.44 334 GLN A CA 1
ATOM 2587 C C . GLN A 1 334 ? 7.969 15.638 -15.366 1.00 89.44 334 GLN A C 1
ATOM 2589 O O . GLN A 1 334 ? 7.395 15.101 -14.440 1.00 89.44 334 GLN A O 1
ATOM 2594 N N . TRP A 1 335 ? 8.927 16.538 -15.154 1.00 91.62 335 TRP A N 1
ATOM 2595 C CA . TRP A 1 335 ? 9.297 16.900 -13.781 1.00 91.62 335 TRP A CA 1
ATOM 2596 C C . TRP A 1 335 ? 8.094 17.416 -12.961 1.00 91.62 335 TRP A C 1
ATOM 2598 O O . TRP A 1 335 ? 7.332 18.264 -13.451 1.00 91.62 335 TRP A O 1
ATOM 2608 N N . ALA A 1 336 ? 7.940 16.882 -11.747 1.00 89.62 336 ALA A N 1
ATOM 2609 C CA . ALA A 1 336 ? 6.944 17.250 -10.745 1.00 89.62 336 ALA A CA 1
ATOM 2610 C C . ALA A 1 336 ? 7.516 17.029 -9.334 1.00 89.62 336 ALA A C 1
ATOM 2612 O O . ALA A 1 336 ? 7.860 15.899 -8.985 1.00 89.62 336 ALA A O 1
ATOM 2613 N N . GLY A 1 337 ? 7.624 18.092 -8.536 1.00 88.69 337 GLY A N 1
ATOM 2614 C CA . GLY A 1 337 ? 8.063 18.019 -7.141 1.00 88.69 337 GLY A CA 1
ATOM 2615 C C . GLY A 1 337 ? 6.944 17.605 -6.182 1.00 88.69 337 GLY A C 1
ATOM 2616 O O . GLY A 1 337 ? 5.783 17.977 -6.361 1.00 88.69 337 GLY A O 1
ATOM 2617 N N . ALA A 1 338 ? 7.301 16.870 -5.132 1.00 86.88 338 ALA A N 1
ATOM 2618 C CA . ALA A 1 338 ? 6.400 16.539 -4.038 1.00 86.88 338 ALA A CA 1
ATOM 2619 C C . ALA A 1 338 ? 6.091 17.778 -3.183 1.00 86.88 338 ALA A C 1
ATOM 2621 O O . ALA A 1 338 ? 6.904 18.695 -3.038 1.00 86.88 338 ALA A O 1
ATOM 2622 N N . ARG A 1 339 ? 4.909 17.794 -2.556 1.00 83.38 339 ARG A N 1
ATOM 2623 C CA . ARG A 1 339 ? 4.507 18.891 -1.665 1.00 83.38 339 ARG A CA 1
ATOM 2624 C C . ARG A 1 339 ? 5.369 18.910 -0.396 1.00 83.38 339 ARG A C 1
ATOM 2626 O O . ARG A 1 339 ? 5.302 17.948 0.371 1.00 83.38 339 ARG A O 1
ATOM 2633 N N . PRO A 1 340 ? 6.094 20.001 -0.091 1.00 83.75 340 PRO A N 1
ATOM 2634 C CA . PRO A 1 340 ? 7.066 20.021 1.006 1.00 83.75 340 PRO A CA 1
ATOM 2635 C C . PRO A 1 340 ? 6.433 19.891 2.401 1.00 83.75 340 PRO A C 1
ATOM 2637 O O . PRO A 1 340 ? 7.108 19.465 3.335 1.00 83.75 340 PRO A O 1
ATOM 2640 N N . ASP A 1 341 ? 5.142 20.207 2.551 1.00 87.00 341 ASP A N 1
ATOM 2641 C CA . ASP A 1 341 ? 4.431 20.265 3.839 1.00 87.00 341 ASP A CA 1
ATOM 2642 C C . ASP A 1 341 ? 4.542 18.970 4.667 1.00 87.00 341 ASP A C 1
ATOM 2644 O O . ASP A 1 341 ? 4.619 19.005 5.897 1.00 87.00 341 ASP A O 1
ATOM 2648 N N . ALA A 1 342 ? 4.559 17.814 3.999 1.00 87.44 342 ALA A N 1
ATOM 2649 C CA . ALA A 1 342 ? 4.596 16.510 4.656 1.00 87.44 342 ALA A CA 1
ATOM 2650 C C . ALA A 1 342 ? 6.021 15.996 4.927 1.00 87.44 342 ALA A C 1
ATOM 2652 O O . ALA A 1 342 ? 6.193 15.099 5.757 1.00 87.44 342 ALA A O 1
ATOM 2653 N N . LEU A 1 343 ? 7.051 16.588 4.309 1.00 90.12 343 LEU A N 1
ATOM 2654 C CA . LEU A 1 343 ? 8.433 16.123 4.429 1.00 90.12 343 LEU A CA 1
ATOM 2655 C C . LEU A 1 343 ? 8.941 16.141 5.884 1.00 90.12 343 LEU A C 1
ATOM 2657 O O . LEU A 1 343 ? 9.452 15.113 6.331 1.00 90.12 343 LEU A O 1
ATOM 2661 N N . PRO A 1 344 ? 8.758 17.210 6.693 1.00 92.75 344 PRO A N 1
ATOM 2662 C CA . PRO A 1 344 ? 9.194 17.189 8.090 1.00 92.75 344 PRO A CA 1
ATOM 2663 C C . PRO A 1 344 ? 8.532 16.084 8.916 1.00 92.75 344 PRO A C 1
ATOM 2665 O O . PRO A 1 344 ? 9.149 15.546 9.834 1.00 92.75 344 PRO A O 1
ATOM 2668 N N . TRP A 1 345 ? 7.267 15.757 8.631 1.00 93.31 345 TRP A N 1
ATOM 2669 C CA . TRP A 1 345 ? 6.582 14.653 9.301 1.00 93.31 345 TRP A CA 1
ATOM 2670 C C . TRP A 1 345 ? 7.158 13.303 8.870 1.00 93.31 345 TRP A C 1
ATOM 2672 O O . TRP A 1 345 ? 7.480 12.494 9.742 1.00 93.31 345 TRP A O 1
ATOM 2682 N N . LEU A 1 346 ? 7.362 13.097 7.568 1.00 95.06 346 LEU A N 1
ATOM 2683 C CA . LEU A 1 346 ? 7.920 11.860 7.026 1.00 95.06 346 LEU A CA 1
ATOM 2684 C C . LEU A 1 346 ? 9.336 11.606 7.554 1.00 95.06 346 LEU A C 1
ATOM 2686 O O . LEU A 1 346 ? 9.625 10.509 8.023 1.00 95.06 346 LEU A O 1
ATOM 2690 N N . LEU A 1 347 ? 10.195 12.631 7.576 1.00 95.56 347 LEU A N 1
ATOM 2691 C CA . LEU A 1 347 ? 11.547 12.531 8.133 1.00 95.56 347 LEU A CA 1
ATOM 2692 C C . LEU A 1 347 ? 11.538 12.162 9.621 1.00 95.56 347 LEU A C 1
ATOM 2694 O O . LEU A 1 347 ? 12.403 11.409 10.059 1.00 95.56 347 LEU A O 1
ATOM 2698 N N . ARG A 1 348 ? 10.549 12.626 10.402 1.00 95.75 348 ARG A N 1
ATOM 2699 C CA . ARG A 1 348 ? 10.377 12.168 11.792 1.00 95.75 348 ARG A CA 1
ATOM 2700 C C . ARG A 1 348 ? 9.979 10.695 11.869 1.00 95.75 348 ARG A C 1
ATOM 2702 O O . ARG A 1 348 ? 10.473 10.007 12.753 1.00 95.75 348 ARG A O 1
ATOM 2709 N N . GLN A 1 349 ? 9.116 10.210 10.971 1.00 96.81 349 GLN A N 1
ATOM 2710 C CA . GLN A 1 349 ? 8.756 8.785 10.935 1.00 96.81 349 GLN A CA 1
ATOM 2711 C C . GLN A 1 349 ? 9.963 7.919 10.555 1.00 96.81 349 GLN A C 1
ATOM 2713 O O . GLN A 1 349 ? 10.263 6.957 11.251 1.00 96.81 349 GLN A O 1
ATOM 2718 N N . ILE A 1 350 ? 10.713 8.307 9.519 1.00 97.81 350 ILE A N 1
ATOM 2719 C CA . ILE A 1 350 ? 11.970 7.647 9.132 1.00 97.81 350 ILE A CA 1
ATOM 2720 C C . ILE A 1 350 ? 12.977 7.678 10.294 1.00 97.81 350 ILE A C 1
ATOM 2722 O O . ILE A 1 350 ? 13.616 6.671 10.587 1.00 97.81 350 ILE A O 1
ATOM 2726 N N . GLY A 1 351 ? 13.091 8.813 10.993 1.00 97.62 351 GLY A N 1
ATOM 2727 C CA . GLY A 1 351 ? 13.938 8.966 12.177 1.00 97.62 351 GLY A CA 1
ATOM 2728 C C . GLY A 1 351 ? 13.583 7.991 13.302 1.00 97.62 351 GLY A C 1
ATOM 2729 O O . GLY A 1 351 ? 14.481 7.356 13.844 1.00 97.62 351 GLY A O 1
ATOM 2730 N N . ALA A 1 352 ? 12.290 7.805 13.583 1.00 96.56 352 ALA A N 1
ATOM 2731 C CA . ALA A 1 352 ? 11.818 6.842 14.579 1.00 96.56 352 ALA A CA 1
ATOM 2732 C C . ALA A 1 352 ? 12.163 5.388 14.210 1.00 96.56 352 ALA A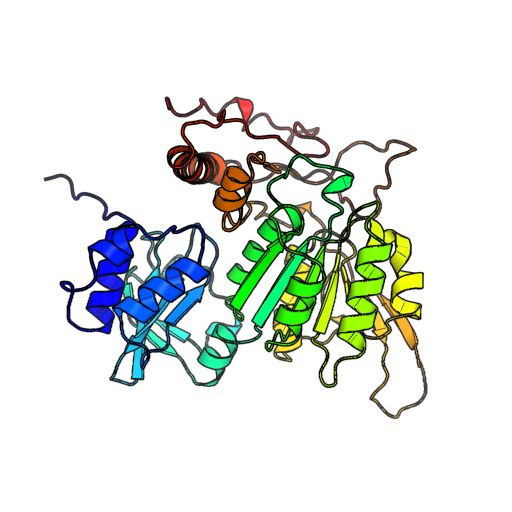 C 1
ATOM 2734 O O . ALA A 1 352 ? 12.423 4.569 15.090 1.00 96.56 352 ALA A O 1
ATOM 2735 N N . VAL A 1 353 ? 12.208 5.063 12.914 1.00 98.00 353 VAL A N 1
ATOM 2736 C CA . VAL A 1 353 ? 12.696 3.759 12.447 1.00 98.00 353 VAL A CA 1
ATOM 2737 C C . VAL A 1 353 ? 14.211 3.651 12.652 1.00 98.00 353 VAL A C 1
ATOM 2739 O O . VAL A 1 353 ? 14.673 2.661 13.209 1.00 98.00 353 VAL A O 1
ATOM 2742 N N . PHE A 1 354 ? 14.991 4.684 12.306 1.00 98.19 354 PHE A N 1
ATOM 2743 C CA . PHE A 1 354 ? 16.438 4.725 12.582 1.00 98.19 354 PHE A CA 1
ATOM 2744 C C . PHE A 1 354 ? 16.780 4.578 14.072 1.00 98.19 354 PHE A C 1
ATOM 2746 O O . PHE A 1 354 ? 17.790 3.956 14.391 1.00 98.19 354 PHE A O 1
ATOM 2753 N N . ASP A 1 355 ? 15.962 5.114 14.985 1.00 97.19 355 ASP A N 1
ATOM 2754 C CA . ASP A 1 355 ? 16.178 5.002 16.438 1.00 97.19 355 ASP A CA 1
ATOM 2755 C C . ASP A 1 355 ? 16.267 3.538 16.913 1.00 97.19 355 ASP A C 1
ATOM 2757 O O . ASP A 1 355 ? 16.943 3.247 17.900 1.00 97.19 355 ASP A O 1
ATOM 2761 N N . ARG A 1 356 ? 15.639 2.598 16.192 1.00 97.12 356 ARG A N 1
ATOM 2762 C CA . ARG A 1 356 ? 15.702 1.155 16.486 1.00 97.12 356 ARG A CA 1
ATOM 2763 C C . ARG A 1 356 ? 16.952 0.468 15.934 1.00 97.12 356 ARG A C 1
ATOM 2765 O O . ARG A 1 356 ? 17.230 -0.671 16.298 1.00 97.12 356 ARG A O 1
ATOM 2772 N N . HIS A 1 357 ? 17.729 1.163 15.103 1.00 97.75 357 HIS A N 1
ATOM 2773 C CA . HIS A 1 357 ? 18.943 0.664 14.453 1.00 97.75 357 HIS A CA 1
ATOM 2774 C C . HIS A 1 357 ? 20.141 1.582 14.757 1.00 97.75 357 HIS A C 1
ATOM 2776 O O . HIS A 1 357 ? 20.708 2.186 13.844 1.00 97.75 357 HIS A O 1
ATOM 2782 N N . PRO A 1 358 ? 20.575 1.690 16.031 1.00 96.94 358 PRO A N 1
ATOM 2783 C CA . PRO A 1 358 ? 21.566 2.682 16.472 1.00 96.94 358 PRO A CA 1
ATOM 2784 C C . PRO A 1 358 ? 22.960 2.514 15.846 1.00 96.94 358 PRO A C 1
ATOM 2786 O O . PRO A 1 358 ? 23.766 3.437 15.890 1.00 96.94 358 PRO A O 1
ATOM 2789 N N . ASN A 1 359 ? 23.247 1.349 15.258 1.00 96.75 359 ASN A N 1
ATOM 2790 C CA . ASN A 1 359 ? 24.520 1.053 14.596 1.00 96.75 359 ASN A CA 1
ATOM 2791 C C . ASN A 1 359 ? 24.552 1.475 13.115 1.00 96.75 359 ASN A C 1
ATOM 2793 O O . ASN A 1 359 ? 25.570 1.279 12.453 1.00 96.75 359 ASN A O 1
ATOM 2797 N N . LEU A 1 360 ? 23.449 2.001 12.573 1.00 96.44 360 LEU A N 1
ATOM 2798 C CA . LEU A 1 360 ? 23.383 2.483 11.196 1.00 96.44 360 LEU A CA 1
ATOM 2799 C C . LEU A 1 360 ? 23.576 3.997 11.131 1.00 96.44 360 LEU A C 1
ATOM 2801 O O . LEU A 1 360 ? 23.063 4.757 11.951 1.00 96.44 360 LEU A O 1
ATOM 2805 N N . ASN A 1 361 ? 24.264 4.444 10.083 1.00 95.31 361 ASN A N 1
ATOM 2806 C CA . ASN A 1 361 ? 24.343 5.863 9.764 1.00 95.31 361 ASN A CA 1
ATOM 2807 C C . ASN A 1 361 ? 22.977 6.362 9.285 1.00 95.31 361 ASN A C 1
ATOM 2809 O O . ASN A 1 361 ? 22.350 5.751 8.417 1.00 95.31 361 ASN A O 1
ATOM 2813 N N . ARG A 1 362 ? 22.539 7.512 9.808 1.00 96.25 362 ARG A N 1
ATOM 2814 C CA . ARG A 1 362 ? 21.313 8.188 9.361 1.00 96.25 362 ARG A CA 1
ATOM 2815 C C . ARG A 1 362 ? 21.530 8.838 8.000 1.00 96.25 362 ARG A C 1
ATOM 2817 O O . ARG A 1 362 ? 21.786 10.035 7.900 1.00 96.25 362 ARG A O 1
ATOM 2824 N N . THR A 1 363 ? 21.448 8.033 6.949 1.00 95.94 363 THR A N 1
ATOM 2825 C CA . THR A 1 363 ? 21.635 8.463 5.562 1.00 95.94 363 THR A CA 1
ATOM 2826 C C . THR A 1 363 ? 20.389 8.144 4.749 1.00 95.94 363 THR A C 1
ATOM 2828 O O . THR A 1 363 ? 19.896 7.018 4.777 1.00 95.94 363 THR A O 1
ATOM 2831 N N . ILE A 1 364 ? 19.897 9.138 4.008 1.00 97.19 364 ILE A N 1
ATOM 2832 C CA . ILE A 1 364 ? 18.780 9.000 3.071 1.00 97.19 364 ILE A CA 1
ATOM 2833 C C . ILE A 1 364 ? 19.312 9.311 1.674 1.00 97.19 364 ILE A C 1
ATOM 2835 O O . ILE A 1 364 ? 19.889 10.376 1.455 1.00 97.19 364 ILE A O 1
ATOM 2839 N N . TYR A 1 365 ? 19.115 8.387 0.738 1.00 97.44 365 TYR A N 1
ATOM 2840 C CA . TYR A 1 365 ? 19.449 8.590 -0.668 1.00 97.44 365 TYR A CA 1
ATOM 2841 C C . TYR A 1 365 ? 18.248 9.181 -1.399 1.00 97.44 365 TYR A C 1
ATOM 2843 O O . TYR A 1 365 ? 17.185 8.563 -1.446 1.00 97.44 365 TYR A O 1
ATOM 2851 N N . LEU A 1 366 ? 18.434 10.357 -1.988 1.00 96.19 366 LEU A N 1
ATOM 2852 C CA . LEU A 1 366 ? 17.455 10.951 -2.890 1.00 96.19 366 LEU A CA 1
ATOM 2853 C C . LEU A 1 366 ? 17.583 10.272 -4.255 1.00 96.19 366 LEU A C 1
ATOM 2855 O O . LEU A 1 366 ? 18.667 10.277 -4.842 1.00 96.19 366 LEU A O 1
ATOM 2859 N N . VAL A 1 367 ? 16.512 9.624 -4.711 1.00 96.31 367 VAL A N 1
ATOM 2860 C CA . VAL A 1 367 ? 16.507 8.816 -5.950 1.00 96.31 367 VAL A CA 1
ATOM 2861 C C . VAL A 1 367 ? 15.825 9.507 -7.124 1.00 96.31 367 VAL A C 1
ATOM 2863 O O . VAL A 1 367 ? 15.654 8.907 -8.183 1.00 96.31 367 VAL A O 1
ATOM 2866 N N . ASP A 1 368 ? 15.445 10.760 -6.921 1.00 95.00 368 ASP A N 1
ATOM 2867 C CA . ASP A 1 368 ? 14.901 11.660 -7.917 1.00 95.00 368 ASP A CA 1
ATOM 2868 C C . ASP A 1 368 ? 15.729 11.616 -9.205 1.00 95.00 368 ASP A C 1
ATOM 2870 O O . ASP A 1 368 ? 16.957 11.741 -9.183 1.00 95.00 368 ASP A O 1
ATOM 2874 N N . GLU A 1 369 ? 15.063 11.516 -10.355 1.00 93.44 369 GLU A N 1
ATOM 2875 C CA . GLU A 1 369 ? 15.765 11.671 -11.634 1.00 93.44 369 GLU A CA 1
ATOM 2876 C C . GLU A 1 369 ? 16.370 13.069 -11.786 1.00 93.44 369 GLU A C 1
ATOM 2878 O O . GLU A 1 369 ? 17.388 13.254 -12.452 1.00 93.44 369 GLU A O 1
ATOM 2883 N N . GLU A 1 370 ? 15.711 14.060 -11.187 1.00 92.88 370 GLU A N 1
ATOM 2884 C CA . GLU A 1 370 ? 16.159 15.439 -11.112 1.00 92.88 370 GLU A CA 1
ATOM 2885 C C . GLU A 1 370 ? 15.587 16.093 -9.852 1.00 92.88 370 GLU A C 1
ATOM 2887 O O . GLU A 1 370 ? 14.464 16.574 -9.851 1.00 92.88 370 GLU A O 1
ATOM 2892 N N . PHE A 1 371 ? 16.379 16.157 -8.784 1.00 91.38 371 PHE A N 1
ATOM 2893 C CA . PHE A 1 371 ? 15.938 16.693 -7.490 1.00 91.38 371 PHE A CA 1
ATOM 2894 C C . PHE A 1 371 ? 15.535 18.182 -7.525 1.00 91.38 371 PHE A C 1
ATOM 2896 O O . PHE A 1 371 ? 14.605 18.600 -6.843 1.00 91.38 371 PHE A O 1
ATOM 2903 N N . ILE A 1 372 ? 16.241 19.003 -8.312 1.00 88.81 372 ILE A N 1
ATOM 2904 C CA . ILE A 1 372 ? 16.089 20.470 -8.276 1.00 88.81 372 ILE A CA 1
ATOM 2905 C C . ILE A 1 372 ? 14.926 20.959 -9.154 1.00 88.81 372 ILE A C 1
ATOM 2907 O O . ILE A 1 372 ? 14.254 21.925 -8.798 1.00 88.81 372 ILE A O 1
ATOM 2911 N N . GLY A 1 373 ? 14.686 20.317 -10.299 1.00 87.81 373 GLY A N 1
ATOM 2912 C CA . GLY A 1 373 ? 13.755 20.803 -11.323 1.00 87.81 373 GLY A CA 1
ATOM 2913 C C . GLY A 1 373 ? 14.247 22.039 -12.091 1.00 87.81 373 GLY A C 1
ATOM 2914 O O . GLY A 1 373 ? 15.419 22.414 -12.029 1.00 87.81 373 GLY A O 1
ATOM 2915 N N . ARG A 1 374 ? 13.337 22.679 -12.842 1.00 82.81 374 ARG A N 1
ATOM 2916 C CA . ARG A 1 374 ? 13.556 23.956 -13.554 1.00 82.81 374 ARG A CA 1
ATOM 2917 C C . ARG A 1 374 ? 12.289 24.817 -13.553 1.00 82.81 374 ARG A C 1
ATOM 2919 O O . ARG A 1 374 ? 11.190 24.274 -13.592 1.00 82.81 374 ARG A O 1
ATOM 2926 N N . GLY A 1 375 ? 12.464 26.138 -13.632 1.00 76.69 375 GLY A N 1
ATOM 2927 C CA . GLY A 1 375 ? 11.374 27.122 -13.723 1.00 76.69 375 GLY A CA 1
ATOM 2928 C C . GLY A 1 375 ? 10.850 27.573 -12.358 1.00 76.69 375 GLY A C 1
ATOM 2929 O O . GLY A 1 375 ? 11.517 27.364 -11.349 1.00 76.69 375 GLY A O 1
ATOM 2930 N N . ASP A 1 376 ? 9.660 28.176 -12.337 1.00 69.81 376 ASP A N 1
ATOM 2931 C CA . ASP A 1 376 ? 9.022 28.703 -11.115 1.00 69.81 376 ASP A CA 1
ATOM 2932 C C . ASP A 1 376 ? 8.696 27.608 -10.087 1.00 69.81 376 ASP A C 1
ATOM 2934 O O . ASP A 1 376 ? 8.601 27.875 -8.891 1.00 69.81 376 ASP A O 1
ATOM 2938 N N . ASP A 1 377 ? 8.602 26.361 -10.553 1.00 61.66 377 ASP A N 1
ATOM 2939 C CA . ASP A 1 377 ? 8.391 25.185 -9.713 1.00 61.66 377 ASP A CA 1
ATOM 2940 C C . ASP A 1 377 ? 9.709 24.575 -9.192 1.00 61.66 377 ASP A C 1
ATOM 2942 O O . ASP A 1 377 ? 9.667 23.604 -8.437 1.00 61.66 377 ASP A O 1
ATOM 2946 N N . ALA A 1 378 ? 10.885 25.093 -9.584 1.00 67.12 378 ALA A N 1
ATOM 2947 C CA . ALA A 1 378 ? 12.174 24.576 -9.120 1.00 67.12 378 ALA A CA 1
ATOM 2948 C C . ALA A 1 378 ? 12.295 24.674 -7.591 1.00 67.12 378 ALA A C 1
ATOM 2950 O O . ALA A 1 378 ? 11.760 25.588 -6.961 1.00 67.12 378 ALA A O 1
ATOM 2951 N N . ALA A 1 379 ? 13.022 23.731 -6.988 1.00 61.06 379 ALA A N 1
ATOM 2952 C CA . ALA A 1 379 ? 13.104 23.514 -5.548 1.00 61.06 379 ALA A CA 1
ATOM 2953 C C . ALA A 1 379 ? 13.812 24.653 -4.776 1.00 61.06 379 ALA A C 1
ATOM 2955 O O . ALA A 1 379 ? 14.870 24.466 -4.181 1.00 61.06 379 ALA A O 1
ATOM 2956 N N . SER A 1 380 ? 13.198 25.832 -4.706 1.00 55.50 380 SER A N 1
ATOM 2957 C CA . SER A 1 380 ? 13.468 26.842 -3.682 1.00 55.50 380 SER A CA 1
ATOM 2958 C C . SER A 1 380 ? 12.940 26.449 -2.278 1.00 55.50 380 SER A C 1
ATOM 2960 O O . SER A 1 380 ? 13.551 26.873 -1.295 1.00 55.50 380 SER A O 1
ATOM 2962 N N . PRO A 1 381 ? 11.872 25.624 -2.112 1.00 53.78 381 PRO A N 1
ATOM 2963 C CA . PRO A 1 381 ? 11.328 25.316 -0.781 1.00 53.78 381 PRO A CA 1
ATOM 2964 C C . PRO A 1 381 ? 12.134 24.312 0.063 1.00 53.78 381 PRO A C 1
ATOM 2966 O O . PRO A 1 381 ? 12.304 24.546 1.258 1.00 53.78 381 PRO A O 1
ATOM 2969 N N . ILE A 1 382 ? 12.651 23.207 -0.497 1.00 55.09 382 ILE A N 1
ATOM 2970 C CA . ILE A 1 382 ? 13.243 22.120 0.322 1.00 55.09 382 ILE A CA 1
ATOM 2971 C C . ILE A 1 382 ? 14.552 22.562 0.993 1.00 55.09 382 ILE A C 1
ATOM 2973 O O . ILE A 1 382 ? 14.737 22.327 2.186 1.00 55.09 382 ILE A O 1
ATOM 2977 N N . LEU A 1 383 ? 15.414 23.290 0.277 1.00 54.97 383 LEU A N 1
ATOM 2978 C CA . LEU A 1 383 ? 16.665 23.832 0.829 1.00 54.97 383 LEU A CA 1
ATOM 2979 C C . LEU A 1 383 ? 16.433 24.919 1.895 1.00 54.97 383 LEU A C 1
ATOM 2981 O O . LEU A 1 383 ? 17.321 25.191 2.700 1.00 54.97 383 LEU A O 1
ATOM 2985 N N . SER A 1 384 ? 15.241 25.526 1.927 1.00 55.59 384 SER A N 1
ATOM 2986 C CA . SER A 1 384 ? 14.863 26.520 2.941 1.00 55.59 384 SER A CA 1
ATOM 2987 C C . SER A 1 384 ? 14.367 25.893 4.251 1.00 55.59 384 SER A C 1
ATOM 2989 O O . SER A 1 384 ? 14.324 26.568 5.285 1.00 55.59 384 SER A O 1
ATOM 2991 N N . THR A 1 385 ? 14.025 24.598 4.243 1.00 56.06 385 THR A N 1
ATOM 2992 C CA . THR A 1 385 ? 13.646 23.893 5.468 1.00 56.06 385 THR A CA 1
ATOM 2993 C C . THR A 1 385 ? 14.892 23.697 6.327 1.00 56.06 385 THR A C 1
ATOM 2995 O O . THR A 1 385 ? 15.748 22.860 6.047 1.00 56.06 385 THR A O 1
ATOM 2998 N N . ARG A 1 386 ? 15.036 24.499 7.393 1.00 51.62 386 ARG A N 1
ATOM 2999 C CA . ARG A 1 386 ? 16.034 24.196 8.425 1.00 51.62 386 ARG A CA 1
ATOM 3000 C C . ARG A 1 386 ? 15.724 22.791 8.938 1.00 51.62 386 ARG A C 1
ATOM 3002 O O . ARG A 1 386 ? 14.581 22.574 9.357 1.00 51.62 386 ARG A O 1
ATOM 3009 N N . PRO A 1 387 ? 16.689 21.854 8.930 1.00 53.06 387 PRO A N 1
ATOM 3010 C CA . PRO A 1 387 ? 16.459 20.567 9.554 1.00 53.06 387 PRO A CA 1
ATOM 3011 C C . PRO A 1 387 ? 16.011 20.829 10.998 1.00 53.06 387 PRO A C 1
ATOM 3013 O O . PRO A 1 387 ? 16.570 21.725 11.651 1.00 53.06 387 PRO A O 1
ATOM 3016 N N . PRO A 1 388 ? 14.983 20.122 11.506 1.00 51.47 388 PRO A N 1
ATOM 3017 C CA . PRO A 1 388 ? 14.725 20.148 12.936 1.00 51.47 388 PRO A CA 1
ATOM 3018 C C . PRO A 1 388 ? 16.050 19.820 13.629 1.00 51.47 388 PRO A C 1
ATOM 3020 O O . PRO A 1 388 ? 16.780 18.949 13.157 1.00 51.47 388 PRO A O 1
ATOM 3023 N N . ARG A 1 389 ? 16.403 20.558 14.690 1.00 44.75 389 ARG A N 1
ATOM 3024 C CA . ARG A 1 389 ? 17.529 20.157 15.540 1.00 44.75 389 ARG A CA 1
ATOM 3025 C C . ARG A 1 389 ? 17.200 18.741 16.021 1.00 44.75 389 ARG A C 1
ATOM 3027 O O . ARG A 1 389 ? 16.246 18.592 16.783 1.00 44.75 389 ARG A O 1
ATOM 3034 N N . LEU A 1 390 ? 17.883 17.753 15.442 1.00 40.09 390 LEU A N 1
ATOM 3035 C CA . LEU A 1 390 ? 17.763 16.339 15.782 1.00 40.09 390 LEU A CA 1
ATOM 3036 C C . LEU A 1 390 ? 18.371 16.092 17.157 1.00 40.09 390 LEU A C 1
ATOM 3038 O O . LEU A 1 390 ? 19.412 16.730 17.449 1.00 40.09 390 LEU A O 1
#